Protein AF-0000000066618119 (afdb_homodimer)

Nearest PDB structures (foldseek):
  7mq9-assembly1_SP  TM=4.631E-01  e=1.627E+00  Homo sapiens
  5j3v-assembly2_B  TM=4.289E-01  e=1.627E+00  Homo sapiens
  3w3v-assembly1_A  TM=6.204E-01  e=9.758E+00  Saccharomyces cerevisiae S288C
  8d9w-assembly1_B  TM=3.465E-01  e=7.609E+00  Homo sapiens
  7mq9-assembly1_SP  TM=4.642E-01  e=1.631E+00  Homo sapiens

Organism: Homo sapiens (NCBI:txid9606)

Structure (mmCIF, N/CA/C/O backbone):
data_AF-0000000066618119-model_v1
#
loop_
_entity.id
_entity.type
_entity.pdbx_description
1 polymer 'Hyccin PI4KA lipid kinase complex subunit 1'
#
loop_
_atom_site.group_PDB
_atom_site.id
_atom_site.type_symbol
_atom_site.label_atom_id
_atom_site.label_alt_id
_atom_site.label_comp_id
_atom_site.label_asym_id
_atom_site.label_entity_id
_atom_site.label_seq_id
_atom_site.pdbx_PDB_ins_code
_atom_site.Cartn_x
_atom_site.Cartn_y
_atom_site.Cartn_z
_atom_site.occupancy
_atom_site.B_iso_or_equiv
_atom_site.auth_seq_id
_atom_site.auth_comp_id
_atom_site.auth_asym_id
_atom_site.auth_atom_id
_atom_site.pdbx_PDB_model_num
ATOM 1 N N . MET A 1 1 ? -2.33 -7.77 -24.781 1 77.25 1 MET A N 1
ATOM 2 C CA . MET A 1 1 ? -0.896 -8.016 -24.656 1 77.25 1 MET A CA 1
ATOM 3 C C . MET A 1 1 ? -0.255 -8.195 -26.016 1 77.25 1 MET A C 1
ATOM 5 O O . MET A 1 1 ? -0.842 -8.82 -26.906 1 77.25 1 MET A O 1
ATOM 9 N N . PHE A 1 2 ? 0.931 -7.52 -26.109 1 78.06 2 PHE A N 1
ATOM 10 C CA . PHE A 1 2 ? 1.637 -7.621 -27.391 1 78.06 2 PHE A CA 1
ATOM 11 C C . PHE A 1 2 ? 2.229 -9.016 -27.562 1 78.06 2 PHE A C 1
ATOM 13 O O . PHE A 1 2 ? 2.471 -9.727 -26.578 1 78.06 2 PHE A O 1
ATOM 20 N N . THR A 1 3 ? 2.475 -9.367 -28.75 1 83.38 3 THR A N 1
ATOM 21 C CA . THR A 1 3 ? 3.014 -10.68 -29.094 1 83.38 3 THR A CA 1
ATOM 22 C C . THR A 1 3 ? 4.352 -10.914 -28.391 1 83.38 3 THR A C 1
ATOM 24 O O . THR A 1 3 ? 4.609 -12.008 -27.891 1 83.38 3 THR A O 1
ATOM 27 N N . SER A 1 4 ? 5.18 -9.914 -28.375 1 86.12 4 SER A N 1
ATOM 28 C CA . SER A 1 4 ? 6.48 -10.047 -27.734 1 86.12 4 SER A CA 1
ATOM 29 C C . SER A 1 4 ? 6.34 -10.336 -26.25 1 86.12 4 SER A C 1
ATOM 31 O O . SER A 1 4 ? 7.082 -11.141 -25.688 1 86.12 4 SER A O 1
ATOM 33 N N . GLU A 1 5 ? 5.398 -9.719 -25.688 1 89.56 5 GLU A N 1
ATOM 34 C CA . GLU A 1 5 ? 5.148 -9.938 -24.266 1 89.56 5 GLU A CA 1
ATOM 35 C C . GLU A 1 5 ? 4.645 -11.359 -24 1 89.56 5 GLU A C 1
ATOM 37 O O . GLU A 1 5 ? 5.051 -12 -23.031 1 89.56 5 GLU A O 1
ATOM 42 N N . LYS A 1 6 ? 3.768 -11.766 -24.891 1 93.69 6 LYS A N 1
ATOM 43 C CA . LYS A 1 6 ? 3.273 -13.133 -24.797 1 93.69 6 LYS A CA 1
ATOM 44 C C . LYS A 1 6 ? 4.418 -14.141 -24.891 1 93.69 6 LYS A C 1
ATOM 46 O O . LYS A 1 6 ? 4.461 -15.117 -24.156 1 93.69 6 LYS A O 1
ATOM 51 N N . GLY A 1 7 ? 5.289 -13.852 -25.797 1 95.5 7 GLY A N 1
ATOM 52 C CA . GLY A 1 7 ? 6.434 -14.727 -25.984 1 95.5 7 GLY A CA 1
ATOM 53 C C . GLY A 1 7 ? 7.324 -14.828 -24.766 1 95.5 7 GLY A C 1
ATOM 54 O O . GLY A 1 7 ? 7.801 -15.914 -24.422 1 95.5 7 GLY A O 1
ATOM 55 N N . VAL A 1 8 ? 7.52 -13.734 -24.125 1 95.94 8 VAL A N 1
ATOM 56 C CA . VAL A 1 8 ? 8.359 -13.695 -22.922 1 95.94 8 VAL A CA 1
ATOM 57 C C . VAL A 1 8 ? 7.762 -14.586 -21.844 1 95.94 8 VAL A C 1
ATOM 59 O O . VAL A 1 8 ? 8.477 -15.344 -21.188 1 95.94 8 VAL A O 1
ATOM 62 N N . VAL A 1 9 ? 6.449 -14.531 -21.703 1 97.69 9 VAL A N 1
ATOM 63 C CA . VAL A 1 9 ? 5.762 -15.305 -20.672 1 97.69 9 VAL A CA 1
ATOM 64 C C . VAL A 1 9 ? 5.781 -16.781 -21.047 1 97.69 9 VAL A C 1
ATOM 66 O O . VAL A 1 9 ? 6.043 -17.641 -20.188 1 97.69 9 VAL A O 1
ATOM 69 N N . GLU A 1 10 ? 5.559 -17.094 -22.281 1 97.62 10 GLU A N 1
ATOM 70 C CA . GLU A 1 10 ? 5.578 -18.484 -22.734 1 97.62 10 GLU A CA 1
ATOM 71 C C . GLU A 1 10 ? 6.957 -19.109 -22.547 1 97.62 10 GLU A C 1
ATOM 73 O O . GLU A 1 10 ? 7.066 -20.266 -22.156 1 97.62 10 GLU A O 1
ATOM 78 N N . GLU A 1 11 ? 7.945 -18.359 -22.875 1 96.94 11 GLU A N 1
ATOM 79 C CA . GLU A 1 11 ? 9.305 -18.844 -22.656 1 96.94 11 GLU A CA 1
ATOM 80 C C . GLU A 1 11 ? 9.578 -19.109 -21.188 1 96.94 11 GLU A C 1
ATOM 82 O O . GLU A 1 11 ? 10.195 -20.109 -20.828 1 96.94 11 GLU A O 1
ATOM 87 N N . TRP A 1 12 ? 9.172 -18.188 -20.359 1 97.75 12 TRP A N 1
ATOM 88 C CA . TRP A 1 12 ? 9.328 -18.328 -18.906 1 97.75 12 TRP A CA 1
ATOM 89 C C . TRP A 1 12 ? 8.633 -19.594 -18.406 1 97.75 12 TRP A C 1
ATOM 91 O O . TRP A 1 12 ? 9.203 -20.344 -17.625 1 97.75 12 TRP A O 1
ATOM 101 N N . LEU A 1 13 ? 7.441 -19.859 -18.906 1 97.69 13 LEU A N 1
ATOM 102 C CA . LEU A 1 13 ? 6.676 -21.047 -18.516 1 97.69 13 LEU A CA 1
ATOM 103 C C . LEU A 1 13 ? 7.398 -22.312 -18.938 1 97.69 13 LEU A C 1
ATOM 105 O O . LEU A 1 13 ? 7.48 -23.281 -18.172 1 97.69 13 LEU A O 1
ATOM 109 N N . SER A 1 14 ? 7.977 -22.281 -20.078 1 96.56 14 SER A N 1
ATOM 110 C CA . SER A 1 14 ? 8.664 -23.438 -20.641 1 96.56 14 SER A CA 1
ATOM 111 C C . SER A 1 14 ? 9.992 -23.688 -19.938 1 96.56 14 SER A C 1
ATOM 113 O O . SER A 1 14 ? 10.367 -24.828 -19.672 1 96.56 14 SER A O 1
ATOM 115 N N . GLU A 1 15 ? 10.672 -22.625 -19.656 1 95.62 15 GLU A N 1
ATOM 116 C CA . GLU A 1 15 ? 11.977 -22.703 -19 1 95.62 15 GLU A CA 1
ATOM 117 C C . GLU A 1 15 ? 11.883 -23.422 -17.656 1 95.62 15 GLU A C 1
ATOM 119 O O . GLU A 1 15 ? 12.703 -24.281 -17.344 1 95.62 15 GLU A O 1
ATOM 124 N N . PHE A 1 16 ? 10.953 -23.125 -16.906 1 94.25 16 PHE A N 1
ATOM 125 C CA . PHE A 1 16 ? 10.836 -23.672 -15.555 1 94.25 16 PHE A CA 1
ATOM 126 C C . PHE A 1 16 ? 10.516 -25.156 -15.609 1 94.25 16 PHE A C 1
ATOM 128 O O . PHE A 1 16 ? 10.977 -25.938 -14.766 1 94.25 16 PHE A O 1
ATOM 135 N N . LYS A 1 17 ? 9.727 -25.578 -16.562 1 92.69 17 LYS A N 1
ATOM 136 C CA . LYS A 1 17 ? 9.328 -26.969 -16.688 1 92.69 17 LYS A CA 1
ATOM 137 C C . LYS A 1 17 ? 10.539 -27.875 -16.953 1 92.69 17 LYS A C 1
ATOM 139 O O . LYS A 1 17 ? 10.539 -29.047 -16.594 1 92.69 17 LYS A O 1
ATOM 144 N N . THR A 1 18 ? 11.586 -27.297 -17.484 1 93.5 18 THR A N 1
ATOM 145 C CA . THR A 1 18 ? 12.75 -28.078 -17.875 1 93.5 18 THR A CA 1
ATOM 146 C C . THR A 1 18 ? 13.922 -27.812 -16.922 1 93.5 18 THR A C 1
ATOM 148 O O . THR A 1 18 ? 15.031 -28.297 -17.156 1 93.5 18 THR A O 1
ATOM 151 N N . LEU A 1 19 ? 13.68 -27.078 -15.914 1 93.44 19 LEU A N 1
ATOM 152 C CA . LEU A 1 19 ? 14.742 -26.641 -15.008 1 93.44 19 LEU A CA 1
ATOM 153 C C . LEU A 1 19 ? 15.125 -27.766 -14.047 1 93.44 19 LEU A C 1
ATOM 155 O O . LEU A 1 19 ? 14.281 -28.281 -13.32 1 93.44 19 LEU A O 1
ATOM 159 N N . PRO A 1 20 ? 16.406 -28.125 -14.078 1 92.81 20 PRO A N 1
ATOM 160 C CA . PRO A 1 20 ? 16.844 -29.094 -13.062 1 92.81 20 PRO A CA 1
ATOM 161 C C . PRO A 1 20 ? 16.734 -28.531 -11.648 1 92.81 20 PRO A C 1
ATOM 163 O O . PRO A 1 20 ? 16.984 -27.359 -11.422 1 92.81 20 PRO A O 1
ATOM 166 N N . GLU A 1 21 ? 16.422 -29.359 -10.672 1 89.12 21 GLU A N 1
ATOM 167 C CA . GLU A 1 21 ? 16.234 -28.953 -9.281 1 89.12 21 GLU A CA 1
ATOM 168 C C . GLU A 1 21 ? 17.516 -28.328 -8.711 1 89.12 21 GLU A C 1
ATOM 170 O O . GLU A 1 21 ? 17.438 -27.422 -7.883 1 89.12 21 GLU A O 1
ATOM 175 N N . THR A 1 22 ? 18.609 -28.75 -9.203 1 92.94 22 THR A N 1
ATOM 176 C CA . THR A 1 22 ? 19.891 -28.266 -8.711 1 92.94 22 THR A CA 1
ATOM 177 C C . THR A 1 22 ? 20.141 -26.828 -9.125 1 92.94 22 THR A C 1
ATOM 179 O O . THR A 1 22 ? 20.938 -26.125 -8.508 1 92.94 22 THR A O 1
ATOM 182 N N . SER A 1 23 ? 19.453 -26.406 -10.117 1 93.81 23 SER A N 1
ATOM 183 C CA . SER A 1 23 ? 19.672 -25.078 -10.656 1 93.81 23 SER A CA 1
ATOM 184 C C . SER A 1 23 ? 18.672 -24.078 -10.078 1 93.81 23 SER A C 1
ATOM 186 O O . SER A 1 23 ? 18.75 -22.875 -10.383 1 93.81 23 SER A O 1
ATOM 188 N N . LEU A 1 24 ? 17.844 -24.531 -9.18 1 93.38 24 LEU A N 1
ATOM 189 C CA . LEU A 1 24 ? 16.703 -23.734 -8.719 1 93.38 24 LEU A CA 1
ATOM 190 C C . LEU A 1 24 ? 17.188 -22.484 -7.988 1 93.38 24 LEU A C 1
ATOM 192 O O . LEU A 1 24 ? 16.703 -21.391 -8.25 1 93.38 24 LEU A O 1
ATOM 196 N N . PRO A 1 25 ? 18.203 -22.594 -7.152 1 92.38 25 PRO A N 1
ATOM 197 C CA . PRO A 1 25 ? 18.641 -21.391 -6.453 1 92.38 25 PRO A CA 1
ATOM 198 C C . PRO A 1 25 ? 19.219 -20.344 -7.402 1 92.38 25 PRO A C 1
ATOM 200 O O . PRO A 1 25 ? 18.922 -19.156 -7.254 1 92.38 25 PRO A O 1
ATOM 203 N N . ASN A 1 26 ? 19.969 -20.781 -8.383 1 93.19 26 ASN A N 1
ATOM 204 C CA . ASN A 1 26 ? 20.516 -19.859 -9.375 1 93.19 26 ASN A CA 1
ATOM 205 C C . ASN A 1 26 ? 19.422 -19.25 -10.234 1 93.19 26 ASN A C 1
ATOM 207 O O . ASN A 1 26 ? 19.453 -18.047 -10.531 1 93.19 26 ASN A O 1
ATOM 211 N N . TYR A 1 27 ? 18.531 -20.062 -10.578 1 95.56 27 TYR A N 1
ATOM 212 C CA . TYR A 1 27 ? 17.391 -19.609 -11.344 1 95.56 27 TYR A CA 1
ATOM 213 C C . TYR A 1 27 ? 16.609 -18.547 -10.57 1 95.56 27 TYR A C 1
ATOM 215 O O . TYR A 1 27 ? 16.281 -17.484 -11.117 1 95.56 27 TYR A O 1
ATOM 223 N N . ALA A 1 28 ? 16.391 -18.812 -9.305 1 94.94 28 ALA A N 1
ATOM 224 C CA . ALA A 1 28 ? 15.617 -17.922 -8.445 1 94.94 28 ALA A CA 1
ATOM 225 C C . ALA A 1 28 ? 16.281 -16.562 -8.305 1 94.94 28 ALA A C 1
ATOM 227 O O . ALA A 1 28 ? 15.625 -15.523 -8.383 1 94.94 28 ALA A O 1
ATOM 228 N N . THR A 1 29 ? 17.531 -16.5 -8.211 1 92.81 29 THR A N 1
ATOM 229 C CA . THR A 1 29 ? 18.312 -15.281 -8.031 1 92.81 29 THR A CA 1
ATOM 230 C C . THR A 1 29 ? 18.25 -14.406 -9.281 1 92.81 29 THR A C 1
ATOM 232 O O . THR A 1 29 ? 18.188 -13.18 -9.188 1 92.81 29 THR A O 1
ATOM 235 N N . ASN A 1 30 ? 18.109 -15.008 -10.445 1 92.25 30 ASN A N 1
ATOM 236 C CA . ASN A 1 30 ? 18.125 -14.289 -11.711 1 92.25 30 ASN A CA 1
ATOM 237 C C . ASN A 1 30 ? 16.75 -13.789 -12.109 1 92.25 30 ASN A C 1
ATOM 239 O O . ASN A 1 30 ? 16.609 -12.898 -12.945 1 92.25 30 ASN A O 1
ATOM 243 N N . LEU A 1 31 ? 15.773 -14.336 -11.531 1 93.62 31 LEU A N 1
ATOM 244 C CA . LEU A 1 31 ? 14.398 -14.055 -11.922 1 93.62 31 LEU A CA 1
ATOM 245 C C . LEU A 1 31 ? 14.016 -12.625 -11.547 1 93.62 31 LEU A C 1
ATOM 247 O O . LEU A 1 31 ? 13.305 -11.953 -12.305 1 93.62 31 LEU A O 1
ATOM 251 N N . LYS A 1 32 ? 14.484 -12.125 -10.445 1 82 32 LYS A N 1
ATOM 252 C CA . LYS A 1 32 ? 14.102 -10.828 -9.906 1 82 32 LYS A CA 1
ATOM 253 C C . LYS A 1 32 ? 14.531 -9.695 -10.836 1 82 32 LYS A C 1
ATOM 255 O O . LYS A 1 32 ? 13.938 -8.617 -10.82 1 82 32 LYS A O 1
ATOM 260 N N . ASP A 1 33 ? 15.484 -9.961 -11.703 1 85.88 33 ASP A N 1
ATOM 261 C CA . ASP A 1 33 ? 16.062 -8.922 -12.547 1 85.88 33 ASP A CA 1
ATOM 262 C C . ASP A 1 33 ? 15.406 -8.914 -13.93 1 85.88 33 ASP A C 1
ATOM 264 O O . ASP A 1 33 ? 15.758 -8.086 -14.781 1 85.88 33 ASP A O 1
ATOM 268 N N . LYS A 1 34 ? 14.461 -9.766 -14.078 1 92.81 34 LYS A N 1
ATOM 269 C CA . LYS A 1 34 ? 13.797 -9.836 -15.375 1 92.81 34 LYS A CA 1
ATOM 270 C C . LYS A 1 34 ? 12.602 -8.891 -15.43 1 92.81 34 LYS A C 1
ATOM 272 O O . LYS A 1 34 ? 11.453 -9.336 -15.391 1 92.81 34 LYS A O 1
ATOM 277 N N . SER A 1 35 ? 12.891 -7.688 -15.688 1 90.25 35 SER A N 1
ATOM 278 C CA . SER A 1 35 ? 11.891 -6.633 -15.617 1 90.25 35 SER A CA 1
ATOM 279 C C . SER A 1 35 ? 10.828 -6.812 -16.703 1 90.25 35 SER A C 1
ATOM 281 O O . SER A 1 35 ? 9.641 -6.574 -16.469 1 90.25 35 SER A O 1
ATOM 283 N N . SER A 1 36 ? 11.305 -7.242 -17.875 1 90.38 36 SER A N 1
ATOM 284 C CA . SER A 1 36 ? 10.359 -7.457 -18.969 1 90.38 36 SER A CA 1
ATOM 285 C C . SER A 1 36 ? 9.383 -8.578 -18.641 1 90.38 36 SER A C 1
ATOM 287 O O . SER A 1 36 ? 8.188 -8.484 -18.938 1 90.38 36 SER A O 1
ATOM 289 N N . LEU A 1 37 ? 9.867 -9.57 -18.078 1 95.12 37 LEU A N 1
ATOM 290 C CA . LEU A 1 37 ? 9.008 -10.68 -17.672 1 95.12 37 LEU A CA 1
ATOM 291 C C . LEU A 1 37 ? 7.996 -10.219 -16.625 1 95.12 37 LEU A C 1
ATOM 293 O O . LEU A 1 37 ? 6.801 -10.484 -16.766 1 95.12 37 LEU A O 1
ATOM 297 N N . VAL A 1 38 ? 8.461 -9.523 -15.625 1 94.56 38 VAL A N 1
ATOM 298 C CA . VAL A 1 38 ? 7.602 -9.062 -14.539 1 94.56 38 VAL A CA 1
ATOM 299 C C . VAL A 1 38 ? 6.484 -8.188 -15.102 1 94.56 38 VAL A C 1
ATOM 301 O O . VAL A 1 38 ? 5.309 -8.391 -14.781 1 94.56 38 VAL A O 1
ATOM 304 N N . SER A 1 39 ? 6.879 -7.316 -15.969 1 91.81 39 SER A N 1
ATOM 305 C CA . SER A 1 39 ? 5.887 -6.445 -16.578 1 91.81 39 SER A CA 1
ATOM 306 C C . SER A 1 39 ? 4.863 -7.254 -17.375 1 91.81 39 SER A C 1
ATOM 308 O O . SER A 1 39 ? 3.664 -6.98 -17.312 1 91.81 39 SER A O 1
ATOM 310 N N . SER A 1 40 ? 5.277 -8.203 -18.094 1 93.5 40 SER A N 1
ATOM 311 C CA . SER A 1 40 ? 4.387 -9.031 -18.891 1 93.5 40 SER A CA 1
ATOM 312 C C . SER A 1 40 ? 3.461 -9.859 -18 1 93.5 40 SER A C 1
ATOM 314 O O . SER A 1 40 ? 2.293 -10.062 -18.344 1 93.5 40 SER A O 1
ATOM 316 N N . LEU A 1 41 ? 3.953 -10.281 -16.922 1 96.06 41 LEU A N 1
ATOM 317 C CA . LEU A 1 41 ? 3.135 -11.055 -15.992 1 96.06 41 LEU A CA 1
ATOM 318 C C . LEU A 1 41 ? 2.027 -10.195 -15.391 1 96.06 41 LEU A C 1
ATOM 320 O O . LEU A 1 41 ? 0.897 -10.656 -15.227 1 96.06 41 LEU A O 1
ATOM 324 N N . TYR A 1 42 ? 2.344 -9 -15.023 1 93.81 42 TYR A N 1
ATOM 325 C CA . TYR A 1 42 ? 1.309 -8.094 -14.547 1 93.81 42 TYR A CA 1
ATOM 326 C C . TYR A 1 42 ? 0.208 -7.922 -15.586 1 93.81 42 TYR A C 1
ATOM 328 O O . TYR A 1 42 ? -0.979 -7.922 -15.25 1 93.81 42 TYR A O 1
ATOM 336 N N . LYS A 1 43 ? 0.595 -7.812 -16.828 1 92.19 43 LYS A N 1
ATOM 337 C CA . LYS A 1 43 ? -0.385 -7.656 -17.891 1 92.19 43 LYS A CA 1
ATOM 338 C C . LYS A 1 43 ? -1.277 -8.891 -18.016 1 92.19 43 LYS A C 1
ATOM 340 O O . LYS A 1 43 ? -2.492 -8.766 -18.188 1 92.19 43 LYS A O 1
ATOM 345 N N . VAL A 1 44 ? -0.686 -9.984 -17.922 1 94.19 44 VAL A N 1
ATOM 346 C CA . VAL A 1 44 ? -1.45 -11.227 -17.969 1 94.19 44 VAL A CA 1
ATOM 347 C C . VAL A 1 44 ? -2.465 -11.25 -16.828 1 94.19 44 VAL A C 1
ATOM 349 O O . VAL A 1 44 ? -3.637 -11.57 -17.047 1 94.19 44 VAL A O 1
ATOM 352 N N . ILE A 1 45 ? -2.053 -10.883 -15.633 1 94.62 45 ILE A N 1
ATOM 353 C CA . ILE A 1 45 ? -2.891 -10.93 -14.438 1 94.62 45 ILE A CA 1
ATOM 354 C C . ILE A 1 45 ? -4.035 -9.93 -14.562 1 94.62 45 ILE A C 1
ATOM 356 O O . ILE A 1 45 ? -5.156 -10.203 -14.133 1 94.62 45 ILE A O 1
ATOM 360 N N . GLN A 1 46 ? -3.773 -8.891 -15.211 1 90.94 46 GLN A N 1
ATOM 361 C CA . GLN A 1 46 ? -4.746 -7.812 -15.344 1 90.94 46 GLN A CA 1
ATOM 362 C C . GLN A 1 46 ? -5.789 -8.141 -16.406 1 90.94 46 GLN A C 1
ATOM 364 O O . GLN A 1 46 ? -6.809 -7.457 -16.531 1 90.94 46 GLN A O 1
ATOM 369 N N . GLU A 1 47 ? -5.547 -9.219 -17.141 1 88.88 47 GLU A N 1
ATOM 370 C CA . GLU A 1 47 ? -6.465 -9.633 -18.188 1 88.88 47 GLU A CA 1
ATOM 371 C C . GLU A 1 47 ? -7.129 -10.961 -17.859 1 88.88 47 GLU A C 1
ATOM 373 O O . GLU A 1 47 ? -6.637 -12.023 -18.25 1 88.88 47 GLU A O 1
ATOM 378 N N . PRO A 1 48 ? -8.273 -10.906 -17.328 1 85.12 48 PRO A N 1
ATOM 379 C CA . PRO A 1 48 ? -8.938 -12.125 -16.859 1 85.12 48 PRO A CA 1
ATOM 380 C C . PRO A 1 48 ? -9.195 -13.133 -17.984 1 85.12 48 PRO A C 1
ATOM 382 O O . PRO A 1 48 ? -9.297 -14.336 -17.734 1 85.12 48 PRO A O 1
ATOM 385 N N . GLN A 1 49 ? -9.234 -12.664 -19.156 1 86.69 49 GLN A N 1
ATOM 386 C CA . GLN A 1 49 ? -9.555 -13.547 -20.281 1 86.69 49 GLN A CA 1
ATOM 387 C C . GLN A 1 49 ? -8.281 -14.07 -20.938 1 86.69 49 GLN A C 1
ATOM 389 O O . GLN A 1 49 ? -8.352 -14.828 -21.922 1 86.69 49 GLN A O 1
ATOM 394 N N . SER A 1 50 ? -7.195 -13.727 -20.422 1 90.69 50 SER A N 1
ATOM 395 C CA . SER A 1 50 ? -5.945 -14.18 -21.016 1 90.69 50 SER A CA 1
ATOM 396 C C . SER A 1 50 ? -5.809 -15.695 -20.922 1 90.69 50 SER A C 1
ATOM 398 O O . SER A 1 50 ? -6.02 -16.281 -19.859 1 90.69 50 SER A O 1
ATOM 400 N N . GLU A 1 51 ? -5.371 -16.328 -22.031 1 94.12 51 GLU A N 1
ATOM 401 C CA . GLU A 1 51 ? -5.156 -17.781 -22.062 1 94.12 51 GLU A CA 1
ATOM 402 C C . GLU A 1 51 ? -3.934 -18.172 -21.234 1 94.12 51 GLU A C 1
ATOM 404 O O . GLU A 1 51 ? -3.77 -19.344 -20.875 1 94.12 51 GLU A O 1
ATOM 409 N N . LEU A 1 52 ? -3.129 -17.156 -20.922 1 96.25 52 LEU A N 1
ATOM 410 C CA . LEU A 1 52 ? -1.894 -17.438 -20.188 1 96.25 52 LEU A CA 1
ATOM 411 C C . LEU A 1 52 ? -2.109 -17.328 -18.688 1 96.25 52 LEU A C 1
ATOM 413 O O . LEU A 1 52 ? -1.232 -17.688 -17.906 1 96.25 52 LEU A O 1
ATOM 417 N N . LEU A 1 53 ? -3.236 -16.844 -18.297 1 95.94 53 LEU A N 1
ATOM 418 C CA . LEU A 1 53 ? -3.463 -16.578 -16.875 1 95.94 53 LEU A CA 1
ATOM 419 C C . LEU A 1 53 ? -3.391 -17.875 -16.078 1 95.94 53 LEU A C 1
ATOM 421 O O . LEU A 1 53 ? -2.709 -17.938 -15.047 1 95.94 53 LEU A O 1
ATOM 425 N N . GLU A 1 54 ? -4.023 -18.891 -16.531 1 96.56 54 GLU A N 1
ATOM 426 C CA . GLU A 1 54 ? -4.066 -20.156 -15.797 1 96.56 54 GLU A CA 1
ATOM 427 C C . GLU A 1 54 ? -2.674 -20.75 -15.648 1 96.56 54 GLU A C 1
ATOM 429 O O . GLU A 1 54 ? -2.244 -21.062 -14.531 1 96.56 54 GLU A O 1
ATOM 434 N N . PRO A 1 55 ? -1.899 -20.953 -16.719 1 97.38 55 PRO A N 1
ATOM 435 C CA . PRO A 1 55 ? -0.548 -21.484 -16.531 1 97.38 55 PRO A CA 1
ATOM 436 C C . PRO A 1 55 ? 0.326 -20.578 -15.664 1 97.38 55 PRO A C 1
ATOM 438 O O . PRO A 1 55 ? 1.187 -21.078 -14.93 1 97.38 55 PRO A O 1
ATOM 441 N N . VAL A 1 56 ? 0.148 -19.312 -15.719 1 97.94 56 VAL A N 1
ATOM 442 C CA . VAL A 1 56 ? 0.918 -18.375 -14.898 1 97.94 56 VAL A CA 1
ATOM 443 C C . VAL A 1 56 ? 0.586 -18.594 -13.422 1 97.94 56 VAL A C 1
ATOM 445 O O . VAL A 1 56 ? 1.487 -18.719 -12.594 1 97.94 56 VAL A O 1
ATOM 448 N N . CYS A 1 57 ? -0.688 -18.688 -13.094 1 98 57 CYS A N 1
ATOM 449 C CA . CYS A 1 57 ? -1.094 -18.922 -11.711 1 98 57 CYS A CA 1
ATOM 450 C C . CYS A 1 57 ? -0.541 -20.25 -11.211 1 98 57 CYS A C 1
ATOM 452 O O . CYS A 1 57 ? -0.058 -20.344 -10.078 1 98 57 CYS A O 1
ATOM 454 N N . HIS A 1 58 ? -0.586 -21.156 -12.055 1 97.94 58 HIS A N 1
ATOM 455 C CA . HIS A 1 58 ? -0.064 -22.469 -11.695 1 97.94 58 HIS A CA 1
ATOM 456 C C . HIS A 1 58 ? 1.427 -22.406 -11.383 1 97.94 58 HIS A C 1
ATOM 458 O O . HIS A 1 58 ? 1.878 -22.938 -10.367 1 97.94 58 HIS A O 1
ATOM 464 N N . GLN A 1 59 ? 2.145 -21.828 -12.234 1 98.38 59 GLN A N 1
ATOM 465 C CA . GLN A 1 59 ? 3.588 -21.766 -12.039 1 98.38 59 GLN A CA 1
ATOM 466 C C . GLN A 1 59 ? 3.943 -20.922 -10.828 1 98.38 59 GLN A C 1
ATOM 468 O O . GLN A 1 59 ? 4.875 -21.234 -10.086 1 98.38 59 GLN A O 1
ATOM 473 N N . LEU A 1 60 ? 3.258 -19.812 -10.617 1 98.5 60 LEU A N 1
ATOM 474 C CA . LEU A 1 60 ? 3.488 -19.016 -9.414 1 98.5 60 LEU A CA 1
ATOM 475 C C . LEU A 1 60 ? 3.248 -19.844 -8.164 1 98.5 60 LEU A C 1
ATOM 477 O O . LEU A 1 60 ? 3.988 -19.734 -7.18 1 98.5 60 LEU A O 1
ATOM 481 N N . PHE A 1 61 ? 2.279 -20.719 -8.242 1 98.44 61 PHE A N 1
ATOM 482 C CA . PHE A 1 61 ? 2.033 -21.594 -7.105 1 98.44 61 PHE A CA 1
ATOM 483 C C . PHE A 1 61 ? 3.188 -22.562 -6.914 1 98.44 61 PHE A C 1
ATOM 485 O O . PHE A 1 61 ? 3.605 -22.828 -5.785 1 98.44 61 PHE A O 1
ATOM 492 N N . GLU A 1 62 ? 3.678 -23.109 -7.973 1 97.56 62 GLU A N 1
ATOM 493 C CA . GLU A 1 62 ? 4.832 -23.984 -7.887 1 97.56 62 GLU A CA 1
ATOM 494 C C . GLU A 1 62 ? 6.035 -23.281 -7.281 1 97.56 62 GLU A C 1
ATOM 496 O O . GLU A 1 62 ? 6.785 -23.859 -6.496 1 97.56 62 GLU A O 1
ATOM 501 N N . PHE A 1 63 ? 6.207 -22.047 -7.715 1 97.88 63 PHE A N 1
ATOM 502 C CA . PHE A 1 63 ? 7.266 -21.234 -7.117 1 97.88 63 PHE A CA 1
ATOM 503 C C . PHE A 1 63 ? 7.105 -21.172 -5.602 1 97.88 63 PHE A C 1
ATOM 505 O O . PHE A 1 63 ? 8.055 -21.422 -4.859 1 97.88 63 PHE A O 1
ATOM 512 N N . TYR A 1 64 ? 5.918 -20.859 -5.207 1 97.19 64 TYR A N 1
ATOM 513 C CA . TYR A 1 64 ? 5.676 -20.672 -3.781 1 97.19 64 TYR A CA 1
ATOM 514 C C . TYR A 1 64 ? 5.848 -21.969 -3.014 1 97.19 64 TYR A C 1
ATOM 516 O O . TYR A 1 64 ? 6.383 -21.984 -1.901 1 97.19 64 TYR A O 1
ATOM 524 N N . ARG A 1 65 ? 5.5 -23.062 -3.609 1 95.25 65 ARG A N 1
ATOM 525 C CA . ARG A 1 65 ? 5.562 -24.375 -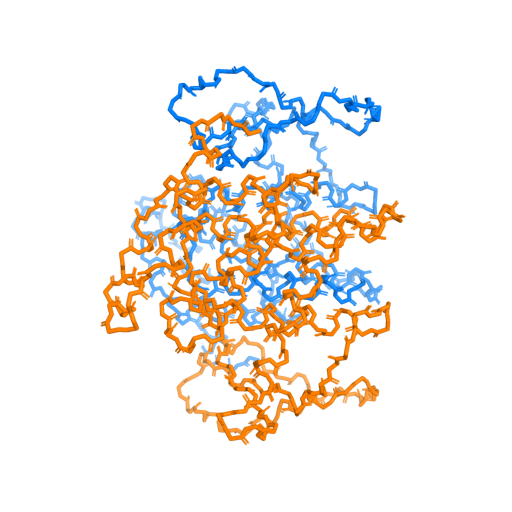2.99 1 95.25 65 ARG A CA 1
ATOM 526 C C . ARG A 1 65 ? 7 -24.859 -2.887 1 95.25 65 ARG A C 1
ATOM 528 O O . ARG A 1 65 ? 7.301 -25.781 -2.109 1 95.25 65 ARG A O 1
ATOM 535 N N . SER A 1 66 ? 7.848 -24.344 -3.684 1 93.81 66 SER A N 1
ATOM 536 C CA . SER A 1 66 ? 9.234 -24.812 -3.742 1 93.81 66 SER A CA 1
ATOM 537 C C . SER A 1 66 ? 9.953 -24.562 -2.42 1 93.81 66 SER A C 1
ATOM 539 O O . SER A 1 66 ? 10.945 -25.234 -2.117 1 93.81 66 SER A O 1
ATOM 541 N N . GLY A 1 67 ? 9.531 -23.484 -1.713 1 92.12 67 GLY A N 1
ATOM 542 C CA . GLY A 1 67 ? 10.18 -23.125 -0.462 1 92.12 67 GLY A CA 1
ATOM 543 C C . GLY A 1 67 ? 11.414 -22.266 -0.652 1 92.12 67 GLY A C 1
ATOM 544 O O . GLY A 1 67 ? 12.023 -21.812 0.323 1 92.12 67 GLY A O 1
ATOM 545 N N . GLU A 1 68 ? 11.805 -22.062 -1.908 1 93.69 68 GLU A N 1
ATOM 546 C CA . GLU A 1 68 ? 12.922 -21.172 -2.188 1 93.69 68 GLU A CA 1
ATOM 547 C C . GLU A 1 68 ? 12.539 -19.719 -1.931 1 93.69 68 GLU A C 1
ATOM 549 O O . GLU A 1 68 ? 11.609 -19.188 -2.559 1 93.69 68 GLU A O 1
ATOM 554 N N . GLU A 1 69 ? 13.281 -19.047 -1.103 1 94.06 69 GLU A N 1
ATOM 555 C CA . GLU A 1 69 ? 12.914 -17.719 -0.613 1 94.06 69 GLU A CA 1
ATOM 556 C C . GLU A 1 69 ? 12.734 -16.734 -1.767 1 94.06 69 GLU A C 1
ATOM 558 O O . GLU A 1 69 ? 11.766 -15.977 -1.795 1 94.06 69 GLU A O 1
ATOM 563 N N . GLN A 1 70 ? 13.617 -16.812 -2.691 1 95.94 70 GLN A N 1
ATOM 564 C CA . GLN A 1 70 ? 13.555 -15.859 -3.797 1 95.94 70 GLN A CA 1
ATOM 565 C C . GLN A 1 70 ? 12.344 -16.125 -4.684 1 95.94 70 GLN A C 1
ATOM 567 O O . GLN A 1 70 ? 11.773 -15.195 -5.262 1 95.94 70 GLN A O 1
ATOM 572 N N . LEU A 1 71 ? 11.93 -17.328 -4.801 1 97.31 71 LEU A N 1
ATOM 573 C CA . LEU A 1 71 ? 10.758 -17.672 -5.598 1 97.31 71 LEU A CA 1
ATOM 574 C C . LEU A 1 71 ? 9.477 -17.312 -4.859 1 97.31 71 LEU A C 1
ATOM 576 O O . LEU A 1 71 ? 8.492 -16.891 -5.48 1 97.31 71 LEU A O 1
ATOM 580 N N . LEU A 1 72 ? 9.523 -17.453 -3.521 1 97.06 72 LEU A N 1
ATOM 581 C CA . LEU A 1 72 ? 8.406 -17 -2.705 1 97.06 72 LEU A CA 1
ATOM 582 C C . LEU A 1 72 ? 8.195 -15.492 -2.871 1 97.06 72 LEU A C 1
ATOM 584 O O . LEU A 1 72 ? 7.074 -15.047 -3.131 1 97.06 72 LEU A O 1
ATOM 588 N N . GLN A 1 73 ? 9.281 -14.781 -2.801 1 97.06 73 GLN A N 1
ATOM 589 C CA . GLN A 1 73 ? 9.219 -13.328 -2.932 1 97.06 73 GLN A CA 1
ATOM 590 C C . GLN A 1 73 ? 8.766 -12.922 -4.332 1 97.06 73 GLN A C 1
ATOM 592 O O . GLN A 1 73 ? 8 -11.977 -4.492 1 97.06 73 GLN A O 1
ATOM 597 N N . PHE A 1 74 ? 9.227 -13.664 -5.344 1 97.62 74 PHE A N 1
ATOM 598 C CA . PHE A 1 74 ? 8.805 -13.406 -6.715 1 97.62 74 PHE A CA 1
ATOM 599 C C . PHE A 1 74 ? 7.293 -13.555 -6.852 1 97.62 74 PHE A C 1
ATOM 601 O O . PHE A 1 74 ? 6.645 -12.734 -7.508 1 97.62 74 PHE A O 1
ATOM 608 N N . THR A 1 75 ? 6.758 -14.523 -6.223 1 98.38 75 THR A N 1
ATOM 609 C CA . THR A 1 75 ? 5.32 -14.758 -6.281 1 98.38 75 THR A CA 1
ATOM 610 C C . THR A 1 75 ? 4.562 -13.672 -5.527 1 98.38 75 THR A C 1
ATOM 612 O O . THR A 1 75 ? 3.572 -13.133 -6.031 1 98.38 75 THR A O 1
ATOM 615 N N . LEU A 1 76 ? 5.082 -13.242 -4.371 1 98.12 76 LEU A N 1
ATOM 616 C CA . LEU A 1 76 ? 4.418 -12.281 -3.498 1 98.12 76 LEU A CA 1
ATOM 617 C C . LEU A 1 76 ? 4.309 -10.922 -4.176 1 98.12 76 LEU A C 1
ATOM 619 O O . LEU A 1 76 ? 3.365 -10.172 -3.918 1 98.12 76 LEU A O 1
ATOM 623 N N . GLN A 1 77 ? 5.242 -10.617 -5.082 1 97.69 77 GLN A N 1
ATOM 624 C CA . GLN A 1 77 ? 5.23 -9.281 -5.664 1 97.69 77 GLN A CA 1
ATOM 625 C C . GLN A 1 77 ? 3.955 -9.039 -6.469 1 97.69 77 GLN A C 1
ATOM 627 O O . GLN A 1 77 ? 3.592 -7.891 -6.738 1 97.69 77 GLN A O 1
ATOM 632 N N . PHE A 1 78 ? 3.209 -10.109 -6.82 1 97.69 78 PHE A N 1
ATOM 633 C CA . PHE A 1 78 ? 2.008 -9.977 -7.637 1 97.69 78 PHE A CA 1
ATOM 634 C C . PHE A 1 78 ? 0.756 -10.023 -6.77 1 97.69 78 PHE A C 1
ATOM 636 O O . PHE A 1 78 ? -0.359 -9.867 -7.273 1 97.69 78 PHE A O 1
ATOM 643 N N . LEU A 1 79 ? 0.923 -10.234 -5.496 1 98.56 79 LEU A N 1
ATOM 644 C CA . LEU A 1 79 ? -0.195 -10.5 -4.598 1 98.56 79 LEU A CA 1
ATOM 645 C C . LEU A 1 79 ? -1.195 -9.352 -4.617 1 98.56 79 LEU A C 1
ATOM 647 O O . LEU A 1 79 ? -2.402 -9.57 -4.73 1 98.56 79 LEU A O 1
ATOM 651 N N . PRO A 1 80 ? -0.769 -8.086 -4.496 1 97.62 80 PRO A N 1
ATOM 652 C CA . PRO A 1 80 ? -1.763 -7.008 -4.516 1 97.62 80 PRO A CA 1
ATOM 653 C C . PRO A 1 80 ? -2.641 -7.039 -5.766 1 97.62 80 PRO A C 1
ATOM 655 O O . PRO A 1 80 ? -3.865 -6.934 -5.668 1 97.62 80 PRO A O 1
ATOM 658 N N . GLU A 1 81 ? -2.021 -7.266 -6.883 1 96.31 81 GLU A N 1
ATOM 659 C CA . GLU A 1 81 ? -2.781 -7.293 -8.133 1 96.31 81 GLU A CA 1
ATOM 660 C C . GLU A 1 81 ? -3.695 -8.516 -8.188 1 96.31 81 GLU A C 1
ATOM 662 O O . GLU A 1 81 ? -4.836 -8.422 -8.648 1 96.31 81 GLU A O 1
ATOM 667 N N . LEU A 1 82 ? -3.201 -9.602 -7.762 1 97.12 82 LEU A N 1
ATOM 668 C CA . LEU A 1 82 ? -4 -10.82 -7.738 1 97.12 82 LEU A CA 1
ATOM 669 C C . LEU A 1 82 ? -5.23 -10.648 -6.859 1 97.12 82 LEU A C 1
ATOM 671 O O . LEU A 1 82 ? -6.332 -11.062 -7.234 1 97.12 82 LEU A O 1
ATOM 675 N N . ILE A 1 83 ? -5.066 -10.055 -5.723 1 96.81 83 ILE A N 1
ATOM 676 C CA . ILE A 1 83 ? -6.16 -9.82 -4.789 1 96.81 83 ILE A CA 1
ATOM 677 C C . ILE A 1 83 ? -7.203 -8.906 -5.438 1 96.81 83 ILE A C 1
ATOM 679 O O . ILE A 1 83 ? -8.406 -9.18 -5.379 1 96.81 83 ILE A O 1
ATOM 683 N N . TRP A 1 84 ? -6.758 -7.887 -6.082 1 94.25 84 TRP A N 1
ATOM 684 C CA . TRP A 1 84 ? -7.691 -6.965 -6.723 1 94.25 84 TRP A CA 1
ATOM 685 C C . TRP A 1 84 ? -8.477 -7.668 -7.828 1 94.25 84 TRP A C 1
ATOM 687 O O . TRP A 1 84 ? -9.703 -7.531 -7.91 1 94.25 84 TRP A O 1
ATOM 697 N N . CYS A 1 85 ? -7.781 -8.383 -8.656 1 92.5 85 CYS A N 1
ATOM 698 C CA . CYS A 1 85 ? -8.438 -9.07 -9.766 1 92.5 85 CYS A CA 1
ATOM 699 C C . CYS A 1 85 ? -9.477 -10.055 -9.25 1 92.5 85 CYS A C 1
ATOM 701 O O . CYS A 1 85 ? -10.578 -10.148 -9.805 1 92.5 85 CYS A O 1
ATOM 703 N N . TYR A 1 86 ? -9.125 -10.75 -8.258 1 93.31 86 TYR A N 1
ATOM 704 C CA . TYR A 1 86 ? -10.07 -11.672 -7.641 1 93.31 86 TYR A CA 1
ATOM 705 C C . TYR A 1 86 ? -11.312 -10.93 -7.16 1 93.31 86 TYR A C 1
ATOM 707 O O . TYR A 1 86 ? -12.445 -11.344 -7.449 1 93.31 86 TYR A O 1
ATOM 715 N N . LEU A 1 87 ? -11.148 -9.828 -6.445 1 91.44 87 LEU A N 1
ATOM 716 C CA . LEU A 1 87 ? -12.258 -9.062 -5.891 1 91.44 87 LEU A CA 1
ATOM 717 C C . LEU A 1 87 ? -13.094 -8.438 -7.004 1 91.44 87 LEU A C 1
ATOM 719 O O . LEU A 1 87 ? -14.32 -8.398 -6.914 1 91.44 87 LEU A O 1
ATOM 723 N N . ALA A 1 88 ? -12.43 -7.945 -8.023 1 89.25 88 ALA A N 1
ATOM 724 C CA . ALA A 1 88 ? -13.117 -7.305 -9.141 1 89.25 88 ALA A CA 1
ATOM 725 C C . ALA A 1 88 ? -14.008 -8.305 -9.883 1 89.25 88 ALA A C 1
ATOM 727 O O . ALA A 1 88 ? -15.148 -7.988 -10.219 1 89.25 88 ALA A O 1
ATOM 728 N N . VAL A 1 89 ? -13.523 -9.43 -10.109 1 87.31 89 VAL A N 1
ATOM 729 C CA . VAL A 1 89 ? -14.258 -10.469 -10.82 1 87.31 89 VAL A CA 1
ATOM 730 C C . VAL A 1 89 ? -15.414 -10.969 -9.953 1 87.31 89 VAL A C 1
ATOM 732 O O . VAL A 1 89 ? -16.516 -11.203 -10.453 1 87.31 89 VAL A O 1
ATOM 735 N N . SER A 1 90 ? -15.164 -11.141 -8.672 1 84.38 90 SER A N 1
ATOM 736 C CA . SER A 1 90 ? -16.203 -11.594 -7.746 1 84.38 90 SER A CA 1
ATOM 737 C C . SER A 1 90 ? -17.344 -10.594 -7.668 1 84.38 90 SER A C 1
ATOM 739 O O . SER A 1 90 ? -18.5 -10.977 -7.527 1 84.38 90 SER A O 1
ATOM 741 N N . ALA A 1 91 ? -17.078 -9.383 -7.75 1 83.56 91 ALA A N 1
ATOM 742 C CA . ALA A 1 91 ? -18.094 -8.336 -7.688 1 83.56 91 ALA A CA 1
ATOM 743 C C . ALA A 1 91 ? -18.922 -8.289 -8.977 1 83.56 91 ALA A C 1
ATOM 745 O O . ALA A 1 91 ? -20.078 -7.891 -8.961 1 83.56 91 ALA A O 1
ATOM 746 N N . SER A 1 92 ? -18.266 -8.594 -10.078 1 79.5 92 SER A N 1
ATOM 747 C CA . SER A 1 92 ? -18.938 -8.555 -11.375 1 79.5 92 SER A CA 1
ATOM 748 C C . SER A 1 92 ? -19.781 -9.805 -11.602 1 79.5 92 SER A C 1
ATOM 750 O O . SER A 1 92 ? -20.531 -9.883 -12.578 1 79.5 92 SER A O 1
ATOM 752 N N . ARG A 1 93 ? -19.875 -10.703 -10.695 1 69.62 93 ARG A N 1
ATOM 753 C CA . ARG A 1 93 ? -20.609 -11.953 -10.789 1 69.62 93 ARG A CA 1
ATOM 754 C C . ARG A 1 93 ? -20.141 -12.781 -11.977 1 69.62 93 ARG A C 1
ATOM 756 O O . ARG A 1 93 ? -20.891 -13.633 -12.477 1 69.62 93 ARG A O 1
ATOM 763 N N . ASN A 1 94 ? -19.094 -12.414 -12.633 1 65.56 94 ASN A N 1
ATOM 764 C CA . ASN A 1 94 ? -18.453 -13.234 -13.648 1 65.56 94 ASN A CA 1
ATOM 765 C C . ASN A 1 94 ? -17.438 -14.188 -13.039 1 65.56 94 ASN A C 1
ATOM 767 O O . ASN A 1 94 ? -16.234 -14.039 -13.258 1 65.56 94 ASN A O 1
ATOM 771 N N . VAL A 1 95 ? -17.844 -15.188 -12.281 1 60.09 95 VAL A N 1
ATOM 772 C CA . VAL A 1 95 ? -17.047 -16.031 -11.383 1 60.09 95 VAL A CA 1
ATOM 773 C C . VAL A 1 95 ? -16.125 -16.922 -12.203 1 60.09 95 VAL A C 1
ATOM 775 O O . VAL A 1 95 ? -15.008 -17.234 -11.773 1 60.09 95 VAL A O 1
ATOM 778 N N . HIS A 1 96 ? -16.438 -17.219 -13.422 1 57.72 96 HIS A N 1
ATOM 779 C CA . HIS A 1 96 ? -15.695 -18.266 -14.133 1 57.72 96 HIS A CA 1
ATOM 780 C C . HIS A 1 96 ? -14.242 -17.844 -14.367 1 57.72 96 HIS A C 1
ATOM 782 O O . HIS A 1 96 ? -13.352 -18.688 -14.43 1 57.72 96 HIS A O 1
ATOM 788 N N . SER A 1 97 ? -13.992 -16.5 -14.312 1 58.28 97 SER A N 1
ATOM 789 C CA . SER A 1 97 ? -12.688 -16.047 -14.766 1 58.28 97 SER A CA 1
ATOM 790 C C . SER A 1 97 ? -11.711 -15.914 -13.602 1 58.28 97 SER A C 1
ATOM 792 O O . SER A 1 97 ? -10.516 -15.688 -13.812 1 58.28 97 SER A O 1
ATOM 794 N N . SER A 1 98 ? -12.195 -16.297 -12.344 1 71.88 98 SER A N 1
ATOM 795 C CA . SER A 1 98 ? -11.305 -16.016 -11.227 1 71.88 98 SER A CA 1
ATOM 796 C C . SER A 1 98 ? -10.859 -17.297 -10.539 1 71.88 98 SER A C 1
ATOM 798 O O . SER A 1 98 ? -10.195 -17.266 -9.5 1 71.88 98 SER A O 1
ATOM 800 N N . GLY A 1 99 ? -11.086 -18.453 -11.32 1 90.44 99 GLY A N 1
ATOM 801 C CA . GLY A 1 99 ? -10.844 -19.703 -10.617 1 90.44 99 GLY A CA 1
ATOM 802 C C . GLY A 1 99 ? -9.367 -19.938 -10.336 1 90.44 99 GLY A C 1
ATOM 803 O O . GLY A 1 99 ? -9.008 -20.375 -9.242 1 90.44 99 GLY A O 1
ATOM 804 N N . CYS A 1 100 ? -8.57 -19.672 -11.258 1 93.75 100 CYS A N 1
ATOM 805 C CA . CYS A 1 100 ? -7.148 -19.938 -11.07 1 93.75 100 CYS A CA 1
ATOM 806 C C . CYS A 1 100 ? -6.547 -18.984 -10.047 1 93.75 100 CYS A C 1
ATOM 808 O O . CYS A 1 100 ? -5.688 -19.375 -9.258 1 93.75 100 CYS A O 1
ATOM 810 N N . ILE A 1 101 ? -6.957 -17.75 -10.023 1 96.44 101 ILE A N 1
ATOM 811 C CA . ILE A 1 101 ? -6.461 -16.781 -9.055 1 96.44 101 ILE A CA 1
ATOM 812 C C . ILE A 1 101 ? -6.887 -17.188 -7.648 1 96.44 101 ILE A C 1
ATOM 814 O O . ILE A 1 101 ? -6.078 -17.188 -6.719 1 96.44 101 ILE A O 1
ATOM 818 N N . GLU A 1 102 ? -8.109 -17.594 -7.594 1 95.56 102 GLU A N 1
ATOM 819 C CA . GLU A 1 102 ? -8.617 -18.062 -6.309 1 95.56 102 GLU A CA 1
ATOM 820 C C . GLU A 1 102 ? -7.812 -19.25 -5.793 1 95.56 102 GLU A C 1
ATOM 822 O O . GLU A 1 102 ? -7.445 -19.312 -4.617 1 95.56 102 GLU A O 1
ATOM 827 N N . ALA A 1 103 ? -7.617 -20.156 -6.672 1 96.94 103 ALA A N 1
ATOM 828 C CA . ALA A 1 103 ? -6.855 -21.344 -6.305 1 96.94 103 ALA A CA 1
ATOM 829 C C . ALA A 1 103 ? -5.449 -20.969 -5.84 1 96.94 103 ALA A C 1
ATOM 831 O O . ALA A 1 103 ? -4.949 -21.531 -4.855 1 96.94 103 ALA A O 1
ATOM 832 N N . LEU A 1 104 ? -4.82 -20.078 -6.523 1 98.31 104 LEU A N 1
ATOM 833 C CA . LEU A 1 104 ? -3.486 -19.625 -6.152 1 98.31 104 LEU A CA 1
ATOM 834 C C . LEU A 1 104 ? -3.502 -18.969 -4.777 1 98.31 104 LEU A C 1
ATOM 836 O O . LEU A 1 104 ? -2.707 -19.312 -3.904 1 98.31 104 LEU A O 1
ATOM 840 N N . LEU A 1 105 ? -4.402 -18.016 -4.547 1 98.25 105 LEU A N 1
ATOM 841 C CA . LEU A 1 105 ? -4.504 -17.297 -3.277 1 98.25 105 LEU A CA 1
ATOM 842 C C . LEU A 1 105 ? -4.766 -18.281 -2.131 1 98.25 105 LEU A C 1
ATOM 844 O O . LEU A 1 105 ? -4.113 -18.203 -1.089 1 98.25 105 LEU A O 1
ATOM 848 N N . LEU A 1 106 ? -5.664 -19.188 -2.389 1 98.19 106 LEU A N 1
ATOM 849 C CA . LEU A 1 106 ? -5.996 -20.188 -1.386 1 98.19 106 LEU A CA 1
ATOM 850 C C . LEU A 1 106 ? -4.801 -21.094 -1.104 1 98.19 106 LEU A C 1
ATOM 852 O O . LEU A 1 106 ? -4.523 -21.422 0.051 1 98.19 106 LEU A O 1
ATOM 856 N N . GLY A 1 107 ? -4.211 -21.547 -2.119 1 98.25 107 GLY A N 1
ATOM 857 C CA . GLY A 1 107 ? -3.027 -22.375 -1.963 1 98.25 107 GLY A CA 1
ATOM 858 C C . GLY A 1 107 ? -1.935 -21.703 -1.146 1 98.25 107 GLY A C 1
ATOM 859 O O . GLY A 1 107 ? -1.368 -22.328 -0.241 1 98.25 107 GLY A O 1
ATOM 860 N N . VAL A 1 108 ? -1.593 -20.469 -1.474 1 98.31 108 VAL A N 1
ATOM 861 C CA . VAL A 1 108 ? -0.577 -19.719 -0.745 1 98.31 108 VAL A CA 1
ATOM 862 C C . VAL A 1 108 ? -0.995 -19.578 0.715 1 98.31 108 VAL A C 1
ATOM 864 O O . VAL A 1 108 ? -0.18 -19.75 1.623 1 98.31 108 VAL A O 1
ATOM 867 N N . TYR A 1 109 ? -2.186 -19.234 0.948 1 97.56 109 TYR A N 1
ATOM 868 C CA . TYR A 1 109 ? -2.721 -19.125 2.301 1 97.56 109 TYR A CA 1
ATOM 869 C C . TYR A 1 109 ? -2.492 -20.406 3.082 1 97.56 109 TYR A C 1
ATOM 871 O O . TYR A 1 109 ? -1.936 -20.391 4.184 1 97.56 109 TYR A O 1
ATOM 879 N N . ASN A 1 110 ? -2.922 -21.469 2.518 1 97.06 110 ASN A N 1
ATOM 880 C CA . ASN A 1 110 ? -2.84 -22.75 3.203 1 97.06 110 ASN A CA 1
ATOM 881 C C . ASN A 1 110 ? -1.393 -23.172 3.434 1 97.06 110 ASN A C 1
ATOM 883 O O . ASN A 1 110 ? -1.097 -23.906 4.383 1 97.06 110 ASN A O 1
ATOM 887 N N . LEU A 1 111 ? -0.547 -22.766 2.615 1 96.81 111 LEU A N 1
ATOM 888 C CA . LEU A 1 111 ? 0.868 -23.062 2.816 1 96.81 111 LEU A CA 1
ATOM 889 C C . LEU A 1 111 ? 1.439 -22.219 3.955 1 96.81 111 LEU A C 1
ATOM 891 O O . LEU A 1 111 ? 2.295 -22.688 4.707 1 96.81 111 LEU A O 1
ATOM 895 N N . GLU A 1 112 ? 0.981 -21 4.09 1 95.38 112 GLU A N 1
ATOM 896 C CA . GLU A 1 112 ? 1.56 -20.047 5.023 1 95.38 112 GLU A CA 1
ATOM 897 C C . GLU A 1 112 ? 1.094 -20.312 6.453 1 95.38 112 GLU A C 1
ATOM 899 O O . GLU A 1 112 ? 1.763 -19.922 7.414 1 95.38 112 GLU A O 1
ATOM 904 N N . ILE A 1 113 ? 0.041 -21.016 6.629 1 95.56 113 ILE A N 1
ATOM 905 C CA . ILE A 1 113 ? -0.536 -21.125 7.961 1 95.56 113 ILE A CA 1
ATOM 906 C C . ILE A 1 113 ? 0.006 -22.375 8.648 1 95.56 113 ILE A C 1
ATOM 908 O O . ILE A 1 113 ? -0.338 -22.656 9.805 1 95.56 113 ILE A O 1
ATOM 912 N N . VAL A 1 114 ? 0.831 -23.141 7.973 1 93.56 114 VAL A N 1
ATOM 913 C CA . VAL A 1 114 ? 1.4 -24.344 8.562 1 93.56 114 VAL A CA 1
ATOM 914 C C . VAL A 1 114 ? 2.922 -24.312 8.438 1 93.56 114 VAL A C 1
ATOM 916 O O . VAL A 1 114 ? 3.467 -23.609 7.586 1 93.56 114 VAL A O 1
ATOM 919 N N . ASP A 1 115 ? 3.59 -25.016 9.297 1 89.44 115 ASP A N 1
ATOM 920 C CA . ASP A 1 115 ? 5.043 -25.141 9.203 1 89.44 115 ASP A CA 1
ATOM 921 C C . ASP A 1 115 ? 5.438 -26.312 8.312 1 89.44 115 ASP A C 1
ATOM 923 O O . ASP A 1 115 ? 4.586 -26.906 7.648 1 89.44 115 ASP A O 1
ATOM 927 N N . LYS A 1 116 ? 6.746 -26.594 8.258 1 86.81 116 LYS A N 1
ATOM 928 C CA . LYS A 1 116 ? 7.281 -27.625 7.367 1 86.81 116 LYS A CA 1
ATOM 929 C C . LYS A 1 116 ? 6.777 -29 7.758 1 86.81 116 LYS A C 1
ATOM 931 O O . LYS A 1 116 ? 6.742 -29.922 6.93 1 86.81 116 LYS A O 1
ATOM 936 N N . GLN A 1 117 ? 6.363 -29.094 9.023 1 89.88 117 GLN A N 1
ATOM 937 C CA . GLN A 1 117 ? 5.855 -30.375 9.508 1 89.88 117 GLN A CA 1
ATOM 938 C C . GLN A 1 117 ? 4.344 -30.469 9.344 1 89.88 117 GLN A C 1
ATOM 940 O O . GLN A 1 117 ? 3.738 -31.484 9.68 1 89.88 117 GLN A O 1
ATOM 945 N N . GLY A 1 118 ? 3.754 -29.422 8.906 1 88.19 118 GLY A N 1
ATOM 946 C CA . GLY A 1 118 ? 2.322 -29.406 8.648 1 88.19 118 GLY A CA 1
ATOM 947 C C . GLY A 1 118 ? 1.506 -28.938 9.836 1 88.19 118 GLY A C 1
ATOM 948 O O . GLY A 1 118 ? 0.275 -29.016 9.82 1 88.19 118 GLY A O 1
ATOM 949 N N . HIS A 1 119 ? 2.172 -28.531 10.898 1 90.38 119 HIS A N 1
ATOM 950 C CA . HIS A 1 119 ? 1.469 -28.016 12.07 1 90.38 119 HIS A CA 1
ATOM 951 C C . HIS A 1 119 ? 1.109 -26.547 11.898 1 90.38 119 HIS A C 1
ATOM 953 O O . HIS A 1 119 ? 1.865 -25.781 11.289 1 90.38 119 HIS A O 1
ATOM 959 N N . THR A 1 120 ? -0.053 -26.266 12.445 1 89 120 THR A N 1
ATOM 960 C CA . THR A 1 120 ? -0.483 -24.875 12.383 1 89 120 THR A CA 1
ATOM 961 C C . THR A 1 120 ? 0.536 -23.969 13.062 1 89 120 THR A C 1
ATOM 963 O O . THR A 1 120 ? 1.065 -24.297 14.125 1 89 120 THR A O 1
ATOM 966 N N . LYS A 1 121 ? 0.838 -22.906 12.344 1 87 121 LYS A N 1
ATOM 967 C CA . LYS A 1 121 ? 1.83 -22 12.922 1 87 121 LYS A CA 1
ATOM 968 C C . LYS A 1 121 ? 1.212 -20.641 13.258 1 87 121 LYS A C 1
ATOM 970 O O . LYS A 1 121 ? 0.176 -20.281 12.703 1 87 121 LYS A O 1
ATOM 975 N N . VAL A 1 122 ? 1.722 -20.047 14.336 1 83 122 VAL A N 1
ATOM 976 C CA . VAL A 1 122 ? 1.411 -18.672 14.688 1 83 122 VAL A CA 1
ATOM 977 C C . VAL A 1 122 ? 2.467 -17.734 14.094 1 83 122 VAL A C 1
ATOM 979 O O . VAL A 1 122 ? 3.664 -17.922 14.32 1 83 122 VAL A O 1
ATOM 982 N N . LEU A 1 123 ? 1.921 -16.859 13.227 1 78.06 123 LEU A N 1
ATOM 983 C CA . LEU A 1 123 ? 2.844 -15.93 12.586 1 78.06 123 LEU A CA 1
ATOM 984 C C . LEU A 1 123 ? 3.121 -14.734 13.492 1 78.06 123 LEU A C 1
ATOM 986 O O . LEU A 1 123 ? 2.225 -14.258 14.195 1 78.06 123 LEU A O 1
ATOM 990 N N . SER A 1 124 ? 4.41 -14.367 13.578 1 74 124 SER A N 1
ATOM 991 C CA . SER A 1 124 ? 4.816 -13.18 14.32 1 74 124 SER A CA 1
ATOM 992 C C . SER A 1 124 ? 5.41 -12.125 13.391 1 74 124 SER A C 1
ATOM 994 O O . SER A 1 124 ? 6.148 -12.453 12.461 1 74 124 SER A O 1
ATOM 996 N N . PHE A 1 125 ? 4.785 -11.039 13.453 1 67.56 125 PHE A N 1
ATOM 997 C CA . PHE A 1 125 ? 5.266 -9.945 12.617 1 67.56 125 PHE A CA 1
ATOM 998 C C . PHE A 1 125 ? 5.672 -8.75 13.469 1 67.56 125 PHE A C 1
ATOM 1000 O O . PHE A 1 125 ? 5.074 -8.492 14.516 1 67.56 125 PHE A O 1
ATOM 1007 N N . THR A 1 126 ? 6.859 -8.297 13.141 1 61.09 126 THR A N 1
ATOM 1008 C CA . THR A 1 126 ? 7.262 -7.051 13.781 1 61.09 126 THR A CA 1
ATOM 1009 C C . THR A 1 126 ? 6.695 -5.848 13.031 1 61.09 126 THR A C 1
ATOM 1011 O O . THR A 1 126 ? 6.891 -5.719 11.82 1 61.09 126 THR A O 1
ATOM 1014 N N . ILE A 1 127 ? 5.695 -5.285 13.633 1 57.03 127 ILE A N 1
ATOM 1015 C CA . ILE A 1 127 ? 5.18 -4.07 13.016 1 57.03 127 ILE A CA 1
ATOM 1016 C C . ILE A 1 127 ? 5.758 -2.846 13.727 1 57.03 127 ILE A C 1
ATOM 1018 O O . ILE A 1 127 ? 6.059 -2.895 14.922 1 57.03 127 ILE A O 1
ATOM 1022 N N . PRO A 1 128 ? 6.168 -2.004 13.062 1 50.41 128 PRO A N 1
ATOM 1023 C CA . PRO A 1 128 ? 6.59 -0.81 13.797 1 50.41 128 PRO A CA 1
ATOM 1024 C C . PRO A 1 128 ? 5.555 -0.343 14.812 1 50.41 128 PRO A C 1
ATOM 1026 O O . PRO A 1 128 ? 4.352 -0.458 14.57 1 50.41 128 PRO A O 1
ATOM 1029 N N . SER A 1 129 ? 5.805 -0.506 16.156 1 46.88 129 SER A N 1
ATOM 1030 C CA . SER A 1 129 ? 4.922 -0.175 17.266 1 46.88 129 SER A CA 1
ATOM 1031 C C . SER A 1 129 ? 4.336 1.225 17.109 1 46.88 129 SER A C 1
ATOM 1033 O O . SER A 1 129 ? 5.07 2.215 17.141 1 46.88 129 SER A O 1
ATOM 1035 N N . LEU A 1 130 ? 3.32 1.3 16.375 1 39.72 130 LEU A N 1
ATOM 1036 C CA . LEU A 1 130 ? 2.84 2.674 16.484 1 39.72 130 LEU A CA 1
ATOM 1037 C C . LEU A 1 130 ? 2.215 2.93 17.844 1 39.72 130 LEU A C 1
ATOM 1039 O O . LEU A 1 130 ? 2.418 3.992 18.438 1 39.72 130 LEU A O 1
ATOM 1043 N N . SER A 1 131 ? 0.782 2.748 18.047 1 35.47 131 SER A N 1
ATOM 1044 C CA . SER A 1 131 ? 0.069 3.152 19.266 1 35.47 131 SER A CA 1
ATOM 1045 C C . SER A 1 131 ? 0.025 2.021 20.281 1 35.47 131 SER A C 1
ATOM 1047 O O . SER A 1 131 ? 0.135 0.848 19.922 1 35.47 131 SER A O 1
ATOM 1049 N N . LYS A 1 132 ? 0.3 2.404 21.516 1 36.88 132 LYS A N 1
ATOM 1050 C CA . LYS A 1 132 ? -0.032 1.512 22.625 1 36.88 132 LYS A CA 1
ATOM 1051 C C . LYS A 1 132 ? -1.478 1.033 22.531 1 36.88 132 LYS A C 1
ATOM 1053 O O . LYS A 1 132 ? -2.383 1.826 22.25 1 36.88 132 LYS A O 1
ATOM 1058 N N . PRO A 1 133 ? -1.873 -0.28 22.531 1 34.69 133 PRO A N 1
ATOM 1059 C CA . PRO A 1 133 ? -3.234 -0.821 22.531 1 34.69 133 PRO A CA 1
ATOM 1060 C C . PRO A 1 133 ? -4.137 -0.128 23.562 1 34.69 133 PRO A C 1
ATOM 1062 O O . PRO A 1 133 ? -3.678 0.251 24.641 1 34.69 133 PRO A O 1
ATOM 1065 N N . SER A 1 134 ? -5.223 0.671 23.109 1 30.77 134 SER A N 1
ATOM 1066 C CA . SER A 1 134 ? -6.262 1.108 24.031 1 30.77 134 SER A CA 1
ATOM 1067 C C . SER A 1 134 ? -6.73 -0.041 24.922 1 30.77 134 SER A C 1
ATOM 1069 O O . SER A 1 134 ? -6.746 -1.196 24.5 1 30.77 134 SER A O 1
ATOM 1071 N N . VAL A 1 135 ? -6.824 0.096 26.312 1 31.34 135 VAL A N 1
ATOM 1072 C CA . VAL A 1 135 ? -7.234 -0.77 27.406 1 31.34 135 VAL A CA 1
ATOM 1073 C C . VAL A 1 135 ? -8.609 -1.36 27.109 1 31.34 135 VAL A C 1
ATOM 1075 O O . VAL A 1 135 ? -8.977 -2.408 27.656 1 31.34 135 VAL A O 1
ATOM 1078 N N . TYR A 1 136 ? -9.648 -0.581 26.594 1 26.94 136 TYR A N 1
ATOM 1079 C CA . TYR A 1 136 ? -11.023 -1.012 26.828 1 26.94 136 TYR A CA 1
ATOM 1080 C C . TYR A 1 136 ? -11.453 -2.037 25.797 1 26.94 136 TYR A C 1
ATOM 1082 O O . TYR A 1 136 ? -12.289 -1.744 24.938 1 26.94 136 TYR A O 1
ATOM 1090 N N . HIS A 1 137 ? -10.703 -2.668 25.078 1 31.27 137 HIS A N 1
ATOM 1091 C CA . HIS A 1 137 ? -11.273 -3.436 23.984 1 31.27 137 HIS A CA 1
ATOM 1092 C C . HIS A 1 137 ? -12.234 -4.5 24.5 1 31.27 137 HIS A C 1
ATOM 1094 O O . HIS A 1 137 ? -11.883 -5.289 25.375 1 31.27 137 HIS A O 1
ATOM 1100 N N . GLU A 1 138 ? -13.547 -4.188 24.453 1 29.2 138 GLU A N 1
ATOM 1101 C CA . GLU A 1 138 ? -14.539 -5.262 24.516 1 29.2 138 GLU A CA 1
ATOM 1102 C C . GLU A 1 138 ? -14.203 -6.383 23.531 1 29.2 138 GLU A C 1
ATOM 1104 O O . GLU A 1 138 ? -13.781 -6.121 22.406 1 29.2 138 GLU A O 1
ATOM 1109 N N . PRO A 1 139 ? -14.195 -7.762 23.906 1 30.72 139 PRO A N 1
ATOM 1110 C CA . PRO A 1 139 ? -13.891 -9.023 23.219 1 30.72 139 PRO A CA 1
ATOM 1111 C C . PRO A 1 139 ? -14.711 -9.227 21.953 1 30.72 139 PRO A C 1
ATOM 1113 O O . PRO A 1 139 ? -15.93 -9.414 22.016 1 30.72 139 PRO A O 1
ATOM 1116 N N . SER A 1 140 ? -15.07 -8.312 21.156 1 30.16 140 SER A N 1
ATOM 1117 C CA . SER A 1 140 ? -15.977 -8.922 20.188 1 30.16 140 SER A CA 1
ATOM 1118 C C . SER A 1 140 ? -15.336 -10.148 19.547 1 30.16 140 SER A C 1
ATOM 1120 O O . SER A 1 140 ? -14.109 -10.25 19.469 1 30.16 140 SER A O 1
ATOM 1122 N N . SER A 1 141 ? -16.062 -11.32 19.219 1 27.98 141 SER A N 1
ATOM 1123 C CA . SER A 1 141 ? -15.773 -12.688 18.812 1 27.98 141 SER A CA 1
ATOM 1124 C C . SER A 1 141 ? -14.773 -12.734 17.672 1 27.98 141 SER A C 1
ATOM 1126 O O . SER A 1 141 ? -14.555 -13.781 17.062 1 27.98 141 SER A O 1
ATOM 1128 N N . ILE A 1 142 ? -14.508 -11.781 16.969 1 29.39 142 ILE A N 1
ATOM 1129 C CA . ILE A 1 142 ? -13.758 -12.25 15.812 1 29.39 142 ILE A CA 1
ATOM 1130 C C . ILE A 1 142 ? -12.43 -12.859 16.266 1 29.39 142 ILE A C 1
ATOM 1132 O O . ILE A 1 142 ? -11.828 -12.391 17.234 1 29.39 142 ILE A O 1
ATOM 1136 N N . GLY A 1 143 ? -11.844 -14.102 15.797 1 28.28 143 GLY A N 1
ATOM 1137 C CA . GLY A 1 143 ? -10.758 -14.961 16.234 1 28.28 143 GLY A CA 1
ATOM 1138 C C . GLY A 1 143 ? -9.57 -14.188 16.781 1 28.28 143 GLY A C 1
ATOM 1139 O O . GLY A 1 143 ? -9.516 -12.961 16.672 1 28.28 143 GLY A O 1
ATOM 1140 N N . SER A 1 144 ? -8.477 -15.078 17.422 1 29.45 144 SER A N 1
ATOM 1141 C CA . SER A 1 144 ? -7.312 -15 18.297 1 29.45 144 SER A CA 1
ATOM 1142 C C . SER A 1 144 ? -6.27 -14.039 17.75 1 29.45 144 SER A C 1
ATOM 1144 O O . SER A 1 144 ? -5.371 -14.453 17 1 29.45 144 SER A O 1
ATOM 1146 N N . MET A 1 145 ? -6.492 -13.297 16.891 1 29.53 145 MET A N 1
ATOM 1147 C CA . MET A 1 145 ? -5.23 -12.562 16.859 1 29.53 145 MET A CA 1
ATOM 1148 C C . MET A 1 145 ? -4.887 -12.023 18.25 1 29.53 145 MET A C 1
ATOM 1150 O O . MET A 1 145 ? -5.504 -11.07 18.719 1 29.53 145 MET A O 1
ATOM 1154 N N . ALA A 1 146 ? -4.891 -12.938 19.219 1 30.16 146 ALA A N 1
ATOM 1155 C CA . ALA A 1 146 ? -4.285 -12.586 20.5 1 30.16 146 ALA A CA 1
ATOM 1156 C C . ALA A 1 146 ? -2.973 -11.836 20.297 1 30.16 146 ALA A C 1
ATOM 1158 O O . ALA A 1 146 ? -1.981 -12.414 19.859 1 30.16 146 ALA A O 1
ATOM 1159 N N . LEU A 1 147 ? -3.029 -10.68 19.875 1 32.53 147 LEU A N 1
ATOM 1160 C CA . LEU A 1 147 ? -1.817 -9.891 20.031 1 32.53 147 LEU A CA 1
ATOM 1161 C C . LEU A 1 147 ? -1.226 -10.086 21.422 1 32.53 147 LEU A C 1
ATOM 1163 O O . LEU A 1 147 ? -1.869 -9.766 22.438 1 32.53 147 LEU A O 1
ATOM 1167 N N . THR A 1 148 ? -0.87 -11.398 21.766 1 29.61 148 THR A N 1
ATOM 1168 C CA . THR A 1 148 ? -0.133 -11.469 23.016 1 29.61 148 THR A CA 1
ATOM 1169 C C . THR A 1 148 ? 0.876 -10.328 23.125 1 29.61 148 THR A C 1
ATOM 1171 O O . THR A 1 148 ? 1.636 -10.086 22.188 1 29.61 148 THR A O 1
ATOM 1174 N N . GLU A 1 149 ? 0.604 -9.391 23.906 1 32.03 149 GLU A N 1
ATOM 1175 C CA . GLU A 1 149 ? 1.359 -8.219 24.328 1 32.03 149 GLU A CA 1
ATOM 1176 C C . GLU A 1 149 ? 2.75 -8.609 24.828 1 32.03 149 GLU A C 1
ATOM 1178 O O . GLU A 1 149 ? 3.418 -7.82 25.5 1 32.03 149 GLU A O 1
ATOM 1183 N N . SER A 1 150 ? 3.271 -9.922 24.781 1 28.7 150 SER A N 1
ATOM 1184 C CA . SER A 1 150 ? 4.441 -10.133 25.625 1 28.7 150 SER A CA 1
ATOM 1185 C C . SER A 1 150 ? 5.48 -9.039 25.422 1 28.7 150 SER A C 1
ATOM 1187 O O . SER A 1 150 ? 5.836 -8.328 26.359 1 28.7 150 SER A O 1
ATOM 1189 N N . ALA A 1 151 ? 6.793 -9.719 25 1 29.08 151 ALA A N 1
ATOM 1190 C CA . ALA A 1 151 ? 8.125 -9.148 25.188 1 29.08 151 ALA A CA 1
ATOM 1191 C C . ALA A 1 151 ? 8.242 -7.781 24.516 1 29.08 151 ALA A C 1
ATOM 1193 O O . ALA A 1 151 ? 8.141 -7.676 23.297 1 29.08 151 ALA A O 1
ATOM 1194 N N . LEU A 1 152 ? 7.668 -6.73 25.047 1 31.81 152 LEU A N 1
ATOM 1195 C CA . LEU A 1 152 ? 8.047 -5.328 24.922 1 31.81 152 LEU A CA 1
ATOM 1196 C C . LEU A 1 152 ? 9.547 -5.188 24.688 1 31.81 152 LEU A C 1
ATOM 1198 O O . LEU A 1 152 ? 10.352 -5.586 25.531 1 31.81 152 LEU A O 1
ATOM 1202 N N . SER A 1 153 ? 10.102 -5.934 23.75 1 33.19 153 SER A N 1
ATOM 1203 C CA . SER A 1 153 ? 11.508 -5.527 23.766 1 33.19 153 SER A CA 1
ATOM 1204 C C . SER A 1 153 ? 11.648 -4.039 24.062 1 33.19 153 SER A C 1
ATOM 1206 O O . SER A 1 153 ? 10.742 -3.256 23.766 1 33.19 153 SER A O 1
ATOM 1208 N N . GLN A 1 154 ? 12.469 -3.77 25 1 33.12 154 GLN A N 1
ATOM 1209 C CA . GLN A 1 154 ? 12.836 -2.469 25.547 1 33.12 154 GLN A CA 1
ATOM 1210 C C . GLN A 1 154 ? 12.766 -1.383 24.484 1 33.12 154 GLN A C 1
ATOM 1212 O O . GLN A 1 154 ? 12.492 -0.219 24.797 1 33.12 154 GLN A O 1
ATOM 1217 N N . HIS A 1 155 ? 13.711 -1.412 23.469 1 33.34 155 HIS A N 1
ATOM 1218 C CA . HIS A 1 155 ? 13.961 -0.219 22.672 1 33.34 155 HIS A CA 1
ATOM 1219 C C . HIS A 1 155 ? 12.867 -0.024 21.625 1 33.34 155 HIS A C 1
ATOM 1221 O O . HIS A 1 155 ? 12.68 -0.873 20.75 1 33.34 155 HIS A O 1
ATOM 1227 N N . GLY A 1 156 ? 11.633 0.824 21.859 1 40.84 156 GLY A N 1
ATOM 1228 C CA . GLY A 1 156 ? 10.375 1.532 21.688 1 40.84 156 GLY A CA 1
ATOM 1229 C C . GLY A 1 156 ? 9.734 1.283 20.328 1 40.84 156 GLY A C 1
ATOM 1230 O O . GLY A 1 156 ? 8.594 1.684 20.094 1 40.84 156 GLY A O 1
ATOM 1231 N N . LEU A 1 157 ? 10.43 0.905 19.203 1 47.34 157 LEU A N 1
ATOM 1232 C CA . LEU A 1 157 ? 9.922 1.249 17.891 1 47.34 157 LEU A CA 1
ATOM 1233 C C . LEU A 1 157 ? 9.148 0.081 17.281 1 47.34 157 LEU A C 1
ATOM 1235 O O . LEU A 1 157 ? 8.344 0.271 16.359 1 47.34 157 LEU A O 1
ATOM 1239 N N . SER A 1 158 ? 9.383 -1.152 17.641 1 55.41 158 SER A N 1
ATOM 1240 C CA . SER A 1 158 ? 8.742 -2.217 16.875 1 55.41 158 SER A CA 1
ATOM 1241 C C . SER A 1 158 ? 7.848 -3.072 17.766 1 55.41 158 SER A C 1
ATOM 1243 O O . SER A 1 158 ? 8.133 -3.244 18.953 1 55.41 158 SER A O 1
ATOM 1245 N N . LYS A 1 159 ? 6.555 -3.203 17.547 1 63.47 159 LYS A N 1
ATOM 1246 C CA . LYS A 1 159 ? 5.609 -4.121 18.172 1 63.47 159 LYS A CA 1
ATOM 1247 C C . LYS A 1 159 ? 5.516 -5.43 17.391 1 63.47 159 LYS A C 1
ATOM 1249 O O . LYS A 1 159 ? 5.516 -5.43 16.172 1 63.47 159 LYS A O 1
ATOM 1254 N N . VAL A 1 160 ? 5.676 -6.551 18.203 1 65.31 160 VAL A N 1
ATOM 1255 C CA . VAL A 1 160 ? 5.48 -7.848 17.562 1 65.31 160 VAL A CA 1
ATOM 1256 C C . VAL A 1 160 ? 4.004 -8.242 17.641 1 65.31 160 VAL A C 1
ATOM 1258 O O . VAL A 1 160 ? 3.398 -8.203 18.719 1 65.31 160 VAL A O 1
ATOM 1261 N N . VAL A 1 161 ? 3.4 -8.414 16.531 1 68.81 161 VAL A N 1
ATOM 1262 C CA . VAL A 1 161 ? 2.008 -8.836 16.453 1 68.81 161 VAL A CA 1
ATOM 1263 C C . VAL A 1 161 ? 1.937 -10.297 16.016 1 68.81 161 VAL A C 1
ATOM 1265 O O . VAL A 1 161 ? 2.738 -10.742 15.188 1 68.81 161 VAL A O 1
ATOM 1268 N N . TYR A 1 162 ? 1.09 -11.07 16.766 1 72.81 162 TYR A N 1
ATOM 1269 C CA . TYR A 1 162 ? 0.91 -12.484 16.453 1 72.81 162 TYR A CA 1
ATOM 1270 C C . TYR A 1 162 ? -0.385 -12.719 15.68 1 72.81 162 TYR A C 1
ATOM 1272 O O . TYR A 1 162 ? -1.399 -12.07 15.953 1 72.81 162 TYR A O 1
ATOM 1280 N N . SER A 1 163 ? -0.235 -13.484 14.695 1 79.44 163 SER A N 1
ATOM 1281 C CA . SER A 1 163 ? -1.401 -13.844 13.898 1 79.44 163 SER A CA 1
ATOM 1282 C C . SER A 1 163 ? -1.573 -15.359 13.836 1 79.44 163 SER A C 1
ATOM 1284 O O . SER A 1 163 ? -0.674 -16.078 13.383 1 79.44 163 SER A O 1
ATOM 1286 N N . GLY A 1 164 ? -2.877 -15.812 14.266 1 81.81 164 GLY A N 1
ATOM 1287 C CA . GLY A 1 164 ? -3.154 -17.234 14.18 1 81.81 164 GLY A CA 1
ATOM 1288 C C . GLY A 1 164 ? -3.568 -17.844 15.508 1 81.81 164 GLY A C 1
ATOM 1289 O O . GLY A 1 164 ? -3.738 -17.141 16.5 1 81.81 164 GLY A O 1
ATOM 1290 N N . PRO A 1 165 ? -3.678 -19.203 15.523 1 88.88 165 PRO A N 1
ATOM 1291 C CA . PRO A 1 165 ? -3.664 -20.062 14.344 1 88.88 165 PRO A CA 1
ATOM 1292 C C . PRO A 1 165 ? -4.82 -19.766 13.391 1 88.88 165 PRO A C 1
ATOM 1294 O O . PRO A 1 165 ? -5.867 -19.281 13.812 1 88.88 165 PRO A O 1
ATOM 1297 N N . HIS A 1 166 ? -4.578 -19.922 12.172 1 93.19 166 HIS A N 1
ATOM 1298 C CA . HIS A 1 166 ? -5.582 -19.781 11.125 1 93.19 166 HIS A CA 1
ATOM 1299 C C . HIS A 1 166 ? -6.023 -21.141 10.586 1 93.19 166 HIS A C 1
ATOM 1301 O O . HIS A 1 166 ? -5.199 -22.047 10.43 1 93.19 166 HIS A O 1
ATOM 1307 N N . PRO A 1 167 ? -7.297 -21.297 10.391 1 93.94 167 PRO A N 1
ATOM 1308 C CA . PRO A 1 167 ? -7.781 -22.578 9.859 1 93.94 167 PRO A CA 1
ATOM 1309 C C . PRO A 1 167 ? -7.508 -22.75 8.367 1 93.94 167 PRO A C 1
ATOM 1311 O O . PRO A 1 167 ? -7.543 -21.766 7.621 1 93.94 167 PRO A O 1
ATOM 1314 N N . GLN A 1 168 ? -7.246 -24 8.047 1 95.38 168 GLN A N 1
ATOM 1315 C CA . GLN A 1 168 ? -7.168 -24.312 6.621 1 95.38 168 GLN A CA 1
ATOM 1316 C C . GLN A 1 168 ? -8.523 -24.125 5.945 1 95.38 168 GLN A C 1
ATOM 1318 O O . GLN A 1 168 ? -9.562 -24.359 6.559 1 95.38 168 GLN A O 1
ATOM 1323 N N . ARG A 1 169 ? -8.484 -23.641 4.738 1 96.44 169 ARG A N 1
ATOM 1324 C CA . ARG A 1 169 ? -9.703 -23.438 3.961 1 96.44 169 ARG A CA 1
ATOM 1325 C C . ARG A 1 169 ? -9.648 -24.203 2.646 1 96.44 169 ARG A C 1
ATOM 1327 O O . ARG A 1 169 ? -8.594 -24.297 2.016 1 96.44 169 ARG A O 1
ATOM 1334 N N . GLU A 1 170 ? -10.766 -24.703 2.221 1 96.19 170 GLU A N 1
ATOM 1335 C CA . GLU A 1 170 ? -10.836 -25.484 0.985 1 96.19 170 GLU A CA 1
ATOM 1336 C C . GLU A 1 170 ? -11.273 -24.609 -0.187 1 96.19 170 GLU A C 1
ATOM 1338 O O . GLU A 1 170 ? -10.969 -24.906 -1.342 1 96.19 170 GLU A O 1
ATOM 1343 N N . MET A 1 171 ? -12.008 -23.609 0.167 1 95.19 171 MET A N 1
ATOM 1344 C CA . MET A 1 171 ? -12.531 -22.688 -0.837 1 95.19 171 MET A CA 1
ATOM 1345 C C . MET A 1 171 ? -12.68 -21.281 -0.259 1 95.19 171 MET A C 1
ATOM 1347 O O . MET A 1 171 ? -12.812 -21.125 0.955 1 95.19 171 MET A O 1
ATOM 1351 N N . LEU A 1 172 ? -12.641 -20.344 -1.131 1 94 172 LEU A N 1
ATOM 1352 C CA . LEU A 1 172 ? -12.945 -18.984 -0.722 1 94 172 LEU A CA 1
ATOM 1353 C C . LEU A 1 172 ? -14.445 -18.703 -0.844 1 94 172 LEU A C 1
ATOM 1355 O O . LEU A 1 172 ? -15.047 -18.969 -1.886 1 94 172 LEU A O 1
ATOM 1359 N N . THR A 1 173 ? -15.016 -18.328 0.219 1 92.94 173 THR A N 1
ATOM 1360 C CA . THR A 1 173 ? -16.438 -17.969 0.256 1 92.94 173 THR A CA 1
ATOM 1361 C C . THR A 1 173 ? -16.609 -16.531 0.718 1 92.94 173 THR A C 1
ATOM 1363 O O . THR A 1 173 ? -15.648 -15.891 1.168 1 92.94 173 THR A O 1
ATOM 1366 N N . ALA A 1 174 ? -17.828 -16.047 0.56 1 89.31 174 ALA A N 1
ATOM 1367 C CA . ALA A 1 174 ? -18.141 -14.688 1.02 1 89.31 174 ALA A CA 1
ATOM 1368 C C . ALA A 1 174 ? -17.859 -14.539 2.514 1 89.31 174 ALA A C 1
ATOM 1370 O O . ALA A 1 174 ? -17.516 -13.453 2.984 1 89.31 174 ALA A O 1
ATOM 1371 N N . GLN A 1 175 ? -17.859 -15.625 3.27 1 92.38 175 GLN A N 1
ATOM 1372 C CA . GLN A 1 175 ? -17.75 -15.594 4.723 1 92.38 175 GLN A CA 1
ATOM 1373 C C . GLN A 1 175 ? -16.281 -15.578 5.164 1 92.38 175 GLN A C 1
ATOM 1375 O O . GLN A 1 175 ? -15.953 -15.062 6.23 1 92.38 175 GLN A O 1
ATOM 1380 N N . ASN A 1 176 ? -15.391 -16.109 4.262 1 94.56 176 ASN A N 1
ATOM 1381 C CA . ASN A 1 176 ? -14.039 -16.281 4.77 1 94.56 176 ASN A CA 1
ATOM 1382 C C . ASN A 1 176 ? -13.016 -15.555 3.9 1 94.56 176 ASN A C 1
ATOM 1384 O O . ASN A 1 176 ? -11.859 -15.383 4.301 1 94.56 176 ASN A O 1
ATOM 1388 N N . ARG A 1 177 ? -13.391 -15.133 2.736 1 95 177 ARG A N 1
ATOM 1389 C CA . ARG A 1 177 ? -12.445 -14.617 1.755 1 95 177 ARG A CA 1
ATOM 1390 C C . ARG A 1 177 ? -11.68 -13.422 2.311 1 95 177 ARG A C 1
ATOM 1392 O O . ARG A 1 177 ? -10.477 -13.289 2.094 1 95 177 ARG A O 1
ATOM 1399 N N . PHE A 1 178 ? -12.297 -12.57 3.086 1 93.31 178 PHE A N 1
ATOM 1400 C CA . PHE A 1 178 ? -11.625 -11.367 3.559 1 93.31 178 PHE A CA 1
ATOM 1401 C C . PHE A 1 178 ? -10.602 -11.695 4.637 1 93.31 178 PHE A C 1
ATOM 1403 O O . PHE A 1 178 ? -9.555 -11.055 4.727 1 93.31 178 PHE A O 1
ATOM 1410 N N . GLU A 1 179 ? -10.922 -12.672 5.445 1 93 179 GLU A N 1
ATOM 1411 C CA . GLU A 1 179 ? -9.938 -13.133 6.422 1 93 179 GLU A CA 1
ATOM 1412 C C . GLU A 1 179 ? -8.695 -13.695 5.73 1 93 179 GLU A C 1
ATOM 1414 O O . GLU A 1 179 ? -7.566 -13.391 6.125 1 93 179 GLU A O 1
ATOM 1419 N N . VAL A 1 180 ? -8.914 -14.43 4.746 1 96 180 VAL A N 1
ATOM 1420 C CA . VAL A 1 180 ? -7.816 -15.047 4 1 96 180 VAL A CA 1
ATOM 1421 C C . VAL A 1 180 ? -6.992 -13.969 3.303 1 96 180 VAL A C 1
ATOM 1423 O O . VAL A 1 180 ? -5.766 -13.953 3.41 1 96 180 VAL A O 1
ATOM 1426 N N . LEU A 1 181 ? -7.676 -13.07 2.635 1 97.06 181 LEU A N 1
ATOM 1427 C CA . LEU A 1 181 ? -6.988 -12.023 1.889 1 97.06 181 LEU A CA 1
ATOM 1428 C C . LEU A 1 181 ? -6.219 -11.102 2.83 1 97.06 181 LEU A C 1
ATOM 1430 O O . LEU A 1 181 ? -5.109 -10.672 2.516 1 97.06 181 LEU A O 1
ATOM 1434 N N . THR A 1 182 ? -6.762 -10.789 3.971 1 94.5 182 THR A N 1
ATOM 1435 C CA . THR A 1 182 ? -6.082 -9.977 4.973 1 94.5 182 THR A CA 1
ATOM 1436 C C . THR A 1 182 ? -4.809 -10.664 5.453 1 94.5 182 THR A C 1
ATOM 1438 O O . THR A 1 182 ? -3.764 -10.016 5.59 1 94.5 182 THR A O 1
ATOM 1441 N N . PHE A 1 183 ? -4.914 -11.906 5.68 1 93.44 183 PHE A N 1
ATOM 1442 C CA . PHE A 1 183 ? -3.74 -12.656 6.105 1 93.44 183 PHE A CA 1
ATOM 1443 C C . PHE A 1 183 ? -2.658 -12.625 5.031 1 93.44 183 PHE A C 1
ATOM 1445 O O . PHE A 1 183 ? -1.475 -12.477 5.34 1 93.44 183 PHE A O 1
ATOM 1452 N N . LEU A 1 184 ? -3.072 -12.812 3.84 1 96.88 184 LEU A N 1
ATOM 1453 C CA . LEU A 1 184 ? -2.107 -12.789 2.746 1 96.88 184 LEU A CA 1
ATOM 1454 C C . LEU A 1 184 ? -1.41 -11.43 2.672 1 96.88 184 LEU A C 1
ATOM 1456 O O . LEU A 1 184 ? -0.208 -11.359 2.406 1 96.88 184 LEU A O 1
ATOM 1460 N N . LEU A 1 185 ? -2.146 -10.359 2.914 1 95.5 185 LEU A N 1
ATOM 1461 C CA . LEU A 1 185 ? -1.54 -9.031 2.928 1 95.5 185 LEU A CA 1
ATOM 1462 C C . LEU A 1 185 ? -0.584 -8.891 4.109 1 95.5 185 LEU A C 1
ATOM 1464 O O . LEU A 1 185 ? 0.41 -8.164 4.02 1 95.5 185 LEU A O 1
ATOM 1468 N N . LEU A 1 186 ? -0.886 -9.547 5.184 1 92.38 186 LEU A N 1
ATOM 1469 C CA . LEU A 1 186 ? 0.057 -9.578 6.297 1 92.38 186 LEU A CA 1
ATOM 1470 C C . LEU A 1 186 ? 1.37 -10.234 5.883 1 92.38 186 LEU A C 1
ATOM 1472 O O . LEU A 1 186 ? 2.449 -9.742 6.215 1 92.38 186 LEU A O 1
ATOM 1476 N N . CYS A 1 187 ? 1.255 -11.336 5.176 1 92.81 187 CYS A N 1
ATOM 1477 C CA . CYS A 1 187 ? 2.447 -12.008 4.668 1 92.81 187 CYS A CA 1
ATOM 1478 C C . CYS A 1 187 ? 3.221 -11.094 3.721 1 92.81 187 CYS A C 1
ATOM 1480 O O . CYS A 1 187 ? 4.445 -11 3.807 1 92.81 187 CYS A O 1
ATOM 1482 N N . TYR A 1 188 ? 2.529 -10.445 2.846 1 95.94 188 TYR A N 1
ATOM 1483 C CA . TYR A 1 188 ? 3.139 -9.484 1.935 1 95.94 188 TYR A CA 1
ATOM 1484 C C . TYR A 1 188 ? 3.861 -8.383 2.705 1 95.94 188 TYR A C 1
ATOM 1486 O O . TYR A 1 188 ? 4.996 -8.023 2.373 1 95.94 188 TYR A O 1
ATOM 1494 N N . ASN A 1 189 ? 3.199 -7.879 3.729 1 93.81 189 ASN A N 1
ATOM 1495 C CA . ASN A 1 189 ? 3.758 -6.805 4.539 1 93.81 189 ASN A CA 1
ATOM 1496 C C . ASN A 1 189 ? 5.062 -7.227 5.211 1 93.81 189 ASN A C 1
ATOM 1498 O O . ASN A 1 189 ? 5.992 -6.426 5.332 1 93.81 189 ASN A O 1
ATOM 1502 N N . ALA A 1 190 ? 5.113 -8.438 5.582 1 90.69 190 ALA A N 1
ATOM 1503 C CA . ALA A 1 190 ? 6.316 -8.969 6.219 1 90.69 190 ALA A CA 1
ATOM 1504 C C . ALA A 1 190 ? 7.488 -8.992 5.242 1 90.69 190 ALA A C 1
ATOM 1506 O O . ALA A 1 190 ? 8.648 -8.938 5.656 1 90.69 190 ALA A O 1
ATOM 1507 N N . ALA A 1 191 ? 7.211 -9.055 3.957 1 93.19 191 ALA A N 1
ATOM 1508 C CA . ALA A 1 191 ? 8.258 -9.148 2.941 1 93.19 191 ALA A CA 1
ATOM 1509 C C . ALA A 1 191 ? 8.375 -7.84 2.162 1 93.19 191 ALA A C 1
ATOM 1511 O O . ALA A 1 191 ? 9 -7.801 1.096 1 93.19 191 ALA A O 1
ATOM 1512 N N . LEU A 1 192 ? 7.844 -6.793 2.676 1 94.56 192 LEU A N 1
ATOM 1513 C CA . LEU A 1 192 ? 7.641 -5.547 1.939 1 94.56 192 LEU A CA 1
ATOM 1514 C C . LEU A 1 192 ? 8.977 -4.949 1.507 1 94.56 192 LEU A C 1
ATOM 1516 O O . LEU A 1 192 ? 9.078 -4.379 0.418 1 94.56 192 LEU A O 1
ATOM 1520 N N . THR A 1 193 ? 10.008 -5.094 2.305 1 92.69 193 THR A N 1
ATOM 1521 C CA . THR A 1 193 ? 11.297 -4.477 2.033 1 92.69 193 THR A CA 1
ATOM 1522 C C . THR A 1 193 ? 11.984 -5.16 0.854 1 92.69 193 THR A C 1
ATOM 1524 O O . THR A 1 193 ? 12.938 -4.625 0.287 1 92.69 193 THR A O 1
ATOM 1527 N N . TYR A 1 194 ? 11.492 -6.355 0.47 1 93.88 194 TYR A N 1
ATOM 1528 C CA . TYR A 1 194 ? 12.07 -7.094 -0.648 1 93.88 194 TYR A CA 1
ATOM 1529 C C . TYR A 1 194 ? 11.242 -6.902 -1.913 1 93.88 194 TYR A C 1
ATOM 1531 O O . TYR A 1 194 ? 11.602 -7.402 -2.98 1 93.88 194 TYR A O 1
ATOM 1539 N N . MET A 1 195 ? 10.141 -6.199 -1.796 1 96 195 MET A N 1
ATOM 1540 C CA . MET A 1 195 ? 9.258 -6.008 -2.939 1 96 195 MET A CA 1
ATOM 1541 C C . MET A 1 195 ? 9.789 -4.914 -3.861 1 96 195 MET A C 1
ATOM 1543 O O . MET A 1 195 ? 10.266 -3.877 -3.391 1 96 195 MET A O 1
ATOM 1547 N N . PRO A 1 196 ? 9.781 -5.172 -5.16 1 94 196 PRO A N 1
ATOM 1548 C CA . PRO A 1 196 ? 10.188 -4.117 -6.09 1 94 196 PRO A CA 1
ATOM 1549 C C . PRO A 1 196 ? 9.203 -2.949 -6.125 1 94 196 PRO A C 1
ATOM 1551 O O . PRO A 1 196 ? 8.062 -3.09 -5.68 1 94 196 PRO A O 1
ATOM 1554 N N . SER A 1 197 ? 9.617 -1.844 -6.66 1 92.56 197 SER A N 1
ATOM 1555 C CA . SER A 1 197 ? 8.82 -0.624 -6.684 1 92.56 197 SER A CA 1
ATOM 1556 C C . SER A 1 197 ? 7.492 -0.849 -7.398 1 92.56 197 SER A C 1
ATOM 1558 O O . SER A 1 197 ? 6.457 -0.329 -6.977 1 92.56 197 SER A O 1
ATOM 1560 N N . VAL A 1 198 ? 7.508 -1.627 -8.406 1 92 198 VAL A N 1
ATOM 1561 C CA . VAL A 1 198 ? 6.297 -1.856 -9.195 1 92 198 VAL A CA 1
ATOM 1562 C C . VAL A 1 198 ? 5.25 -2.564 -8.336 1 92 198 VAL A C 1
ATOM 1564 O O . VAL A 1 198 ? 4.055 -2.297 -8.461 1 92 198 VAL A O 1
ATOM 1567 N N . SER A 1 199 ? 5.68 -3.438 -7.504 1 95.69 199 SER A N 1
ATOM 1568 C CA . SER A 1 199 ? 4.762 -4.141 -6.617 1 95.69 199 SER A CA 1
ATOM 1569 C C . SER A 1 199 ? 4.164 -3.199 -5.578 1 95.69 199 SER A C 1
ATOM 1571 O O . SER A 1 199 ? 2.963 -3.252 -5.305 1 95.69 199 SER A O 1
ATOM 1573 N N . LEU A 1 200 ? 4.992 -2.352 -5.047 1 96.5 200 LEU A N 1
ATOM 1574 C CA . LEU A 1 200 ? 4.535 -1.375 -4.062 1 96.5 200 LEU A CA 1
ATOM 1575 C C . LEU A 1 200 ? 3.574 -0.375 -4.699 1 96.5 200 LEU A C 1
ATOM 1577 O O . LEU A 1 200 ? 2.584 0.021 -4.078 1 96.5 200 LEU A O 1
ATOM 1581 N N . GLN A 1 201 ? 3.885 0.001 -5.887 1 93.88 201 GLN A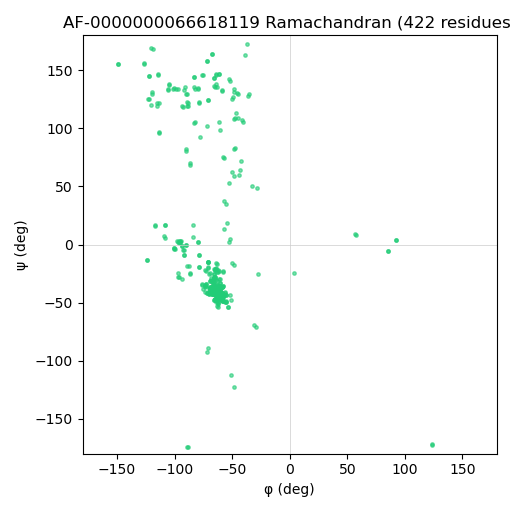 N 1
ATOM 1582 C CA . GLN A 1 201 ? 2.979 0.877 -6.625 1 93.88 201 GLN A CA 1
ATOM 1583 C C . GLN A 1 201 ? 1.63 0.203 -6.855 1 93.88 201 GLN A C 1
ATOM 1585 O O . GLN A 1 201 ? 0.582 0.841 -6.734 1 93.88 201 GLN A O 1
ATOM 1590 N N . SER A 1 202 ? 1.652 -1.064 -7.195 1 94.19 202 SER A N 1
ATOM 1591 C CA . SER A 1 202 ? 0.424 -1.836 -7.352 1 94.19 202 SER A CA 1
ATOM 1592 C C . SER A 1 202 ? -0.375 -1.87 -6.051 1 94.19 202 SER A C 1
ATOM 1594 O O . SER A 1 202 ? -1.595 -1.69 -6.062 1 94.19 202 SER A O 1
ATOM 1596 N N . LEU A 1 203 ? 0.343 -2.072 -4.98 1 97.19 203 LEU A N 1
ATOM 1597 C CA . LEU A 1 203 ? -0.31 -2.062 -3.674 1 97.19 203 LEU A CA 1
ATOM 1598 C C . LEU A 1 203 ? -1.021 -0.736 -3.432 1 97.19 203 LEU A C 1
ATOM 1600 O O . LEU A 1 203 ? -2.182 -0.717 -3.014 1 97.19 203 LEU A O 1
ATOM 1604 N N . CYS A 1 204 ? -0.308 0.322 -3.686 1 95.62 204 CYS A N 1
ATOM 1605 C CA . CYS A 1 204 ? -0.887 1.646 -3.484 1 95.62 204 CYS A CA 1
ATOM 1606 C C . CYS A 1 204 ? -2.094 1.855 -4.391 1 95.62 204 CYS A C 1
ATOM 1608 O O . CYS A 1 204 ? -3.109 2.408 -3.963 1 95.62 204 CYS A O 1
ATOM 1610 N N . GLN A 1 205 ? -2.01 1.438 -5.605 1 93.19 205 GLN A N 1
ATOM 1611 C CA . GLN A 1 205 ? -3.117 1.548 -6.547 1 93.19 205 GLN A CA 1
ATOM 1612 C C . GLN A 1 205 ? -4.332 0.764 -6.062 1 93.19 205 GLN A C 1
ATOM 1614 O O . GLN A 1 205 ? -5.461 1.256 -6.133 1 93.19 205 GLN A O 1
ATOM 1619 N N . ILE A 1 206 ? -4.129 -0.377 -5.613 1 94.12 206 ILE A N 1
ATOM 1620 C CA . ILE A 1 206 ? -5.223 -1.22 -5.145 1 94.12 206 ILE A CA 1
ATOM 1621 C C . ILE A 1 206 ? -5.867 -0.591 -3.912 1 94.12 206 ILE A C 1
ATOM 1623 O O . ILE A 1 206 ? -7.094 -0.594 -3.773 1 94.12 206 ILE A O 1
ATOM 1627 N N . CYS A 1 207 ? -5.016 -0.063 -3.049 1 95.06 207 CYS A N 1
ATOM 1628 C CA . CYS A 1 207 ? -5.547 0.641 -1.886 1 95.06 207 CYS A CA 1
ATOM 1629 C C . CYS A 1 207 ? -6.465 1.779 -2.311 1 95.06 207 CYS A C 1
ATOM 1631 O O . CYS A 1 207 ? -7.547 1.951 -1.748 1 95.06 207 CYS A O 1
ATOM 1633 N N . SER A 1 208 ? -6.035 2.504 -3.307 1 92.56 208 SER A N 1
ATOM 1634 C CA . SER A 1 208 ? -6.848 3.598 -3.834 1 92.56 208 SER A CA 1
ATOM 1635 C C . SER A 1 208 ? -8.172 3.084 -4.391 1 92.56 208 SER A C 1
ATOM 1637 O O . SER A 1 208 ? -9.219 3.689 -4.164 1 92.56 208 SER A O 1
ATOM 1639 N N . ARG A 1 209 ? -8.125 1.95 -5.047 1 89.12 209 ARG A N 1
ATOM 1640 C CA . ARG A 1 209 ? -9.328 1.358 -5.633 1 89.12 209 ARG A CA 1
ATOM 1641 C C . ARG A 1 209 ? -10.273 0.858 -4.547 1 89.12 209 ARG A C 1
ATOM 1643 O O . ARG A 1 209 ? -11.492 0.978 -4.676 1 89.12 209 ARG A O 1
ATOM 1650 N N . LEU A 1 210 ? -9.742 0.321 -3.533 1 91.69 210 LEU A N 1
ATOM 1651 C CA . LEU A 1 210 ? -10.547 -0.189 -2.426 1 91.69 210 LEU A CA 1
ATOM 1652 C C . LEU A 1 210 ? -11.266 0.948 -1.706 1 91.69 210 LEU A C 1
ATOM 1654 O O . LEU A 1 210 ? -12.352 0.753 -1.161 1 91.69 210 LEU A O 1
ATOM 1658 N N . LEU A 1 211 ? -10.672 2.154 -1.722 1 90.06 211 LEU A N 1
ATOM 1659 C CA . LEU A 1 211 ? -11.281 3.334 -1.118 1 90.06 211 LEU A CA 1
ATOM 1660 C C . LEU A 1 211 ? -12.555 3.727 -1.86 1 90.06 211 LEU A C 1
ATOM 1662 O O . LEU A 1 211 ? -13.484 4.277 -1.263 1 90.06 211 LEU A O 1
ATOM 1666 N N . MET A 1 212 ? -12.57 3.408 -3.146 1 82.25 212 MET A N 1
ATOM 1667 C CA . MET A 1 212 ? -13.672 3.842 -3.994 1 82.25 212 MET A CA 1
ATOM 1668 C C . MET A 1 212 ? -14.789 2.801 -4.008 1 82.25 212 MET A C 1
ATOM 1670 O O . MET A 1 212 ? -15.797 2.971 -4.699 1 82.25 212 MET A O 1
ATOM 1674 N N . GLN A 1 213 ? -14.648 1.674 -3.301 1 73.31 213 GLN A N 1
ATOM 1675 C CA . GLN A 1 213 ? -15.688 0.649 -3.26 1 73.31 213 GLN A CA 1
ATOM 1676 C C . GLN A 1 213 ? -16.703 0.936 -2.154 1 73.31 213 GLN A C 1
ATOM 1678 O O . GLN A 1 213 ? -16.375 1.564 -1.147 1 73.31 213 GLN A O 1
ATOM 1683 N N . MET B 1 1 ? 1.039 7.258 24.703 1 77.44 1 MET B N 1
ATOM 1684 C CA . MET B 1 1 ? 2.385 7.676 24.312 1 77.44 1 MET B CA 1
ATOM 1685 C C . MET B 1 1 ? 3.232 7.957 25.562 1 77.44 1 MET B C 1
ATOM 1687 O O . MET B 1 1 ? 2.742 8.516 26.531 1 77.44 1 MET B O 1
ATOM 1691 N N . PHE B 1 2 ? 4.488 7.445 25.438 1 78.19 2 PHE B N 1
ATOM 1692 C CA . PHE B 1 2 ? 5.391 7.648 26.562 1 78.19 2 PHE B CA 1
ATOM 1693 C C . PHE B 1 2 ? 5.828 9.109 26.641 1 78.19 2 PHE B C 1
ATOM 1695 O O . PHE B 1 2 ? 5.801 9.828 25.641 1 78.19 2 PHE B O 1
ATOM 1702 N N . THR B 1 3 ? 6.234 9.492 27.766 1 83.5 3 THR B N 1
ATOM 1703 C CA . THR B 1 3 ? 6.656 10.867 28.031 1 83.5 3 THR B CA 1
ATOM 1704 C C . THR B 1 3 ? 7.816 11.258 27.109 1 83.5 3 THR B C 1
ATOM 1706 O O . THR B 1 3 ? 7.844 12.367 26.578 1 83.5 3 THR B O 1
ATOM 1709 N N . SER B 1 4 ? 8.742 10.359 26.938 1 86.06 4 SER B N 1
ATOM 1710 C CA . SER B 1 4 ? 9.891 10.648 26.094 1 86.06 4 SER B CA 1
ATOM 1711 C C . SER B 1 4 ? 9.461 10.898 24.656 1 86.06 4 SER B C 1
ATOM 1713 O O . SER B 1 4 ? 9.992 11.789 23.984 1 86.06 4 SER B O 1
ATOM 1715 N N . GLU B 1 5 ? 8.516 10.164 24.25 1 89.44 5 GLU B N 1
ATOM 1716 C CA . GLU B 1 5 ? 7.996 10.336 22.891 1 89.44 5 GLU B CA 1
ATOM 1717 C C . GLU B 1 5 ? 7.281 11.68 22.734 1 89.44 5 GLU B C 1
ATOM 1719 O O . GLU B 1 5 ? 7.434 12.352 21.719 1 89.44 5 GLU B O 1
ATOM 1724 N N . LYS B 1 6 ? 6.527 11.992 23.766 1 93.69 6 LYS B N 1
ATOM 1725 C CA . LYS B 1 6 ? 5.859 13.289 23.766 1 93.69 6 LYS B CA 1
ATOM 1726 C C . LYS B 1 6 ? 6.871 14.43 23.688 1 93.69 6 LYS B C 1
ATOM 1728 O O . LYS B 1 6 ? 6.664 15.398 22.953 1 93.69 6 LYS B O 1
ATOM 1733 N N . GLY B 1 7 ? 7.926 14.25 24.422 1 95.56 7 GLY B N 1
ATOM 1734 C CA . GLY B 1 7 ? 8.969 15.266 24.422 1 95.56 7 GLY B CA 1
ATOM 1735 C C . GLY B 1 7 ? 9.617 15.461 23.062 1 95.56 7 GLY B C 1
ATOM 1736 O O . GLY B 1 7 ? 9.891 16.594 22.672 1 95.56 7 GLY B O 1
ATOM 1737 N N . VAL B 1 8 ? 9.82 14.406 22.375 1 95.88 8 VAL B N 1
ATOM 1738 C CA . VAL B 1 8 ? 10.445 14.453 21.062 1 95.88 8 VAL B CA 1
ATOM 1739 C C . VAL B 1 8 ? 9.562 15.25 20.109 1 95.88 8 VAL B C 1
ATOM 1741 O O . VAL B 1 8 ? 10.055 16.078 19.344 1 95.88 8 VAL B O 1
ATOM 1744 N N . VAL B 1 9 ? 8.266 15.031 20.203 1 97.69 9 VAL B N 1
ATOM 1745 C CA . VAL B 1 9 ? 7.324 15.695 19.312 1 97.69 9 VAL B CA 1
ATOM 1746 C C . VAL B 1 9 ? 7.223 17.172 19.688 1 97.69 9 VAL B C 1
ATOM 1748 O O . VAL B 1 9 ? 7.227 18.047 18.812 1 97.69 9 VAL B O 1
ATOM 1751 N N . GLU B 1 10 ? 7.176 17.469 20.938 1 97.62 10 GLU B N 1
ATOM 1752 C CA . GLU B 1 10 ? 7.102 18.844 21.406 1 97.62 10 GLU B CA 1
ATOM 1753 C C . GLU B 1 10 ? 8.344 19.641 20.984 1 97.62 10 GLU B C 1
ATOM 1755 O O . GLU B 1 10 ? 8.234 20.797 20.594 1 97.62 10 GLU B O 1
ATOM 1760 N N . GLU B 1 11 ? 9.461 19.016 21.125 1 96.94 11 GLU B N 1
ATOM 1761 C CA . GLU B 1 11 ? 10.703 19.656 20.688 1 96.94 11 GLU B CA 1
ATOM 1762 C C . GLU B 1 11 ? 10.68 19.938 19.188 1 96.94 11 GLU B C 1
ATOM 1764 O O . GLU B 1 11 ? 11.102 21 18.734 1 96.94 11 GLU B O 1
ATOM 1769 N N . TRP B 1 12 ? 10.25 18.969 18.438 1 97.81 12 TRP B N 1
ATOM 1770 C CA . TRP B 1 12 ? 10.133 19.109 16.984 1 97.81 12 TRP B CA 1
ATOM 1771 C C . TRP B 1 12 ? 9.211 20.266 16.625 1 97.81 12 TRP B C 1
ATOM 1773 O O . TRP B 1 12 ? 9.531 21.078 15.75 1 97.81 12 TRP B O 1
ATOM 1783 N N . LEU B 1 13 ? 8.094 20.391 17.312 1 97.75 13 LEU B N 1
ATOM 1784 C CA . LEU B 1 13 ? 7.129 21.469 17.094 1 97.75 13 LEU B CA 1
ATOM 1785 C C . LEU B 1 13 ? 7.754 22.828 17.391 1 97.75 13 LEU B C 1
ATOM 1787 O O . LEU B 1 13 ? 7.578 23.781 16.625 1 97.75 13 LEU B O 1
ATOM 1791 N N . SER B 1 14 ? 8.523 22.875 18.422 1 96.56 14 SER B N 1
ATOM 1792 C CA . SER B 1 14 ? 9.141 24.125 18.844 1 96.56 14 SER B CA 1
ATOM 1793 C C . SER B 1 14 ? 10.297 24.516 17.938 1 96.56 14 SER B C 1
ATOM 1795 O O . SER B 1 14 ? 10.469 25.688 17.625 1 96.56 14 SER B O 1
ATOM 1797 N N . GLU B 1 15 ? 11.047 23.547 17.516 1 95.62 15 GLU B N 1
ATOM 1798 C CA . GLU B 1 15 ? 12.195 23.781 16.641 1 95.62 15 GLU B CA 1
ATOM 1799 C C . GLU B 1 15 ? 11.781 24.469 15.344 1 95.62 15 GLU B C 1
ATOM 1801 O O . GLU B 1 15 ? 12.422 25.422 14.906 1 95.62 15 GLU B O 1
ATOM 1806 N N . PHE B 1 16 ? 10.789 24.047 14.766 1 94.25 16 PHE B N 1
ATOM 1807 C CA . PHE B 1 16 ? 10.375 24.562 13.469 1 94.25 16 PHE B CA 1
ATOM 1808 C C . PHE B 1 16 ? 9.883 26 13.594 1 94.25 16 PHE B C 1
ATOM 1810 O O . PHE B 1 16 ? 10.102 26.812 12.688 1 94.25 16 PHE B O 1
ATOM 1817 N N . LYS B 1 17 ? 9.211 26.328 14.664 1 92.81 17 LYS B N 1
ATOM 1818 C CA . LYS B 1 17 ? 8.672 27.656 14.875 1 92.81 17 LYS B CA 1
ATOM 1819 C C . LYS B 1 17 ? 9.789 28.703 14.938 1 92.81 17 LYS B C 1
ATOM 1821 O O . LYS B 1 17 ? 9.578 29.859 14.594 1 92.81 17 LYS B O 1
ATOM 1826 N N . THR B 1 18 ? 10.977 28.266 15.273 1 93.56 18 THR B N 1
ATOM 1827 C CA . THR B 1 18 ? 12.086 29.203 15.461 1 93.56 18 THR B CA 1
ATOM 1828 C C . THR B 1 18 ? 13.102 29.062 14.336 1 93.56 18 THR B C 1
ATOM 1830 O O . THR B 1 18 ? 14.156 29.688 14.367 1 93.56 18 THR B O 1
ATOM 1833 N N . LEU B 1 19 ? 12.789 28.297 13.367 1 93.38 19 LEU B N 1
ATOM 1834 C CA . LEU B 1 19 ? 13.727 27.984 12.289 1 93.38 19 LEU B CA 1
ATOM 1835 C C . LEU B 1 19 ? 13.797 29.141 11.289 1 93.38 19 LEU B C 1
ATOM 1837 O O . LEU B 1 19 ? 12.773 29.531 10.719 1 93.38 19 LEU B O 1
ATOM 1841 N N . PRO B 1 20 ? 15.008 29.672 11.109 1 92.69 20 PRO B N 1
ATOM 1842 C CA . PRO B 1 20 ? 15.133 30.672 10.039 1 92.69 20 PRO B CA 1
ATOM 1843 C C . PRO B 1 20 ? 14.859 30.078 8.656 1 92.69 20 PRO B C 1
ATOM 1845 O O . PRO B 1 20 ? 15.227 28.938 8.383 1 92.69 20 PRO B O 1
ATOM 1848 N N . GLU B 1 21 ? 14.297 30.844 7.75 1 89.06 21 GLU B N 1
ATOM 1849 C CA . GLU B 1 21 ? 13.93 30.391 6.41 1 89.06 21 GLU B CA 1
ATOM 1850 C C . GLU B 1 21 ? 15.156 29.922 5.629 1 89.06 21 GLU B C 1
ATOM 1852 O O . GLU B 1 21 ? 15.062 29 4.812 1 89.06 21 GLU B O 1
ATOM 1857 N N . THR B 1 22 ? 16.266 30.484 5.926 1 92.81 22 THR B N 1
ATOM 1858 C CA . THR B 1 22 ? 17.5 30.172 5.219 1 92.81 22 THR B CA 1
ATOM 1859 C C . THR B 1 22 ? 17.984 28.766 5.574 1 92.81 22 THR B C 1
ATOM 1861 O O . THR B 1 22 ? 18.75 28.156 4.828 1 92.81 22 THR B O 1
ATOM 1864 N N . SER B 1 23 ? 17.516 28.266 6.656 1 93.69 23 SER B N 1
ATOM 1865 C CA . SER B 1 23 ? 18 26.984 7.141 1 93.69 23 SER B CA 1
ATOM 1866 C C . SER B 1 23 ? 17.047 25.859 6.734 1 93.69 23 SER B C 1
ATOM 1868 O O . SER B 1 23 ? 17.312 24.688 7.012 1 93.69 23 SER B O 1
ATOM 1870 N N . LEU B 1 24 ? 16.031 26.203 6.004 1 93.31 24 LEU B N 1
ATOM 1871 C CA . LEU B 1 24 ? 14.938 25.266 5.734 1 93.31 24 LEU B CA 1
ATOM 1872 C C . LEU B 1 24 ? 15.438 24.078 4.918 1 93.31 24 LEU B C 1
ATOM 1874 O O . LEU B 1 24 ? 15.148 22.938 5.254 1 93.31 24 LEU B O 1
ATOM 1878 N N . PRO B 1 25 ? 16.25 24.297 3.922 1 92.25 25 PRO B N 1
ATOM 1879 C CA . PRO B 1 25 ? 16.719 23.156 3.146 1 92.25 25 PRO B CA 1
ATOM 1880 C C . PRO B 1 25 ? 17.578 22.188 3.973 1 92.25 25 PRO B C 1
ATOM 1882 O O . PRO B 1 25 ? 17.422 20.969 3.865 1 92.25 25 PRO B O 1
ATOM 1885 N N . ASN B 1 26 ? 18.422 22.734 4.82 1 93 26 ASN B N 1
ATOM 1886 C CA . ASN B 1 26 ? 19.25 21.906 5.691 1 93 26 ASN B CA 1
ATOM 1887 C C . ASN B 1 26 ? 18.391 21.156 6.719 1 93 26 ASN B C 1
ATOM 1889 O O . ASN B 1 26 ? 18.641 19.984 6.996 1 93 26 ASN B O 1
ATOM 1893 N N . TYR B 1 27 ? 17.484 21.875 7.234 1 95.56 27 TYR B N 1
ATOM 1894 C CA . TYR B 1 27 ? 16.547 21.281 8.18 1 95.56 27 TYR B CA 1
ATOM 1895 C C . TYR B 1 27 ? 15.789 20.125 7.539 1 95.56 27 TYR B C 1
ATOM 1897 O O . TYR B 1 27 ? 15.695 19.047 8.117 1 95.56 27 TYR B O 1
ATOM 1905 N N . ALA B 1 28 ? 15.328 20.344 6.324 1 94.81 28 ALA B N 1
ATOM 1906 C CA . ALA B 1 28 ? 14.531 19.359 5.598 1 94.81 28 ALA B CA 1
ATOM 1907 C C . ALA B 1 28 ? 15.336 18.078 5.324 1 94.81 28 ALA B C 1
ATOM 1909 O O . ALA B 1 28 ? 14.828 16.969 5.504 1 94.81 28 ALA B O 1
ATOM 1910 N N . THR B 1 29 ? 16.547 18.188 5.008 1 92.75 29 THR B N 1
ATOM 1911 C CA . THR B 1 29 ? 17.422 17.062 4.688 1 92.75 29 THR B CA 1
ATOM 1912 C C . THR B 1 29 ? 17.688 16.219 5.926 1 92.75 29 THR B C 1
ATOM 1914 O O . THR B 1 29 ? 17.766 14.984 5.832 1 92.75 29 THR B O 1
ATOM 1917 N N . ASN B 1 30 ? 17.672 16.797 7.098 1 92.06 30 ASN B N 1
ATOM 1918 C CA . ASN B 1 30 ? 18.016 16.094 8.336 1 92.06 30 ASN B CA 1
ATOM 1919 C C . ASN B 1 30 ? 16.781 15.438 8.961 1 92.06 30 ASN B C 1
ATOM 1921 O O . ASN B 1 30 ? 16.922 14.547 9.805 1 92.06 30 ASN B O 1
ATOM 1925 N N . LEU B 1 31 ? 15.664 15.859 8.578 1 93.5 31 LEU B N 1
ATOM 1926 C CA . LEU B 1 31 ? 14.422 15.406 9.195 1 93.5 31 LEU B CA 1
ATOM 1927 C C . LEU B 1 31 ? 14.172 13.938 8.883 1 93.5 31 LEU B C 1
ATOM 1929 O O . LEU B 1 31 ? 13.688 13.188 9.734 1 93.5 31 LEU B O 1
ATOM 1933 N N . LYS B 1 32 ? 14.516 13.492 7.703 1 81.56 32 LYS B N 1
ATOM 1934 C CA . LYS B 1 32 ? 14.219 12.141 7.223 1 81.56 32 LYS B CA 1
ATOM 1935 C C . LYS B 1 32 ? 14.93 11.086 8.062 1 81.56 32 LYS B C 1
ATOM 1937 O O . LYS B 1 32 ? 14.484 9.945 8.141 1 81.56 32 LYS B O 1
ATOM 1942 N N . ASP B 1 33 ? 15.969 11.469 8.758 1 85.75 33 ASP B N 1
ATOM 1943 C CA . ASP B 1 33 ? 16.812 10.523 9.492 1 85.75 33 ASP B CA 1
ATOM 1944 C C . ASP B 1 33 ? 16.391 10.445 10.961 1 85.75 33 ASP B C 1
ATOM 1946 O O . ASP B 1 33 ? 16.969 9.68 11.734 1 85.75 33 ASP B O 1
ATOM 1950 N N . LYS B 1 34 ? 15.383 11.18 11.281 1 92.62 34 LYS B N 1
ATOM 1951 C CA . LYS B 1 34 ? 14.945 11.188 12.672 1 92.62 34 LYS B CA 1
ATOM 1952 C C . LYS B 1 34 ? 13.898 10.102 12.922 1 92.62 34 LYS B C 1
ATOM 1954 O O . LYS B 1 34 ? 12.711 10.398 13.078 1 92.62 34 LYS B O 1
ATOM 1959 N N . SER B 1 35 ? 14.383 8.945 13.094 1 90.06 35 SER B N 1
ATOM 1960 C CA . SER B 1 35 ? 13.516 7.77 13.195 1 90.06 35 SER B CA 1
ATOM 1961 C C . SER B 1 35 ? 12.641 7.832 14.445 1 90.06 35 SER B C 1
ATOM 1963 O O . SER B 1 35 ? 11.469 7.449 14.406 1 90.06 35 SER B O 1
ATOM 1965 N N . SER B 1 36 ? 13.258 8.336 15.523 1 90.31 36 SER B N 1
ATOM 1966 C CA . SER B 1 36 ? 12.5 8.445 16.766 1 90.31 36 SER B CA 1
ATOM 1967 C C . SER B 1 36 ? 11.344 9.438 16.625 1 90.31 36 SER B C 1
ATOM 1969 O O . SER B 1 36 ? 10.25 9.203 17.125 1 90.31 36 SER B O 1
ATOM 1971 N N . LEU B 1 37 ? 11.602 10.477 15.992 1 95.06 37 LEU B N 1
ATOM 1972 C CA . LEU B 1 37 ? 10.555 11.461 15.75 1 95.06 37 LEU B CA 1
ATOM 1973 C C . LEU B 1 37 ? 9.438 10.875 14.891 1 95.06 37 LEU B C 1
ATOM 1975 O O . LEU B 1 37 ? 8.258 10.992 15.234 1 95.06 37 LEU B O 1
ATOM 1979 N N . VAL B 1 38 ? 9.805 10.219 13.82 1 94.5 38 VAL B N 1
ATOM 1980 C CA . VAL B 1 38 ? 8.836 9.641 12.891 1 94.5 38 VAL B CA 1
ATOM 1981 C C . VAL B 1 38 ? 7.945 8.641 13.625 1 94.5 38 VAL B C 1
ATOM 1983 O O . VAL B 1 38 ? 6.719 8.695 13.516 1 94.5 38 VAL B O 1
ATOM 1986 N N . SER B 1 39 ? 8.586 7.844 14.406 1 91.75 39 SER B N 1
ATOM 1987 C CA . SER B 1 39 ? 7.832 6.867 15.18 1 91.75 39 SER B CA 1
ATOM 1988 C C . SER B 1 39 ? 6.871 7.551 16.141 1 91.75 39 SER B C 1
ATOM 1990 O O . SER B 1 39 ? 5.719 7.133 16.281 1 91.75 39 SER B O 1
ATOM 1992 N N . SER B 1 40 ? 7.277 8.555 16.781 1 93.44 40 SER B N 1
ATOM 1993 C CA . SER B 1 40 ? 6.441 9.281 17.734 1 93.44 40 SER B CA 1
ATOM 1994 C C . SER B 1 40 ? 5.281 9.977 17.031 1 93.44 40 SER B C 1
ATOM 1996 O O . SER B 1 40 ? 4.172 10.039 17.562 1 93.44 40 SER B O 1
ATOM 1998 N N . LEU B 1 41 ? 5.527 10.438 15.867 1 95.94 41 LEU B N 1
ATOM 1999 C CA . LEU B 1 41 ? 4.473 11.094 15.102 1 95.94 41 LEU B CA 1
ATOM 2000 C C . LEU B 1 41 ? 3.396 10.102 14.695 1 95.94 41 LEU B C 1
ATOM 2002 O O . LEU B 1 41 ? 2.205 10.414 14.727 1 95.94 41 LEU B O 1
ATOM 2006 N N . TYR B 1 42 ? 3.785 8.945 14.266 1 93.69 42 TYR B N 1
ATOM 2007 C CA . TYR B 1 42 ? 2.805 7.906 13.969 1 93.69 42 TYR B CA 1
ATOM 2008 C C . TYR B 1 42 ? 1.928 7.617 15.18 1 93.69 42 TYR B C 1
ATOM 2010 O O . TYR B 1 42 ? 0.71 7.469 15.055 1 93.69 42 TYR B O 1
ATOM 2018 N N . LYS B 1 43 ? 2.531 7.566 16.328 1 92.06 43 LYS B N 1
ATOM 2019 C CA . LYS B 1 43 ? 1.776 7.305 17.547 1 92.06 43 LYS B CA 1
ATOM 2020 C C . LYS B 1 43 ? 0.772 8.422 17.828 1 92.06 43 LYS B C 1
ATOM 2022 O O . LYS B 1 43 ? -0.372 8.156 18.203 1 92.06 43 LYS B O 1
ATOM 2027 N N . VAL B 1 44 ? 1.205 9.578 17.656 1 94.19 44 VAL B N 1
ATOM 2028 C CA . VAL B 1 44 ? 0.315 10.719 17.844 1 94.19 44 VAL B CA 1
ATOM 2029 C C . VAL B 1 44 ? -0.876 10.609 16.906 1 94.19 44 VAL B C 1
ATOM 2031 O O . VAL B 1 44 ? -2.025 10.781 17.312 1 94.19 44 VAL B O 1
ATOM 2034 N N . ILE B 1 45 ? -0.635 10.273 15.641 1 94.62 45 ILE B N 1
ATOM 2035 C CA . ILE B 1 45 ? -1.664 10.211 14.609 1 94.62 45 ILE B CA 1
ATOM 2036 C C . ILE B 1 45 ? -2.637 9.07 14.922 1 94.62 45 ILE B C 1
ATOM 2038 O O . ILE B 1 45 ? -3.842 9.195 14.688 1 94.62 45 ILE B O 1
ATOM 2042 N N . GLN B 1 46 ? -2.148 8.086 15.5 1 90.88 46 GLN B N 1
ATOM 2043 C CA . GLN B 1 46 ? -2.943 6.895 15.789 1 90.88 46 GLN B CA 1
ATOM 2044 C C . GLN B 1 46 ? -3.818 7.102 17.016 1 90.88 46 GLN B C 1
ATOM 2046 O O . GLN B 1 46 ? -4.711 6.297 17.297 1 90.88 46 GLN B O 1
ATOM 2051 N N . GLU B 1 47 ? -3.588 8.211 17.703 1 88.94 47 GLU B N 1
ATOM 2052 C CA . GLU B 1 47 ? -4.352 8.516 18.906 1 88.94 47 GLU B CA 1
ATOM 2053 C C . GLU B 1 47 ? -5.223 9.75 18.703 1 88.94 47 GLU B C 1
ATOM 2055 O O . GLU B 1 47 ? -4.805 10.867 19.031 1 88.94 47 GLU B O 1
ATOM 2060 N N . PRO B 1 48 ? -6.426 9.555 18.391 1 85.06 48 PRO B N 1
ATOM 2061 C CA . PRO B 1 48 ? -7.301 10.688 18.047 1 85.06 48 PRO B CA 1
ATOM 2062 C C . PRO B 1 48 ? -7.484 11.656 19.219 1 85.06 48 PRO B C 1
ATOM 2064 O O . PRO B 1 48 ? -7.773 12.836 19 1 85.06 48 PRO B O 1
ATOM 2067 N N . GLN B 1 49 ? -7.258 11.195 20.391 1 86.69 49 GLN B N 1
ATOM 2068 C CA . GLN B 1 49 ? -7.488 12.039 21.562 1 86.69 49 GLN B CA 1
ATOM 2069 C C . GLN B 1 49 ? -6.199 12.727 22 1 86.69 49 GLN B C 1
ATOM 2071 O O . GLN B 1 49 ? -6.195 13.477 22.969 1 86.69 49 GLN B O 1
ATOM 2076 N N . SER B 1 50 ? -5.172 12.516 21.281 1 90.69 50 SER B N 1
ATOM 2077 C CA . SER B 1 50 ? -3.904 13.133 21.672 1 90.69 50 SER B CA 1
ATOM 2078 C C . SER B 1 50 ? -3.977 14.648 21.562 1 90.69 50 SER B C 1
ATOM 2080 O O . SER B 1 50 ? -4.438 15.195 20.562 1 90.69 50 SER B O 1
ATOM 2082 N N . GLU B 1 51 ? -3.449 15.352 22.578 1 94.12 51 GLU B N 1
ATOM 2083 C CA . GLU B 1 51 ? -3.416 16.812 22.594 1 94.12 51 GLU B CA 1
ATOM 2084 C C . GLU B 1 51 ? -2.412 17.344 21.578 1 94.12 51 GLU B C 1
ATOM 2086 O O . GLU B 1 51 ? -2.461 18.516 21.203 1 94.12 51 GLU B O 1
ATOM 2091 N N . LEU B 1 52 ? -1.554 16.438 21.109 1 96.25 52 LEU B N 1
ATOM 2092 C CA . LEU B 1 52 ? -0.508 16.859 20.172 1 96.25 52 LEU B CA 1
ATOM 2093 C C . LEU B 1 52 ? -0.966 16.703 18.734 1 96.25 52 LEU B C 1
ATOM 2095 O O . LEU B 1 52 ? -0.291 17.156 17.812 1 96.25 52 LEU B O 1
ATOM 2099 N N . LEU B 1 53 ? -2.072 16.078 18.531 1 96 53 LEU B N 1
ATOM 2100 C CA . LEU B 1 53 ? -2.506 15.781 17.172 1 96 53 LEU B CA 1
ATOM 2101 C C . LEU B 1 53 ? -2.732 17.062 16.375 1 96 53 LEU B C 1
ATOM 2103 O O . LEU B 1 53 ? -2.252 17.203 15.25 1 96 53 LEU B O 1
ATOM 2107 N N . GLU B 1 54 ? -3.402 18 16.969 1 96.62 54 GLU B N 1
ATOM 2108 C CA . GLU B 1 54 ? -3.73 19.234 16.25 1 96.62 54 GLU B CA 1
ATOM 2109 C C . GLU B 1 54 ? -2.469 20 15.867 1 96.62 54 GLU B C 1
ATOM 2111 O O . GLU B 1 54 ? -2.277 20.344 14.695 1 96.62 54 GLU B O 1
ATOM 2116 N N . PRO B 1 55 ? -1.545 20.297 16.797 1 97.44 55 PRO B N 1
ATOM 2117 C CA . PRO B 1 55 ? -0.321 21 16.391 1 97.44 55 PRO B CA 1
ATOM 2118 C C . PRO B 1 55 ? 0.493 20.203 15.359 1 97.44 55 PRO B C 1
ATOM 2120 O O . PRO B 1 55 ? 1.147 20.797 14.5 1 97.44 55 PRO B O 1
ATOM 2123 N N . VAL B 1 56 ? 0.489 18.906 15.43 1 98 56 VAL B N 1
ATOM 2124 C CA . VAL B 1 56 ? 1.214 18.078 14.477 1 98 56 VAL B CA 1
ATOM 2125 C C . VAL B 1 56 ? 0.61 18.234 13.086 1 98 56 VAL B C 1
ATOM 2127 O O . VAL B 1 56 ? 1.332 18.453 12.109 1 98 56 VAL B O 1
ATOM 2130 N N . CYS B 1 57 ? -0.702 18.156 12.984 1 98 57 CYS B N 1
ATOM 2131 C CA . CYS B 1 57 ? -1.365 18.328 11.695 1 98 57 CYS B CA 1
ATOM 2132 C C . CYS B 1 57 ? -1.074 19.719 11.117 1 98 57 CYS B C 1
ATOM 2134 O O . CYS B 1 57 ? -0.806 19.844 9.922 1 98 57 CYS B O 1
ATOM 2136 N N . HIS B 1 58 ? -1.09 20.625 11.969 1 97.94 58 HIS B N 1
ATOM 2137 C CA . HIS B 1 58 ? -0.804 21.984 11.531 1 97.94 58 HIS B CA 1
ATOM 2138 C C . HIS B 1 58 ? 0.609 22.094 10.969 1 97.94 58 HIS B C 1
ATOM 2140 O O . HIS B 1 58 ? 0.811 22.672 9.898 1 97.94 58 HIS B O 1
ATOM 2146 N N . GLN B 1 59 ? 1.532 21.609 11.68 1 98.38 59 GLN B N 1
ATOM 2147 C CA . GLN B 1 59 ? 2.918 21.719 11.242 1 98.38 59 GLN B CA 1
ATOM 2148 C C . GLN B 1 59 ? 3.16 20.906 9.977 1 98.38 59 GLN B C 1
ATOM 2150 O O . GLN B 1 59 ? 3.906 21.328 9.086 1 98.38 59 GLN B O 1
ATOM 2155 N N . LEU B 1 60 ? 2.594 19.719 9.875 1 98.5 60 LEU B N 1
ATOM 2156 C CA . LEU B 1 60 ? 2.709 18.953 8.641 1 98.5 60 LEU B CA 1
ATOM 2157 C C . LEU B 1 60 ? 2.154 19.734 7.457 1 98.5 60 LEU B C 1
ATOM 2159 O O . LEU B 1 60 ? 2.725 19.688 6.363 1 98.5 60 LEU B O 1
ATOM 2163 N N . PHE B 1 61 ? 1.111 20.469 7.711 1 98.5 61 PHE B N 1
ATOM 2164 C CA . PHE B 1 61 ? 0.567 21.297 6.641 1 98.5 61 PHE B CA 1
ATOM 2165 C C . PHE B 1 61 ? 1.542 22.406 6.266 1 98.5 61 PHE B C 1
ATOM 2167 O O . PHE B 1 61 ? 1.727 22.703 5.082 1 98.5 61 PHE B O 1
ATOM 2174 N N . GLU B 1 62 ? 2.131 23.016 7.234 1 97.56 62 GLU B N 1
ATOM 2175 C CA . GLU B 1 62 ? 3.135 24.031 6.961 1 97.56 62 GLU B CA 1
ATOM 2176 C C . GLU B 1 62 ? 4.297 23.469 6.152 1 97.56 62 GLU B C 1
ATOM 2178 O O . GLU B 1 62 ? 4.82 24.125 5.254 1 97.56 62 GLU B O 1
ATOM 2183 N N . PHE B 1 63 ? 4.688 22.281 6.531 1 97.88 63 PHE B N 1
ATOM 2184 C CA . PHE B 1 63 ? 5.719 21.609 5.754 1 97.88 63 PHE B CA 1
ATOM 2185 C C . PHE B 1 63 ? 5.312 21.5 4.289 1 97.88 63 PHE B C 1
ATOM 2187 O O . PHE B 1 63 ? 6.086 21.844 3.396 1 97.88 63 PHE B O 1
ATOM 2194 N N . TYR B 1 64 ? 4.121 21.047 4.098 1 97.25 64 TYR B N 1
ATOM 2195 C CA . TYR B 1 64 ? 3.668 20.797 2.734 1 97.25 64 TYR B CA 1
ATOM 2196 C C . TYR B 1 64 ? 3.543 22.109 1.962 1 97.25 64 TYR B C 1
ATOM 2198 O O . TYR B 1 64 ? 3.873 22.172 0.775 1 97.25 64 TYR B O 1
ATOM 2206 N N . ARG B 1 65 ? 3.158 23.141 2.623 1 95.25 65 ARG B N 1
ATOM 2207 C CA . ARG B 1 65 ? 2.949 24.453 2.016 1 95.25 65 ARG B CA 1
ATOM 2208 C C . ARG B 1 65 ? 4.281 25.109 1.669 1 95.25 65 ARG B C 1
ATOM 2210 O O . ARG B 1 65 ? 4.328 26.031 0.851 1 95.25 65 ARG B O 1
ATOM 2217 N N . SER B 1 66 ? 5.316 24.719 2.293 1 93.81 66 SER B N 1
ATOM 2218 C CA . SER B 1 66 ? 6.621 25.344 2.115 1 93.81 66 SER B CA 1
ATOM 2219 C C . SER B 1 66 ? 7.125 25.172 0.687 1 93.81 66 SER B C 1
ATOM 2221 O O . SER B 1 66 ? 7.965 25.953 0.222 1 93.81 66 SER B O 1
ATOM 2223 N N . GLY B 1 67 ? 6.727 24.016 0.058 1 92.06 67 GLY B N 1
ATOM 2224 C CA . GLY B 1 67 ? 7.188 23.734 -1.291 1 92.06 67 GLY B CA 1
ATOM 2225 C C . GLY B 1 67 ? 8.539 23.047 -1.324 1 92.06 67 GLY B C 1
ATOM 2226 O O . GLY B 1 67 ? 9.016 22.656 -2.393 1 92.06 67 GLY B O 1
ATOM 2227 N N . GLU B 1 68 ? 9.156 22.906 -0.159 1 93.62 68 GLU B N 1
ATOM 2228 C CA . GLU B 1 68 ? 10.414 22.156 -0.086 1 93.62 68 GLU B CA 1
ATOM 2229 C C . GLU B 1 68 ? 10.172 20.672 -0.287 1 93.62 68 GLU B C 1
ATOM 2231 O O . GLU B 1 68 ? 9.453 20.031 0.488 1 93.62 68 GLU B O 1
ATOM 2236 N N . GLU B 1 69 ? 10.844 20.094 -1.233 1 94.06 69 GLU B N 1
ATOM 2237 C CA . GLU B 1 69 ? 10.578 18.719 -1.665 1 94.06 69 GLU B CA 1
ATOM 2238 C C . GLU B 1 69 ? 10.719 17.734 -0.506 1 94.06 69 GLU B C 1
ATOM 2240 O O . GLU B 1 69 ? 9.875 16.859 -0.323 1 94.06 69 GLU B O 1
ATOM 2245 N N . GLN B 1 70 ? 11.727 17.938 0.254 1 95.94 70 GLN B N 1
ATOM 2246 C CA . GLN B 1 70 ? 11.977 17 1.346 1 95.94 70 GLN B CA 1
ATOM 2247 C C . GLN B 1 70 ? 10.906 17.125 2.428 1 95.94 70 GLN B C 1
ATOM 2249 O O . GLN B 1 70 ? 10.57 16.141 3.09 1 95.94 70 GLN B O 1
ATOM 2254 N N . LEU B 1 71 ? 10.375 18.266 2.623 1 97.31 71 LEU B N 1
ATOM 2255 C CA . LEU B 1 71 ? 9.32 18.469 3.611 1 97.31 71 LEU B CA 1
ATOM 2256 C C . LEU B 1 71 ? 7.984 17.938 3.1 1 97.31 71 LEU B C 1
ATOM 2258 O O . LEU B 1 71 ? 7.18 17.422 3.875 1 97.31 71 LEU B O 1
ATOM 2262 N N . LEU B 1 72 ? 7.781 18.078 1.778 1 97 72 LEU B N 1
ATOM 2263 C CA . LEU B 1 72 ? 6.605 17.469 1.163 1 97 72 LEU B CA 1
ATOM 2264 C C . LEU B 1 72 ? 6.613 15.953 1.349 1 97 72 LEU B C 1
ATOM 2266 O O . LEU B 1 72 ? 5.621 15.375 1.795 1 97 72 LEU B O 1
ATOM 2270 N N . GLN B 1 73 ? 7.754 15.383 1.09 1 97.06 73 GLN B N 1
ATOM 2271 C CA . GLN B 1 73 ? 7.895 13.938 1.218 1 97.06 73 GLN B CA 1
ATOM 2272 C C . GLN B 1 73 ? 7.746 13.492 2.672 1 97.06 73 GLN B C 1
ATOM 2274 O O . GLN B 1 73 ? 7.137 12.461 2.951 1 97.06 73 GLN B O 1
ATOM 2279 N N . PHE B 1 74 ? 8.281 14.305 3.59 1 97.62 74 PHE B N 1
ATOM 2280 C CA . PHE B 1 74 ? 8.141 14.016 5.012 1 97.62 74 PHE B CA 1
ATOM 2281 C C . PHE B 1 74 ? 6.668 13.969 5.406 1 97.62 74 PHE B C 1
ATOM 2283 O O . PHE B 1 74 ? 6.246 13.086 6.156 1 97.62 74 PHE B O 1
ATOM 2290 N N . THR B 1 75 ? 5.91 14.867 4.895 1 98.38 75 THR B N 1
ATOM 2291 C CA . THR B 1 75 ? 4.488 14.922 5.199 1 98.38 75 THR B CA 1
ATOM 2292 C C . THR B 1 75 ? 3.752 13.734 4.578 1 98.38 75 THR B C 1
ATOM 2294 O O . THR B 1 75 ? 2.936 13.094 5.242 1 98.38 75 THR B O 1
ATOM 2297 N N . LEU B 1 76 ? 4.113 13.359 3.338 1 98.12 76 LEU B N 1
ATOM 2298 C CA . LEU B 1 76 ? 3.434 12.312 2.584 1 98.12 76 LEU B CA 1
ATOM 2299 C C . LEU B 1 76 ? 3.609 10.953 3.26 1 98.12 76 LEU B C 1
ATOM 2301 O O . LEU B 1 76 ? 2.734 10.086 3.164 1 98.12 76 LEU B O 1
ATOM 2305 N N . GLN B 1 77 ? 4.711 10.781 3.984 1 97.69 77 GLN B N 1
ATOM 2306 C CA . GLN B 1 77 ? 4.969 9.461 4.551 1 97.69 77 GLN B CA 1
ATOM 2307 C C . GLN B 1 77 ? 3.887 9.078 5.559 1 97.69 77 GLN B C 1
ATOM 2309 O O . GLN B 1 77 ? 3.719 7.898 5.875 1 97.69 77 GLN B O 1
ATOM 2314 N N . PHE B 1 78 ? 3.084 10.047 6.051 1 97.62 78 PHE B N 1
ATOM 2315 C CA . PHE B 1 78 ? 2.066 9.773 7.059 1 97.62 78 PHE B CA 1
ATOM 2316 C C . PHE B 1 78 ? 0.688 9.656 6.422 1 97.62 78 PHE B C 1
ATOM 2318 O O . PHE B 1 78 ? -0.296 9.367 7.105 1 97.62 78 PHE B O 1
ATOM 2325 N N . LEU B 1 79 ? 0.609 9.875 5.137 1 98.56 79 LEU B N 1
ATOM 2326 C CA . LEU B 1 79 ? -0.671 9.992 4.449 1 98.56 79 LEU B CA 1
ATOM 2327 C C . LEU B 1 79 ? -1.504 8.727 4.633 1 98.56 79 LEU B C 1
ATOM 2329 O O . LEU B 1 79 ? -2.691 8.805 4.953 1 98.56 79 LEU B O 1
ATOM 2333 N N . PRO B 1 80 ? -0.953 7.52 4.422 1 97.62 80 PRO B N 1
ATOM 2334 C CA . PRO B 1 80 ? -1.788 6.328 4.602 1 97.62 80 PRO B CA 1
ATOM 2335 C C . PRO B 1 80 ? -2.436 6.27 5.984 1 97.62 80 PRO B C 1
ATOM 2337 O O . PRO B 1 80 ? -3.639 6.012 6.094 1 97.62 80 PRO B O 1
ATOM 2340 N N . GLU B 1 81 ? -1.656 6.582 6.98 1 96.25 81 GLU B N 1
ATOM 2341 C CA . GLU B 1 81 ? -2.189 6.531 8.336 1 96.25 81 GLU B CA 1
ATOM 2342 C C . GLU B 1 81 ? -3.221 7.633 8.57 1 96.25 81 GLU B C 1
ATOM 2344 O O . GLU B 1 81 ? -4.246 7.402 9.211 1 96.25 81 GLU B O 1
ATOM 2349 N N . LEU B 1 82 ? -2.951 8.766 8.07 1 97.12 82 LEU B N 1
ATOM 2350 C CA . LEU B 1 82 ? -3.885 9.883 8.203 1 97.12 82 LEU B CA 1
ATOM 2351 C C . LEU B 1 82 ? -5.219 9.547 7.543 1 97.12 82 LEU B C 1
ATOM 2353 O O . LEU B 1 82 ? -6.281 9.82 8.109 1 97.12 82 LEU B O 1
ATOM 2357 N N . ILE B 1 83 ? -5.184 8.961 6.387 1 96.81 83 ILE B N 1
ATOM 2358 C CA . ILE B 1 83 ? -6.387 8.578 5.648 1 96.81 83 ILE B CA 1
ATOM 2359 C C . ILE B 1 83 ? -7.18 7.555 6.457 1 96.81 83 ILE B C 1
ATOM 2361 O O . ILE B 1 83 ? -8.398 7.684 6.605 1 96.81 83 ILE B O 1
ATOM 2365 N N . TRP B 1 84 ? -6.516 6.609 7.008 1 94.19 84 TRP B N 1
ATOM 2366 C CA . TRP B 1 84 ? -7.207 5.59 7.793 1 94.19 84 TRP B CA 1
ATOM 2367 C C . TRP B 1 84 ? -7.871 6.203 9.023 1 94.19 84 TRP B C 1
ATOM 2369 O O . TRP B 1 84 ? -9.031 5.918 9.312 1 94.19 84 TRP B O 1
ATOM 2379 N N . CYS B 1 85 ? -7.129 7.012 9.727 1 92.5 85 CYS B N 1
ATOM 2380 C CA . CYS B 1 85 ? -7.664 7.621 10.938 1 92.5 85 CYS B CA 1
ATOM 2381 C C . CYS B 1 85 ? -8.891 8.469 10.625 1 92.5 85 CYS B C 1
ATOM 2383 O O . CYS B 1 85 ? -9.883 8.438 11.359 1 92.5 85 CYS B O 1
ATOM 2385 N N . TYR B 1 86 ? -8.797 9.195 9.586 1 93.38 86 TYR B N 1
ATOM 2386 C CA . TYR B 1 86 ? -9.945 9.984 9.156 1 93.38 86 TYR B CA 1
ATOM 2387 C C . TYR B 1 86 ? -11.148 9.094 8.891 1 93.38 86 TYR B C 1
ATOM 2389 O O . TYR B 1 86 ? -12.25 9.367 9.383 1 93.38 86 TYR B O 1
ATOM 2397 N N . LEU B 1 87 ? -10.977 8.008 8.148 1 91.44 87 LEU B N 1
ATOM 2398 C CA . LEU B 1 87 ? -12.07 7.105 7.785 1 91.44 87 LEU B CA 1
ATOM 2399 C C . LEU B 1 87 ? -12.617 6.391 9.016 1 91.44 87 LEU B C 1
ATOM 2401 O O . LEU B 1 87 ? -13.828 6.207 9.148 1 91.44 87 LEU B O 1
ATOM 2405 N N . ALA B 1 88 ? -11.734 5.992 9.898 1 89.25 88 ALA B N 1
ATOM 2406 C CA . ALA B 1 88 ? -12.133 5.285 11.117 1 89.25 88 ALA B CA 1
ATOM 2407 C C . ALA B 1 88 ? -12.992 6.176 12.008 1 89.25 88 ALA B C 1
ATOM 2409 O O . ALA B 1 88 ? -14.016 5.734 12.539 1 89.25 88 ALA B O 1
ATOM 2410 N N . VAL B 1 89 ? -12.609 7.363 12.164 1 87.31 89 VAL B N 1
ATOM 2411 C CA . VAL B 1 89 ? -13.328 8.32 13 1 87.31 89 VAL B CA 1
ATOM 2412 C C . VAL B 1 89 ? -14.672 8.656 12.352 1 87.31 89 VAL B C 1
ATOM 2414 O O . VAL B 1 89 ? -15.688 8.758 13.039 1 87.31 89 VAL B O 1
ATOM 2417 N N . SER B 1 90 ? -14.68 8.844 11.055 1 84.56 90 SER B N 1
ATOM 2418 C CA . SER B 1 90 ? -15.898 9.156 10.32 1 84.56 90 SER B CA 1
ATOM 2419 C C . SER B 1 90 ? -16.922 8.023 10.43 1 84.56 90 SER B C 1
ATOM 2421 O O . SER B 1 90 ? -18.125 8.266 10.5 1 84.56 90 SER B O 1
ATOM 2423 N N . ALA B 1 91 ? -16.5 6.855 10.453 1 83.81 91 ALA B N 1
ATOM 2424 C CA . ALA B 1 91 ? -17.375 5.695 10.555 1 83.81 91 ALA B CA 1
ATOM 2425 C C . ALA B 1 91 ? -17.953 5.562 11.961 1 83.81 91 ALA B C 1
ATOM 2427 O O . ALA B 1 91 ? -19.047 5.031 12.148 1 83.81 91 ALA B O 1
ATOM 2428 N N . SER B 1 92 ? -17.156 5.953 12.953 1 79.81 92 SER B N 1
ATOM 2429 C CA . SER B 1 92 ? -17.578 5.844 14.344 1 79.81 92 SER B CA 1
ATOM 2430 C C . SER B 1 92 ? -18.516 6.988 14.719 1 79.81 92 SER B C 1
ATOM 2432 O O . SER B 1 92 ? -19.094 6.988 15.812 1 79.81 92 SER B O 1
ATOM 2434 N N . ARG B 1 93 ? -18.875 7.867 13.859 1 70.25 93 ARG B N 1
ATOM 2435 C CA . ARG B 1 93 ? -19.734 9.023 14.094 1 70.25 93 ARG B CA 1
ATOM 2436 C C . ARG B 1 93 ? -19.172 9.914 15.195 1 70.25 93 ARG B C 1
ATOM 2438 O O . ARG B 1 93 ? -19.906 10.664 15.836 1 70.25 93 ARG B O 1
ATOM 2445 N N 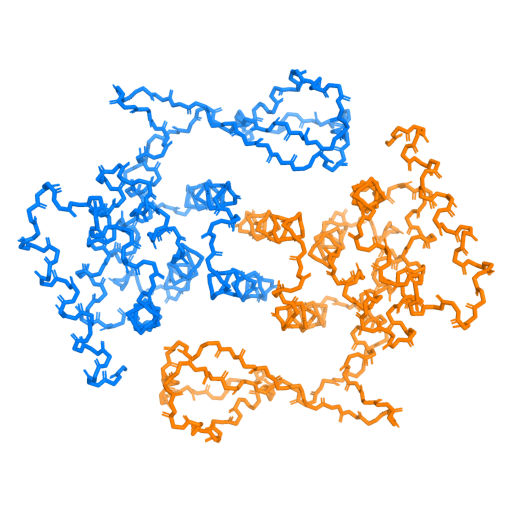. ASN B 1 94 ? -17.984 9.664 15.656 1 65.69 94 ASN B N 1
ATOM 2446 C CA . ASN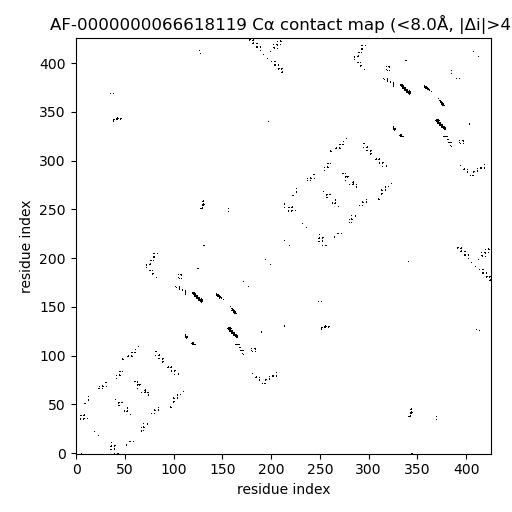 B 1 94 ? -17.281 10.57 16.562 1 65.69 94 ASN B CA 1
ATOM 2447 C C . ASN B 1 94 ? -16.5 11.641 15.789 1 65.69 94 ASN B C 1
ATOM 2449 O O . ASN B 1 94 ? -15.273 11.633 15.773 1 65.69 94 ASN B O 1
ATOM 2453 N N . VAL B 1 95 ? -17.156 12.578 15.1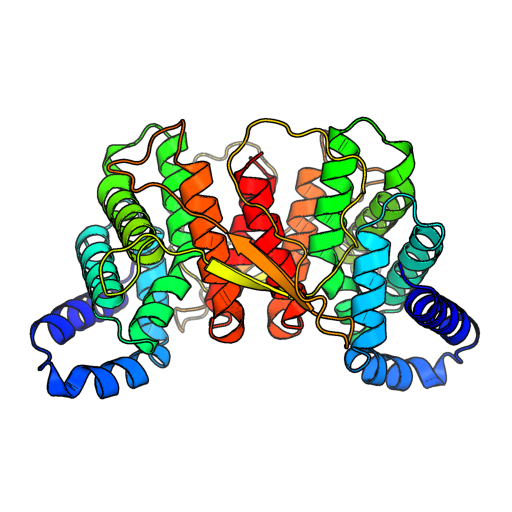48 1 60.16 95 VAL B N 1
ATOM 2454 C CA . VAL B 1 95 ? -16.656 13.5 14.141 1 60.16 95 VAL B CA 1
ATOM 2455 C C . VAL B 1 95 ? -15.711 14.508 14.797 1 60.16 95 VAL B C 1
ATOM 2457 O O . VAL B 1 95 ? -14.734 14.945 14.18 1 60.16 95 VAL B O 1
ATOM 2460 N N . HIS B 1 96 ? -15.828 14.781 16.047 1 57.56 96 HIS B N 1
ATOM 2461 C CA . HIS B 1 96 ? -15.102 15.906 16.641 1 57.56 96 HIS B CA 1
ATOM 2462 C C . HIS B 1 96 ? -13.594 15.672 16.594 1 57.56 96 HIS B C 1
ATOM 2464 O O . HIS B 1 96 ? -12.82 16.625 16.516 1 57.56 96 HIS B O 1
ATOM 2470 N N . SER B 1 97 ? -13.203 14.375 16.453 1 57.84 97 SER B N 1
ATOM 2471 C CA . SER B 1 97 ? -11.789 14.078 16.672 1 57.84 97 SER B CA 1
ATOM 2472 C C . SER B 1 97 ? -11.031 14.062 15.344 1 57.84 97 SER B C 1
ATOM 2474 O O . SER B 1 97 ? -9.797 13.977 15.336 1 57.84 97 SER B O 1
ATOM 2476 N N . SER B 1 98 ? -11.766 14.367 14.203 1 71.44 98 SER B N 1
ATOM 2477 C CA . SER B 1 98 ? -11.062 14.195 12.938 1 71.44 98 SER B CA 1
ATOM 2478 C C . SER B 1 98 ? -10.914 15.523 12.203 1 71.44 98 SER B C 1
ATOM 2480 O O . SER B 1 98 ? -10.445 15.562 11.062 1 71.44 98 SER B O 1
ATOM 2482 N N . GLY B 1 99 ? -11.133 16.641 13.023 1 90.38 99 GLY B N 1
ATOM 2483 C CA . GLY B 1 99 ? -11.164 17.906 12.305 1 90.38 99 GLY B CA 1
ATOM 2484 C C . GLY B 1 99 ? -9.805 18.312 11.773 1 90.38 99 GLY B C 1
ATOM 2485 O O . GLY B 1 99 ? -9.695 18.781 10.641 1 90.38 99 GLY B O 1
ATOM 2486 N N . CYS B 1 100 ? -8.836 18.156 12.531 1 93.81 100 CYS B N 1
ATOM 2487 C CA . CYS B 1 100 ? -7.508 18.594 12.109 1 93.81 100 CYS B CA 1
ATOM 2488 C C . CYS B 1 100 ? -6.98 17.703 10.984 1 93.81 100 CYS B C 1
ATOM 2490 O O . CYS B 1 100 ? -6.328 18.203 10.062 1 93.81 100 CYS B O 1
ATOM 2492 N N . ILE B 1 101 ? -7.234 16.422 11.023 1 96.5 101 ILE B N 1
ATOM 2493 C CA . ILE B 1 101 ? -6.801 15.508 9.969 1 96.5 101 ILE B CA 1
ATOM 2494 C C . ILE B 1 101 ? -7.512 15.852 8.664 1 96.5 101 ILE B C 1
ATOM 2496 O O . ILE B 1 101 ? -6.875 15.93 7.609 1 96.5 101 ILE B O 1
ATOM 2500 N N . GLU B 1 102 ? -8.758 16.109 8.828 1 95.62 102 GLU B N 1
ATOM 2501 C CA . GLU B 1 102 ? -9.539 16.484 7.652 1 95.62 102 GLU B CA 1
ATOM 2502 C C . GLU B 1 102 ? -8.984 17.766 7.02 1 95.62 102 GLU B C 1
ATOM 2504 O O . GLU B 1 102 ? -8.836 17.844 5.797 1 95.62 102 GLU B O 1
ATOM 2509 N N . ALA B 1 103 ? -8.758 18.688 7.859 1 96.94 103 ALA B N 1
ATOM 2510 C CA . ALA B 1 103 ? -8.219 19.969 7.379 1 96.94 103 ALA B CA 1
ATOM 2511 C C . ALA B 1 103 ? -6.879 19.766 6.68 1 96.94 103 ALA B C 1
ATOM 2513 O O . ALA B 1 103 ? -6.629 20.359 5.629 1 96.94 103 ALA B O 1
ATOM 2514 N N . LEU B 1 104 ? -6.043 18.953 7.234 1 98.31 104 LEU B N 1
ATOM 2515 C CA . LEU B 1 104 ? -4.746 18.672 6.633 1 98.31 104 LEU B CA 1
ATOM 2516 C C . LEU B 1 104 ? -4.918 17.984 5.273 1 98.31 104 LEU B C 1
ATOM 2518 O O . LEU B 1 104 ? -4.332 18.438 4.281 1 98.31 104 LEU B O 1
ATOM 2522 N N . LEU B 1 105 ? -5.719 16.938 5.191 1 98.31 105 LEU B N 1
ATOM 2523 C CA . LEU B 1 105 ? -5.949 16.203 3.949 1 98.31 105 LEU B CA 1
ATOM 2524 C C . LEU B 1 105 ? -6.52 17.125 2.877 1 98.31 105 LEU B C 1
ATOM 2526 O O . LEU B 1 105 ? -6.051 17.125 1.736 1 98.31 105 LEU B O 1
ATOM 2530 N N . LEU B 1 106 ? -7.469 17.922 3.289 1 98.19 106 LEU B N 1
ATOM 2531 C CA . LEU B 1 106 ? -8.086 18.859 2.367 1 98.19 106 LEU B CA 1
ATOM 2532 C C . LEU B 1 106 ? -7.078 19.906 1.895 1 98.19 106 LEU B C 1
ATOM 2534 O O . LEU B 1 106 ? -7.047 20.25 0.711 1 98.19 106 LEU B O 1
ATOM 2538 N N . GLY B 1 107 ? -6.387 20.422 2.799 1 98.25 107 GLY B N 1
ATOM 2539 C CA . GLY B 1 107 ? -5.359 21.391 2.449 1 98.25 107 GLY B CA 1
ATOM 2540 C C . GLY B 1 107 ? -4.352 20.859 1.452 1 98.25 107 GLY B C 1
ATOM 2541 O O . GLY B 1 107 ? -4.027 21.531 0.469 1 98.25 107 GLY B O 1
ATOM 2542 N N . VAL B 1 108 ? -3.809 19.672 1.71 1 98.31 108 VAL B N 1
ATOM 2543 C CA . VAL B 1 108 ? -2.85 19.047 0.811 1 98.31 108 VAL B CA 1
ATOM 2544 C C . VAL B 1 108 ? -3.488 18.828 -0.558 1 98.31 108 VAL B C 1
ATOM 2546 O O . VAL B 1 108 ? -2.871 19.094 -1.59 1 98.31 108 VAL B O 1
ATOM 2549 N N . TYR B 1 109 ? -4.648 18.344 -0.589 1 97.62 109 TYR B N 1
ATOM 2550 C CA . TYR B 1 109 ? -5.391 18.156 -1.83 1 97.62 109 TYR B CA 1
ATOM 2551 C C . TYR B 1 109 ? -5.461 19.453 -2.629 1 97.62 109 TYR B C 1
ATOM 2553 O O . TYR B 1 109 ? -5.102 19.484 -3.809 1 97.62 109 TYR B O 1
ATOM 2561 N N . ASN B 1 110 ? -5.914 20.469 -1.99 1 97.12 110 ASN B N 1
ATOM 2562 C CA . ASN B 1 110 ? -6.109 21.734 -2.668 1 97.12 110 ASN B CA 1
ATOM 2563 C C . ASN B 1 110 ? -4.781 22.328 -3.141 1 97.12 110 ASN B C 1
ATOM 2565 O O . ASN B 1 110 ? -4.746 23.078 -4.121 1 97.12 110 ASN B O 1
ATOM 2569 N N . LEU B 1 111 ? -3.768 22.031 -2.482 1 96.88 111 LEU B N 1
ATOM 2570 C CA . LEU B 1 111 ? -2.455 22.484 -2.924 1 96.88 111 LEU B CA 1
ATOM 2571 C C . LEU B 1 111 ? -1.991 21.719 -4.152 1 96.88 111 LEU B C 1
ATOM 2573 O O . LEU B 1 111 ? -1.342 22.281 -5.035 1 96.88 111 LEU B O 1
ATOM 2577 N N . GLU B 1 112 ? -2.314 20.453 -4.219 1 95.38 112 GLU B N 1
ATOM 2578 C CA . GLU B 1 112 ? -1.794 19.562 -5.25 1 95.38 112 GLU B CA 1
ATOM 2579 C C . GLU B 1 112 ? -2.531 19.75 -6.57 1 95.38 112 GLU B C 1
ATOM 2581 O O . GLU B 1 112 ? -2 19.438 -7.637 1 95.38 112 GLU B O 1
ATOM 2586 N N . ILE B 1 113 ? -3.678 20.312 -6.559 1 95.62 113 ILE B N 1
ATOM 2587 C CA . ILE B 1 113 ? -4.484 20.344 -7.773 1 95.62 113 ILE B CA 1
ATOM 2588 C C . ILE B 1 113 ? -4.227 21.641 -8.531 1 95.62 113 ILE B C 1
ATOM 2590 O O . ILE B 1 113 ? -4.797 21.875 -9.602 1 95.62 113 ILE B O 1
ATOM 2594 N N . VAL B 1 114 ? -3.396 22.5 -8 1 93.69 114 VAL B N 1
ATOM 2595 C CA . VAL B 1 114 ? -3.088 23.766 -8.664 1 93.69 114 VAL B CA 1
ATOM 2596 C C . VAL B 1 114 ? -1.575 23.922 -8.812 1 93.69 114 VAL B C 1
ATOM 2598 O O . VAL B 1 114 ? -0.81 23.297 -8.07 1 93.69 114 VAL B O 1
ATOM 2601 N N . ASP B 1 115 ? -1.163 24.703 -9.758 1 89.5 115 ASP B N 1
ATOM 2602 C CA . ASP B 1 115 ? 0.257 25 -9.914 1 89.5 115 ASP B CA 1
ATOM 2603 C C . ASP B 1 115 ? 0.654 26.219 -9.094 1 89.5 115 ASP B C 1
ATOM 2605 O O . ASP B 1 115 ? -0.136 26.719 -8.289 1 89.5 115 ASP B O 1
ATOM 2609 N N . LYS B 1 116 ? 1.909 26.656 -9.266 1 86.75 116 LYS B N 1
ATOM 2610 C CA . LYS B 1 116 ? 2.459 27.75 -8.469 1 86.75 116 LYS B CA 1
ATOM 2611 C C . LYS B 1 116 ? 1.729 29.062 -8.758 1 86.75 116 LYS B C 1
ATOM 2613 O O . LYS B 1 116 ? 1.729 29.984 -7.926 1 86.75 116 LYS B O 1
ATOM 2618 N N . GLN B 1 117 ? 1.105 29.094 -9.93 1 89.75 117 GLN B N 1
ATOM 2619 C CA . GLN B 1 117 ? 0.369 30.281 -10.312 1 89.75 117 GLN B CA 1
ATOM 2620 C C . GLN B 1 117 ? -1.094 30.188 -9.883 1 89.75 117 GLN B C 1
ATOM 2622 O O . GLN B 1 117 ? -1.868 31.125 -10.102 1 89.75 117 GLN B O 1
ATOM 2627 N N . GLY B 1 118 ? -1.471 29.078 -9.359 1 88.19 118 GLY B N 1
ATOM 2628 C CA . GLY B 1 118 ? -2.826 28.906 -8.859 1 88.19 118 GLY B CA 1
ATOM 2629 C C . GLY B 1 118 ? -3.77 28.328 -9.891 1 88.19 118 GLY B C 1
ATOM 2630 O O . GLY B 1 118 ? -4.977 28.234 -9.656 1 88.19 118 GLY B O 1
ATOM 2631 N N . HIS B 1 119 ? -3.252 27.984 -11.062 1 90.38 119 HIS B N 1
ATOM 2632 C CA . HIS B 1 119 ? -4.078 27.375 -12.094 1 90.38 119 HIS B CA 1
ATOM 2633 C C . HIS B 1 119 ? -4.223 25.875 -11.875 1 90.38 119 HIS B C 1
ATOM 2635 O O . HIS B 1 119 ? -3.285 25.219 -11.414 1 90.38 119 HIS B O 1
ATOM 2641 N N . THR B 1 120 ? -5.414 25.453 -12.219 1 89 120 THR B N 1
ATOM 2642 C CA . THR B 1 120 ? -5.656 24.016 -12.102 1 89 120 THR B CA 1
ATOM 2643 C C . THR B 1 120 ? -4.668 23.219 -12.953 1 89 120 THR B C 1
ATOM 2645 O O . THR B 1 120 ? -4.383 23.609 -14.094 1 89 120 THR B O 1
ATOM 2648 N N . LYS B 1 121 ? -4.121 22.219 -12.305 1 87.06 121 LYS B N 1
ATOM 2649 C CA . LYS B 1 121 ? -3.143 21.438 -13.055 1 87.06 121 LYS B CA 1
ATOM 2650 C C . LYS B 1 121 ? -3.643 20.016 -13.289 1 87.06 121 LYS B C 1
ATOM 2652 O O . LYS B 1 121 ? -4.516 19.531 -12.57 1 87.06 121 LYS B O 1
ATOM 2657 N N . VAL B 1 122 ? -3.244 19.469 -14.445 1 83.06 122 VAL B N 1
ATOM 2658 C CA . VAL B 1 122 ? -3.443 18.062 -14.742 1 83.06 122 VAL B CA 1
ATOM 2659 C C . VAL B 1 122 ? -2.197 17.266 -14.352 1 83.06 122 VAL B C 1
ATOM 2661 O O . VAL B 1 122 ? -1.087 17.594 -14.781 1 83.06 122 VAL B O 1
ATOM 2664 N N . LEU B 1 123 ? -2.482 16.344 -13.414 1 78 123 LEU B N 1
ATOM 2665 C CA . LEU B 1 123 ? -1.357 15.531 -12.945 1 78 123 LEU B CA 1
ATOM 2666 C C . LEU B 1 123 ? -1.09 14.367 -13.898 1 78 123 LEU B C 1
ATOM 2668 O O . LEU B 1 123 ? -2.025 13.781 -14.438 1 78 123 LEU B O 1
ATOM 2672 N N . SER B 1 124 ? 0.199 14.18 -14.211 1 74.06 124 SER B N 1
ATOM 2673 C CA . SER B 1 124 ? 0.62 13.039 -15.023 1 74.06 124 SER B CA 1
ATOM 2674 C C . SER B 1 124 ? 1.478 12.07 -14.219 1 74.06 124 SER B C 1
ATOM 2676 O O . SER B 1 124 ? 2.314 12.492 -13.422 1 74.06 124 SER B O 1
ATOM 2678 N N . PHE B 1 125 ? 0.98 10.898 -14.188 1 67.5 125 PHE B N 1
ATOM 2679 C CA . PHE B 1 125 ? 1.714 9.875 -13.461 1 67.5 125 PHE B CA 1
ATOM 2680 C C . PHE B 1 125 ? 2.119 8.734 -14.383 1 67.5 125 PHE B C 1
ATOM 2682 O O . PHE B 1 125 ? 1.392 8.398 -15.32 1 67.5 125 PHE B O 1
ATOM 2689 N N . THR B 1 126 ? 3.389 8.445 -14.273 1 61.16 126 THR B N 1
ATOM 2690 C CA . THR B 1 126 ? 3.83 7.254 -14.992 1 61.16 126 THR B CA 1
ATOM 2691 C C . THR B 1 126 ? 3.547 5.992 -14.18 1 61.16 126 THR B C 1
ATOM 2693 O O . THR B 1 126 ? 3.951 5.891 -13.016 1 61.16 126 THR B O 1
ATOM 2696 N N . ILE B 1 127 ? 2.541 5.309 -14.625 1 56.66 127 ILE B N 1
ATOM 2697 C CA . ILE B 1 127 ? 2.289 4.039 -13.953 1 56.66 127 ILE B CA 1
ATOM 2698 C C . ILE B 1 127 ? 2.91 2.898 -14.75 1 56.66 127 ILE B C 1
ATOM 2700 O O . ILE B 1 127 ? 3.008 2.979 -15.984 1 56.66 127 ILE B O 1
ATOM 2704 N N . PRO B 1 128 ? 3.52 2.117 -14.188 1 50.12 128 PRO B N 1
ATOM 2705 C CA . PRO B 1 128 ? 3.971 0.987 -15 1 50.12 128 PRO B CA 1
ATOM 2706 C C . PRO B 1 128 ? 2.852 0.384 -15.844 1 50.12 128 PRO B C 1
ATOM 2708 O O . PRO B 1 128 ? 1.698 0.343 -15.414 1 50.12 128 PRO B O 1
ATOM 2711 N N . SER B 1 129 ? 2.846 0.568 -17.203 1 46.34 129 SER B N 1
ATOM 2712 C CA . SER B 1 129 ? 1.842 0.137 -18.172 1 46.34 129 SER B CA 1
ATOM 2713 C C . SER B 1 129 ? 1.466 -1.326 -17.969 1 46.34 129 SER B C 1
ATOM 2715 O O . SER B 1 129 ? 2.299 -2.219 -18.141 1 46.34 129 SER B O 1
ATOM 2717 N N . LEU B 1 130 ? 0.613 -1.55 -17.078 1 39.16 130 LEU B N 1
ATOM 2718 C CA . LEU B 1 130 ? 0.311 -2.975 -17.125 1 39.16 130 LEU B CA 1
ATOM 2719 C C . LEU B 1 130 ? -0.49 -3.314 -18.391 1 39.16 130 LEU B C 1
ATOM 2721 O O . LEU B 1 130 ? -0.276 -4.359 -19 1 39.16 130 LEU B O 1
ATOM 2725 N N . SER B 1 131 ? -1.947 -3.258 -18.391 1 35.38 131 SER B N 1
ATOM 2726 C CA . SER B 1 131 ? -2.799 -3.773 -19.453 1 35.38 131 SER B CA 1
ATOM 2727 C C . SER B 1 131 ? -3.105 -2.695 -20.484 1 35.38 131 SER B C 1
ATOM 2729 O O . SER B 1 131 ? -3.064 -1.502 -20.188 1 35.38 131 SER B O 1
ATOM 2731 N N . LYS B 1 132 ? -2.943 -3.094 -21.734 1 36.66 132 LYS B N 1
ATOM 2732 C CA . LYS B 1 132 ? -3.543 -2.285 -22.797 1 36.66 132 LYS B CA 1
ATOM 2733 C C . LYS B 1 132 ? -5.004 -1.978 -22.5 1 36.66 132 LYS B C 1
ATOM 2735 O O . LYS B 1 132 ? -5.754 -2.855 -22.062 1 36.66 132 LYS B O 1
ATOM 2740 N N . PRO B 1 133 ? -5.566 -0.718 -22.484 1 34.94 133 PRO B N 1
ATOM 2741 C CA . PRO B 1 133 ? -6.965 -0.316 -22.312 1 34.94 133 PRO B CA 1
ATOM 2742 C C . PRO B 1 133 ? -7.93 -1.154 -23.141 1 34.94 133 PRO B C 1
ATOM 2744 O O . PRO B 1 133 ? -7.621 -1.515 -24.281 1 34.94 133 PRO B O 1
ATOM 2747 N N . SER B 1 134 ? -8.781 -2.08 -22.5 1 31.08 134 SER B N 1
ATOM 2748 C CA . SER B 1 134 ? -9.898 -2.666 -23.234 1 31.08 134 SER B CA 1
ATOM 2749 C C . SER B 1 134 ? -10.656 -1.603 -24.031 1 31.08 134 SER B C 1
ATOM 2751 O O . SER B 1 134 ? -10.766 -0.456 -23.578 1 31.08 134 SER B O 1
ATOM 2753 N N . VAL B 1 135 ? -10.953 -1.752 -25.391 1 31.7 135 VAL B N 1
ATOM 2754 C CA . VAL B 1 135 ? -11.656 -0.955 -26.391 1 31.7 135 VAL B CA 1
ATOM 2755 C C . VAL B 1 135 ? -13.023 -0.55 -25.859 1 31.7 135 VAL B C 1
ATOM 2757 O O . VAL B 1 135 ? -13.586 0.469 -26.266 1 31.7 135 VAL B O 1
ATOM 2760 N N . TYR B 1 136 ? -13.898 -1.466 -25.25 1 27.11 136 TYR B N 1
ATOM 2761 C CA . TYR B 1 136 ? -15.344 -1.238 -25.281 1 27.11 136 TYR B CA 1
ATOM 2762 C C . TYR B 1 136 ? -15.773 -0.313 -24.156 1 27.11 136 TYR B C 1
ATOM 2764 O O . TYR B 1 136 ? -16.828 -0.509 -23.547 1 27.11 136 TYR B O 1
ATOM 2772 N N . HIS B 1 137 ? -14.992 0.28 -23.391 1 31.25 137 HIS B N 1
ATOM 2773 C CA . HIS B 1 137 ? -15.578 0.852 -22.172 1 31.25 137 HIS B CA 1
ATOM 2774 C C . HIS B 1 137 ? -16.625 1.906 -22.516 1 31.25 137 HIS B C 1
ATOM 2776 O O . HIS B 1 137 ? -16.391 2.775 -23.359 1 31.25 137 HIS B O 1
ATOM 2782 N N . GLU B 1 138 ? -17.922 1.559 -22.344 1 29.5 138 GLU B N 1
ATOM 2783 C CA . GLU B 1 138 ? -19.016 2.525 -22.25 1 29.5 138 GLU B CA 1
ATOM 2784 C C . GLU B 1 138 ? -18.672 3.633 -21.25 1 29.5 138 GLU B C 1
ATOM 2786 O O . GLU B 1 138 ? -18.094 3.371 -20.203 1 29.5 138 GLU B O 1
ATOM 2791 N N . PRO B 1 139 ? -18.875 5.016 -21.531 1 30.97 139 PRO B N 1
ATOM 2792 C CA . PRO B 1 139 ? -18.609 6.273 -20.828 1 30.97 139 PRO B CA 1
ATOM 2793 C C . PRO B 1 139 ? -19.281 6.324 -19.453 1 30.97 139 PRO B C 1
ATOM 2795 O O . PRO B 1 139 ? -20.516 6.391 -19.375 1 30.97 139 PRO B O 1
ATOM 2798 N N . SER B 1 140 ? -19.375 5.336 -18.688 1 29.66 140 SER B N 1
ATOM 2799 C CA . SER B 1 140 ? -20.219 5.738 -17.562 1 29.66 140 SER B CA 1
ATOM 2800 C C . SER B 1 140 ? -19.719 7.031 -16.938 1 29.66 140 SER B C 1
ATOM 2802 O O . SER B 1 140 ? -18.531 7.352 -17.016 1 29.66 140 SER B O 1
ATOM 2804 N N . SER B 1 141 ? -20.562 8.016 -16.484 1 27.52 141 SER B N 1
ATOM 2805 C CA . SER B 1 141 ? -20.438 9.414 -16.078 1 27.52 141 SER B CA 1
ATOM 2806 C C . SER B 1 141 ? -19.312 9.609 -15.078 1 27.52 141 SER B C 1
ATOM 2808 O O . SER B 1 141 ? -19.172 10.68 -14.477 1 27.52 141 SER B O 1
ATOM 2810 N N . ILE B 1 142 ? -18.781 8.703 -14.453 1 30.22 142 ILE B N 1
ATOM 2811 C CA . ILE B 1 142 ? -17.969 9.297 -13.398 1 30.22 142 ILE B CA 1
ATOM 2812 C C . ILE B 1 142 ? -16.844 10.117 -14.016 1 30.22 142 ILE B C 1
ATOM 2814 O O . ILE B 1 142 ? -16.328 9.773 -15.086 1 30.22 142 ILE B O 1
ATOM 2818 N N . GLY B 1 143 ? -16.359 11.406 -13.594 1 27.86 143 GLY B N 1
ATOM 2819 C CA . GLY B 1 143 ? -15.492 12.438 -14.141 1 27.86 143 GLY B CA 1
ATOM 2820 C C . GLY B 1 143 ? -14.289 11.883 -14.875 1 27.86 143 GLY B C 1
ATOM 2821 O O . GLY B 1 143 ? -13.992 10.688 -14.773 1 27.86 143 GLY B O 1
ATOM 2822 N N . SER B 1 144 ? -13.57 12.875 -15.797 1 28.89 144 SER B N 1
ATOM 2823 C CA . SER B 1 144 ? -12.578 12.945 -16.859 1 28.89 144 SER B CA 1
ATOM 2824 C C . SER B 1 144 ? -11.273 12.273 -16.438 1 28.89 144 SER B C 1
ATOM 2826 O O . SER B 1 144 ? -10.43 12.891 -15.797 1 28.89 144 SER B O 1
ATOM 2828 N N . MET B 1 145 ? -11.227 11.508 -15.539 1 30.8 145 MET B N 1
ATOM 2829 C CA . MET B 1 145 ? -9.828 11.109 -15.688 1 30.8 145 MET B CA 1
ATOM 2830 C C . MET B 1 145 ? -9.531 10.711 -17.125 1 30.8 145 MET B C 1
ATOM 2832 O O . MET B 1 145 ? -9.992 9.672 -17.594 1 30.8 145 MET B O 1
ATOM 2836 N N . ALA B 1 146 ? -9.672 11.641 -18.016 1 30.56 146 ALA B N 1
ATOM 2837 C CA . ALA B 1 146 ? -9.234 11.484 -19.406 1 30.56 146 ALA B CA 1
ATOM 2838 C C . ALA B 1 146 ? -7.859 10.82 -19.469 1 30.56 146 ALA B C 1
ATOM 2840 O O . ALA B 1 146 ? -6.844 11.453 -19.188 1 30.56 146 ALA B O 1
ATOM 2841 N N . LEU B 1 147 ? -7.727 9.695 -19.078 1 32.66 147 LEU B N 1
ATOM 2842 C CA . LEU B 1 147 ? -6.496 9.008 -19.438 1 32.66 147 LEU B CA 1
ATOM 2843 C C . LEU B 1 147 ? -6.211 9.148 -20.922 1 32.66 147 LEU B C 1
ATOM 2845 O O . LEU B 1 147 ? -6.988 8.68 -21.766 1 32.66 147 LEU B O 1
ATOM 2849 N N . THR B 1 148 ? -6.078 10.477 -21.422 1 30 148 THR B N 1
ATOM 2850 C CA . THR B 1 148 ? -5.605 10.57 -22.797 1 30 148 THR B CA 1
ATOM 2851 C C . THR B 1 148 ? -4.484 9.562 -23.062 1 30 148 THR B C 1
ATOM 2853 O O . THR B 1 148 ? -3.533 9.477 -22.281 1 30 148 THR B O 1
ATOM 2856 N N . GLU B 1 149 ? -4.723 8.57 -23.75 1 31.98 149 GLU B N 1
ATOM 2857 C CA . GLU B 1 149 ? -3.9 7.48 -24.281 1 31.98 149 GLU B CA 1
ATOM 2858 C C . GLU B 1 149 ? -2.695 8.023 -25.047 1 31.98 149 GLU B C 1
ATOM 2860 O O . GLU B 1 149 ? -2.029 7.281 -25.766 1 31.98 149 GLU B O 1
ATOM 2865 N N . SER B 1 150 ? -2.369 9.383 -25.188 1 29.14 150 SER B N 1
ATOM 2866 C CA . SER B 1 150 ? -1.435 9.703 -26.266 1 29.14 150 SER B CA 1
ATOM 2867 C C . SER B 1 150 ? -0.191 8.82 -26.188 1 29.14 150 SER B C 1
ATOM 2869 O O . SER B 1 150 ? 0.183 8.18 -27.172 1 29.14 150 SER B O 1
ATOM 2871 N N . ALA B 1 151 ? 0.999 9.688 -25.828 1 29.52 151 ALA B N 1
ATOM 2872 C CA . ALA B 1 151 ? 2.365 9.352 -26.219 1 29.52 151 ALA B CA 1
ATOM 2873 C C . ALA B 1 151 ? 2.773 7.984 -25.672 1 29.52 151 ALA B C 1
ATOM 2875 O O . ALA B 1 151 ? 2.865 7.793 -24.453 1 29.52 151 ALA B O 1
ATOM 2876 N N . LEU B 1 152 ? 2.311 6.906 -26.234 1 31.89 152 LEU B N 1
ATOM 2877 C CA . LEU B 1 152 ? 2.904 5.57 -26.234 1 31.89 152 LEU B CA 1
ATOM 2878 C C . LEU B 1 152 ? 4.426 5.656 -26.234 1 31.89 152 LEU B C 1
ATOM 2880 O O . LEU B 1 152 ? 5.027 6.207 -27.156 1 31.89 152 LEU B O 1
ATOM 2884 N N . SER B 1 153 ? 5.055 6.43 -25.344 1 33.25 153 SER B N 1
ATOM 2885 C CA . SER B 1 153 ? 6.48 6.223 -25.594 1 33.25 153 SER B CA 1
ATOM 2886 C C . SER B 1 153 ? 6.766 4.777 -25.984 1 33.25 153 SER B C 1
ATOM 2888 O O . SER B 1 153 ? 6.012 3.867 -25.625 1 33.25 153 SER B O 1
ATOM 2890 N N . GLN B 1 154 ? 7.426 4.645 -27.062 1 33.44 154 GLN B N 1
ATOM 2891 C CA . GLN B 1 154 ? 7.875 3.402 -27.672 1 33.44 154 GLN B CA 1
ATOM 2892 C C . GLN B 1 154 ? 8.117 2.322 -26.625 1 33.44 154 GLN B C 1
ATOM 2894 O O . GLN B 1 154 ? 7.961 1.131 -26.906 1 33.44 154 GLN B O 1
ATOM 2899 N N . HIS B 1 155 ? 9.273 2.512 -25.781 1 34.88 155 HIS B N 1
ATOM 2900 C CA . HIS B 1 155 ? 9.727 1.357 -25 1 34.88 155 HIS B CA 1
ATOM 2901 C C . HIS B 1 155 ? 8.766 1.043 -23.859 1 34.88 155 HIS B C 1
ATOM 2903 O O . HIS B 1 155 ? 8.477 1.906 -23.031 1 34.88 155 HIS B O 1
ATOM 2909 N N . GLY B 1 156 ? 7.688 -0.083 -23.781 1 40.47 156 GLY B N 1
ATOM 2910 C CA . GLY B 1 156 ? 6.543 -0.896 -23.422 1 40.47 156 GLY B CA 1
ATOM 2911 C C . GLY B 1 156 ? 6.117 -0.705 -21.969 1 40.47 156 GLY B C 1
ATOM 2912 O O . GLY B 1 156 ? 5.078 -1.22 -21.547 1 40.47 156 GLY B O 1
ATOM 2913 N N . LEU B 1 157 ? 6.957 -0.303 -21 1 46.72 157 LEU B N 1
ATOM 2914 C CA . LEU B 1 157 ? 6.707 -0.692 -19.609 1 46.72 157 LEU B CA 1
ATOM 2915 C C . LEU B 1 157 ? 5.906 0.379 -18.891 1 46.72 157 LEU B C 1
ATOM 2917 O O . LEU B 1 157 ? 5.223 0.086 -17.906 1 46.72 157 LEU B O 1
ATOM 2921 N N . SER B 1 158 ? 6 1.654 -19.219 1 55.47 158 SER B N 1
ATOM 2922 C CA . SER B 1 158 ? 5.371 2.639 -18.344 1 55.47 158 SER B CA 1
ATOM 2923 C C . SER B 1 158 ? 4.242 3.375 -19.047 1 55.47 158 SER B C 1
ATOM 2925 O O . SER B 1 158 ? 4.301 3.582 -20.266 1 55.47 158 SER B O 1
ATOM 2927 N N . LYS B 1 159 ? 3 3.318 -18.609 1 63.25 159 LYS B N 1
ATOM 2928 C CA . LYS B 1 159 ? 1.856 4.109 -19.047 1 63.25 159 LYS B CA 1
ATOM 2929 C C . LYS B 1 159 ? 1.736 5.402 -18.25 1 63.25 159 LYS B C 1
ATOM 2931 O O . LYS B 1 159 ? 1.942 5.406 -17.031 1 63.25 159 LYS B O 1
ATOM 2936 N N . VAL B 1 160 ? 1.593 6.543 -19.078 1 65.5 160 VAL B N 1
ATOM 2937 C CA . VAL B 1 160 ? 1.35 7.809 -18.391 1 65.5 160 VAL B CA 1
ATOM 2938 C C .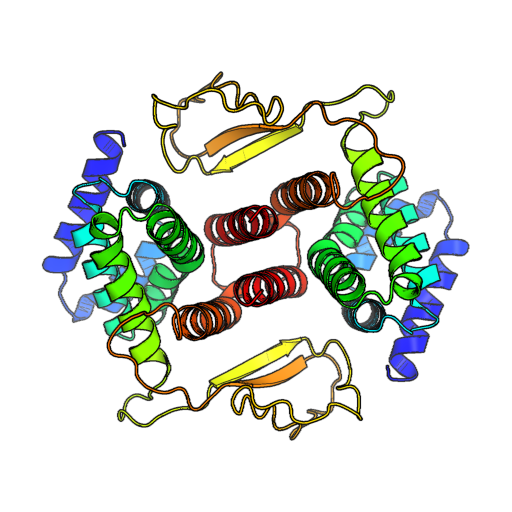 VAL B 1 160 ? -0.152 8.016 -18.203 1 65.5 160 VAL B C 1
ATOM 2940 O O . VAL B 1 160 ? -0.922 7.898 -19.172 1 65.5 160 VAL B O 1
ATOM 2943 N N . VAL B 1 161 ? -0.563 8.109 -17.031 1 69 161 VAL B N 1
ATOM 2944 C CA . VAL B 1 161 ? -1.965 8.367 -16.719 1 69 161 VAL B CA 1
ATOM 2945 C C . VAL B 1 161 ? -2.135 9.812 -16.25 1 69 161 VAL B C 1
ATOM 2947 O O . VAL B 1 161 ? -1.281 10.344 -15.531 1 69 161 VAL B O 1
ATOM 2950 N N . TYR B 1 162 ? -3.189 10.469 -16.828 1 73.25 162 TYR B N 1
ATOM 2951 C CA . TYR B 1 162 ? -3.48 11.859 -16.469 1 73.25 162 TYR B CA 1
ATOM 2952 C C . TYR B 1 162 ? -4.645 11.938 -15.5 1 73.25 162 TYR B C 1
ATOM 2954 O O . TYR B 1 162 ? -5.605 11.164 -15.602 1 73.25 162 TYR B O 1
ATOM 2962 N N . SER B 1 163 ? -4.426 12.711 -14.531 1 79.62 163 SER B N 1
ATOM 2963 C CA . SER B 1 163 ? -5.477 12.938 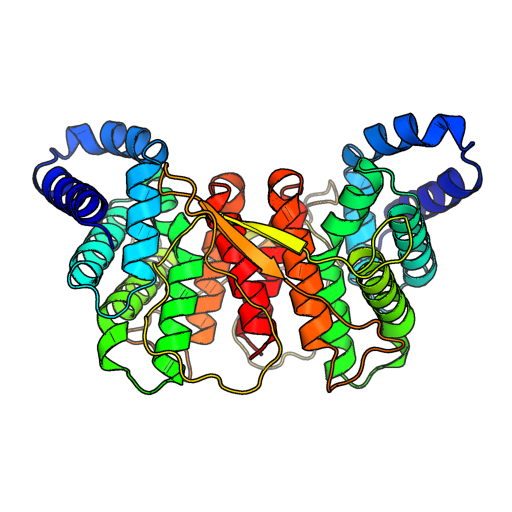-13.547 1 79.62 163 SER B CA 1
ATOM 2964 C C . SER B 1 163 ? -5.82 14.422 -13.438 1 79.62 163 SER B C 1
ATOM 2966 O O . SER B 1 163 ? -4.953 15.242 -13.141 1 79.62 163 SER B O 1
ATOM 2968 N N . GLY B 1 164 ? -7.227 14.719 -13.641 1 82.06 164 GLY B N 1
ATOM 2969 C CA . GLY B 1 164 ? -7.66 16.094 -13.484 1 82.06 164 GLY B CA 1
ATOM 2970 C C . GLY B 1 164 ? -8.359 16.641 -14.719 1 82.06 164 GLY B C 1
ATOM 2971 O O . GLY B 1 164 ? -8.602 15.906 -15.68 1 82.06 164 GLY B O 1
ATOM 2972 N N . PRO B 1 165 ? -8.633 17.953 -14.695 1 89.06 165 PRO B N 1
ATOM 2973 C CA . PRO B 1 165 ? -8.523 18.828 -13.531 1 89.06 165 PRO B CA 1
ATOM 2974 C C . PRO B 1 165 ? -9.453 18.406 -12.391 1 89.06 165 PRO B C 1
ATOM 2976 O O . PRO B 1 165 ? -10.492 17.797 -12.633 1 89.06 165 PRO B O 1
ATOM 2979 N N . HIS B 1 166 ? -9.016 18.609 -11.227 1 93.25 166 HIS B N 1
ATOM 2980 C CA . HIS B 1 166 ? -9.805 18.359 -10.023 1 93.25 166 HIS B CA 1
ATOM 2981 C C . HIS B 1 166 ? -10.297 19.656 -9.406 1 93.25 166 HIS B C 1
ATOM 2983 O O . HIS B 1 166 ? -9.578 20.656 -9.383 1 93.25 166 HIS B O 1
ATOM 2989 N N . PRO B 1 167 ? -11.523 19.656 -8.984 1 94.06 167 PRO B N 1
ATOM 2990 C CA . PRO B 1 167 ? -12.062 20.875 -8.375 1 94.06 167 PRO B CA 1
ATOM 2991 C C . PRO B 1 167 ? -11.562 21.094 -6.945 1 94.06 167 PRO B C 1
ATOM 2993 O O . PRO B 1 167 ? -11.344 20.125 -6.211 1 94.06 167 PRO B O 1
ATOM 2996 N N . GLN B 1 168 ? -11.406 22.391 -6.66 1 95.44 168 GLN B N 1
ATOM 2997 C CA . GLN B 1 168 ? -11.117 22.719 -5.27 1 95.44 168 GLN B CA 1
ATOM 2998 C C . GLN B 1 168 ? -12.305 22.375 -4.371 1 95.44 168 GLN B C 1
ATOM 3000 O O . GLN B 1 168 ? -13.461 22.469 -4.793 1 95.44 168 GLN B O 1
ATOM 3005 N N . ARG B 1 169 ? -12.008 21.906 -3.195 1 96.5 169 ARG B N 1
ATOM 3006 C CA . ARG B 1 169 ? -13.039 21.562 -2.221 1 96.5 169 ARG B CA 1
ATOM 3007 C C . ARG B 1 169 ? -12.852 22.344 -0.928 1 96.5 169 ARG B C 1
ATOM 3009 O O . ARG B 1 169 ? -11.727 22.578 -0.489 1 96.5 169 ARG B O 1
ATOM 3016 N N . GLU B 1 170 ? -13.93 22.703 -0.312 1 96.25 170 GLU B N 1
ATOM 3017 C CA . GLU B 1 170 ? -13.883 23.484 0.924 1 96.25 170 GLU B CA 1
ATOM 3018 C C . GLU B 1 170 ? -14 22.578 2.146 1 96.25 170 GLU B C 1
ATOM 3020 O O . GLU B 1 170 ? -13.539 22.922 3.234 1 96.25 170 GLU B O 1
ATOM 3025 N N . MET B 1 171 ? -14.648 21.5 1.91 1 95.31 171 MET B N 1
ATOM 3026 C CA . MET B 1 171 ? -14.859 20.531 2.98 1 95.31 171 MET B CA 1
ATOM 3027 C C . MET B 1 171 ? -14.938 19.109 2.422 1 95.31 171 MET B C 1
ATOM 3029 O O . MET B 1 171 ? -15.258 18.922 1.247 1 95.31 171 MET B O 1
ATOM 3033 N N . LEU B 1 172 ? -14.633 18.188 3.268 1 94.12 172 LEU B N 1
ATOM 3034 C CA . LEU B 1 172 ? -14.844 16.781 2.906 1 94.12 172 LEU B CA 1
ATOM 3035 C C . LEU B 1 172 ? -16.25 16.328 3.283 1 94.12 172 LEU B C 1
ATOM 3037 O O . LEU B 1 172 ? -16.688 16.531 4.418 1 94.12 172 LEU B O 1
ATOM 3041 N N . THR B 1 173 ? -16.953 15.898 2.324 1 93.06 173 THR B N 1
ATOM 3042 C CA . THR B 1 173 ? -18.297 15.367 2.529 1 93.06 173 THR B CA 1
ATOM 3043 C C . THR B 1 173 ? -18.375 13.906 2.09 1 93.06 173 THR B C 1
ATOM 3045 O O . THR B 1 173 ? -17.438 13.383 1.473 1 93.06 173 THR B O 1
ATOM 3048 N N . ALA B 1 174 ? -19.484 13.266 2.455 1 89.38 174 ALA B N 1
ATOM 3049 C CA . ALA B 1 174 ? -19.688 11.883 2.041 1 89.38 174 ALA B CA 1
ATOM 3050 C C . ALA B 1 174 ? -19.656 11.75 0.52 1 89.38 174 ALA B C 1
ATOM 3052 O O . ALA B 1 174 ? -19.281 10.711 -0.013 1 89.38 174 ALA B O 1
ATOM 3053 N N . GLN B 1 175 ? -19.922 12.828 -0.215 1 92.44 175 GLN B N 1
ATOM 3054 C CA . GLN B 1 175 ? -20.062 12.797 -1.668 1 92.44 175 GLN B CA 1
ATOM 3055 C C . GLN B 1 175 ? -18.703 12.953 -2.352 1 92.44 175 GLN B C 1
ATOM 3057 O O . GLN B 1 175 ? -18.5 12.461 -3.463 1 92.44 175 GLN B O 1
ATOM 3062 N N . ASN B 1 176 ? -17.75 13.602 -1.615 1 94.69 176 ASN B N 1
ATOM 3063 C CA . ASN B 1 176 ? -16.531 13.93 -2.348 1 94.69 176 ASN B CA 1
ATOM 3064 C C . ASN B 1 176 ? -15.289 13.344 -1.671 1 94.69 176 ASN B C 1
ATOM 3066 O O . ASN B 1 176 ? -14.211 13.312 -2.264 1 94.69 176 ASN B O 1
ATOM 3070 N N . ARG B 1 177 ? -15.406 12.891 -0.464 1 95.12 177 ARG B N 1
ATOM 3071 C CA . ARG B 1 177 ? -14.25 12.5 0.336 1 95.12 177 ARG B CA 1
ATOM 3072 C C . ARG B 1 177 ? -13.453 11.398 -0.352 1 95.12 177 ARG B C 1
ATOM 3074 O O . ARG B 1 177 ? -12.219 11.422 -0.344 1 95.12 177 ARG B O 1
ATOM 3081 N N . PHE B 1 178 ? -14.086 10.484 -1.016 1 93.44 178 PHE B N 1
ATOM 3082 C CA . PHE B 1 178 ? -13.367 9.359 -1.606 1 93.44 178 PHE B CA 1
ATOM 3083 C C . PHE B 1 178 ? -12.586 9.805 -2.84 1 93.44 178 PHE B C 1
ATOM 3085 O O . PHE B 1 178 ? -11.5 9.297 -3.113 1 93.44 178 PHE B O 1
ATOM 3092 N N . GLU B 1 179 ? -13.156 10.711 -3.582 1 93.12 179 GLU B N 1
ATOM 3093 C CA . GLU B 1 179 ? -12.414 11.273 -4.707 1 93.12 179 GLU B CA 1
ATOM 3094 C C . GLU B 1 179 ? -11.156 11.992 -4.234 1 93.12 179 GLU B C 1
ATOM 3096 O O . GLU B 1 179 ? -10.086 11.828 -4.82 1 93.12 179 GLU B O 1
ATOM 3101 N N . VAL B 1 180 ? -11.281 12.719 -3.219 1 96.06 180 VAL B N 1
ATOM 3102 C CA . VAL B 1 180 ? -10.164 13.469 -2.668 1 96.06 180 VAL B CA 1
ATOM 3103 C C . VAL B 1 180 ? -9.102 12.508 -2.133 1 96.06 180 VAL B C 1
ATOM 3105 O O . VAL B 1 180 ? -7.918 12.641 -2.449 1 96.06 180 VAL B O 1
ATOM 3108 N N . LEU B 1 181 ? -9.539 11.539 -1.374 1 97.12 181 LEU B N 1
ATOM 3109 C CA . LEU B 1 181 ? -8.609 10.594 -0.769 1 97.12 181 LEU B CA 1
ATOM 3110 C C . LEU B 1 181 ? -7.91 9.758 -1.838 1 97.12 181 LEU B C 1
ATOM 3112 O O . LEU B 1 181 ? -6.719 9.477 -1.725 1 97.12 181 LEU B O 1
ATOM 3116 N N . THR B 1 182 ? -8.602 9.367 -2.863 1 94.56 182 THR B N 1
ATOM 3117 C CA . THR B 1 182 ? -8.008 8.633 -3.977 1 94.56 182 THR B CA 1
ATOM 3118 C C . THR B 1 182 ? -6.93 9.461 -4.664 1 94.56 182 THR B C 1
ATOM 3120 O O . THR B 1 182 ? -5.852 8.953 -4.98 1 94.56 182 THR B O 1
ATOM 3123 N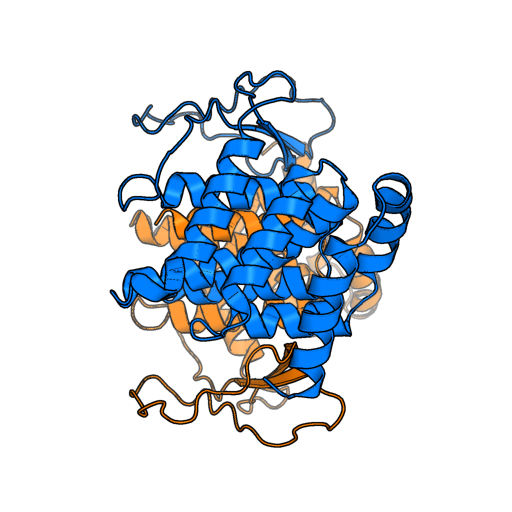 N . PHE B 1 183 ? -7.227 10.68 -4.863 1 93.5 183 PHE B N 1
ATOM 3124 C CA . PHE B 1 183 ? -6.25 11.57 -5.473 1 93.5 183 PHE B CA 1
ATOM 3125 C C . PHE B 1 183 ? -5 11.688 -4.605 1 93.5 183 PHE B C 1
ATOM 3127 O O . PHE B 1 183 ? -3.881 11.68 -5.117 1 93.5 183 PHE B O 1
ATOM 3134 N N . LEU B 1 184 ? -5.215 11.836 -3.35 1 96.88 184 LEU B N 1
ATOM 3135 C CA . LEU B 1 184 ? -4.082 11.938 -2.439 1 96.88 184 LEU B CA 1
ATOM 3136 C C . LEU B 1 184 ? -3.221 10.68 -2.5 1 96.88 184 LEU B C 1
ATOM 3138 O O . LEU B 1 184 ? -1.99 10.766 -2.447 1 96.88 184 LEU B O 1
ATOM 3142 N N . LEU B 1 185 ? -3.855 9.523 -2.631 1 95.56 185 LEU B N 1
ATOM 3143 C CA . LEU B 1 185 ? -3.102 8.281 -2.764 1 95.56 185 LEU B CA 1
ATOM 3144 C C . LEU B 1 185 ? -2.354 8.234 -4.09 1 95.56 185 LEU B C 1
ATOM 3146 O O . LEU B 1 185 ? -1.277 7.641 -4.184 1 95.56 185 LEU B O 1
ATOM 3150 N N . LEU B 1 186 ? -2.912 8.852 -5.086 1 92.44 186 LEU B N 1
ATOM 3151 C CA . LEU B 1 186 ? -2.186 8.977 -6.344 1 92.44 186 LEU B CA 1
ATOM 3152 C C . LEU B 1 186 ? -0.912 9.789 -6.156 1 92.44 186 LEU B C 1
ATOM 3154 O O . LEU B 1 186 ? 0.146 9.43 -6.68 1 92.44 186 LEU B O 1
ATOM 3158 N N . CYS B 1 187 ? -1.045 10.891 -5.441 1 92.88 187 CYS B N 1
ATOM 3159 C CA . CYS B 1 187 ? 0.127 11.703 -5.141 1 92.88 187 CYS B CA 1
ATOM 3160 C C . CYS B 1 187 ? 1.157 10.906 -4.348 1 92.88 187 CYS B C 1
ATOM 3162 O O . CYS B 1 187 ? 2.352 10.961 -4.645 1 92.88 187 CYS B O 1
ATOM 3164 N N . TYR B 1 188 ? 0.719 10.18 -3.369 1 95.94 188 TYR B N 1
ATOM 3165 C CA . TYR B 1 188 ? 1.591 9.312 -2.584 1 95.94 188 TYR B CA 1
ATOM 3166 C C . TYR B 1 188 ? 2.301 8.305 -3.475 1 95.94 188 TYR B C 1
ATOM 3168 O O . TYR B 1 188 ? 3.508 8.094 -3.346 1 95.94 188 TYR B O 1
ATOM 3176 N N . ASN B 1 189 ? 1.533 7.715 -4.375 1 93.88 189 ASN B N 1
ATOM 3177 C CA . ASN B 1 189 ? 2.074 6.703 -5.277 1 93.88 189 ASN B CA 1
ATOM 3178 C C . ASN B 1 189 ? 3.184 7.273 -6.156 1 93.88 189 ASN B C 1
ATOM 3180 O O . ASN B 1 189 ? 4.168 6.594 -6.441 1 93.88 189 ASN B O 1
ATOM 3184 N N . ALA B 1 190 ? 3.023 8.477 -6.523 1 90.75 190 ALA B N 1
ATOM 3185 C CA . ALA B 1 190 ? 4.027 9.141 -7.355 1 90.75 190 ALA B CA 1
ATOM 3186 C C . ALA B 1 190 ? 5.336 9.32 -6.594 1 90.75 190 ALA B C 1
ATOM 3188 O O . ALA B 1 190 ? 6.406 9.406 -7.199 1 90.75 190 ALA B O 1
ATOM 3189 N N . ALA B 1 191 ? 5.277 9.367 -5.277 1 93.19 191 ALA B N 1
ATOM 3190 C CA . ALA B 1 191 ? 6.461 9.594 -4.453 1 93.19 191 ALA B CA 1
ATOM 3191 C C . ALA B 1 191 ? 6.875 8.32 -3.721 1 93.19 191 ALA B C 1
ATOM 3193 O O . ALA B 1 191 ? 7.664 8.367 -2.775 1 93.19 191 ALA B O 1
ATOM 3194 N N . LEU B 1 192 ? 6.395 7.207 -4.145 1 94.5 192 LEU B N 1
ATOM 3195 C CA . LEU B 1 192 ? 6.477 5.957 -3.396 1 94.5 192 LEU B CA 1
ATOM 3196 C C . LEU B 1 192 ? 7.926 5.531 -3.205 1 94.5 192 LEU B C 1
ATOM 3198 O O . LEU B 1 192 ? 8.289 4.992 -2.156 1 94.5 192 LEU B O 1
ATOM 3202 N N . THR B 1 193 ? 8.781 5.793 -4.168 1 92.81 193 THR B N 1
ATOM 3203 C CA . THR B 1 193 ? 10.172 5.348 -4.129 1 92.81 193 THR B CA 1
ATOM 3204 C C . THR B 1 193 ? 10.961 6.121 -3.074 1 92.81 193 THR B C 1
ATOM 3206 O O . THR B 1 193 ? 12.055 5.711 -2.686 1 92.81 193 THR B O 1
ATOM 3209 N N . TYR B 1 194 ? 10.398 7.246 -2.59 1 93.94 194 TYR B N 1
ATOM 3210 C CA . TYR B 1 194 ? 11.055 8.062 -1.578 1 93.94 194 TYR B CA 1
ATOM 3211 C C . TYR B 1 194 ? 10.484 7.785 -0.193 1 93.94 194 TYR B C 1
ATOM 3213 O O . TYR B 1 194 ? 10.961 8.336 0.803 1 93.94 194 TYR B O 1
ATOM 3221 N N . MET B 1 195 ? 9.469 6.945 -0.133 1 95.94 195 MET B N 1
ATOM 3222 C CA . MET B 1 195 ? 8.82 6.652 1.143 1 95.94 195 MET B CA 1
ATOM 3223 C C . MET B 1 195 ? 9.633 5.641 1.946 1 95.94 195 MET B C 1
ATOM 3225 O O . MET B 1 195 ? 10.141 4.664 1.391 1 95.94 195 MET B O 1
ATOM 3229 N N . PRO B 1 196 ? 9.828 5.918 3.221 1 93.88 196 PRO B N 1
ATOM 3230 C CA . PRO B 1 196 ? 10.516 4.93 4.059 1 93.88 196 PRO B CA 1
ATOM 3231 C C . PRO B 1 196 ? 9.695 3.654 4.254 1 93.88 196 PRO B C 1
ATOM 3233 O O . PRO B 1 196 ? 8.484 3.648 4.012 1 93.88 196 PRO B O 1
ATOM 3236 N N . SER B 1 197 ? 10.328 2.613 4.699 1 92.38 197 SER B N 1
ATOM 3237 C CA . SER B 1 197 ? 9.695 1.306 4.848 1 92.38 197 SER B CA 1
ATOM 3238 C C . SER B 1 197 ? 8.492 1.375 5.785 1 92.38 197 SER B C 1
ATOM 3240 O O . SER B 1 197 ? 7.477 0.725 5.543 1 92.38 197 SER B O 1
ATOM 3242 N N . VAL B 1 198 ? 8.586 2.164 6.781 1 91.81 198 VAL B N 1
ATOM 3243 C CA . VAL B 1 198 ? 7.508 2.254 7.762 1 91.81 198 VAL B CA 1
ATOM 3244 C C . VAL B 1 198 ? 6.25 2.818 7.105 1 91.81 198 VAL B C 1
ATOM 3246 O O . VAL B 1 198 ? 5.133 2.404 7.426 1 91.81 198 VAL B O 1
ATOM 3249 N N . SER B 1 199 ? 6.426 3.73 6.227 1 95.62 199 SER B N 1
ATOM 3250 C CA . SER B 1 199 ? 5.285 4.305 5.52 1 95.62 199 SER B CA 1
ATOM 3251 C C . SER B 1 199 ? 4.637 3.285 4.59 1 95.62 199 SER B C 1
ATOM 3253 O O . SER B 1 199 ? 3.412 3.188 4.523 1 95.62 199 SER B O 1
ATOM 3255 N N . LEU B 1 200 ? 5.457 2.543 3.912 1 96.44 200 LEU B N 1
ATOM 3256 C CA . LEU B 1 200 ? 4.965 1.507 3.01 1 96.44 200 LEU B CA 1
ATOM 3257 C C . LEU B 1 200 ? 4.258 0.402 3.787 1 96.44 200 LEU B C 1
ATOM 3259 O O . LEU B 1 200 ? 3.23 -0.118 3.342 1 96.44 200 LEU B O 1
ATOM 3263 N N . GLN B 1 201 ? 4.812 0.078 4.902 1 93.75 201 GLN B N 1
ATOM 3264 C CA . GLN B 1 201 ? 4.16 -0.895 5.773 1 93.75 201 GLN B CA 1
ATOM 3265 C C . GLN B 1 201 ? 2.799 -0.388 6.242 1 93.75 201 GLN B C 1
ATOM 3267 O O . GLN B 1 201 ? 1.832 -1.15 6.293 1 93.75 201 GLN B O 1
ATOM 3272 N N . SER B 1 202 ? 2.725 0.875 6.594 1 94.06 202 SER B N 1
ATOM 3273 C CA . SER B 1 202 ? 1.455 1.491 6.965 1 94.06 202 SER B CA 1
ATOM 3274 C C . SER B 1 202 ? 0.447 1.413 5.824 1 94.06 202 SER B C 1
ATOM 3276 O O . SER B 1 202 ? -0.721 1.085 6.039 1 94.06 202 SER B O 1
ATOM 3278 N N . LEU B 1 203 ? 0.943 1.693 4.641 1 97.12 203 LEU B N 1
ATOM 3279 C CA . LEU B 1 203 ? 0.082 1.589 3.467 1 97.12 203 LEU B CA 1
ATOM 3280 C C . LEU B 1 203 ? -0.49 0.181 3.336 1 97.12 203 LEU B C 1
ATOM 3282 O O . LEU B 1 203 ? -1.693 0.013 3.121 1 97.12 203 LEU B O 1
ATOM 3286 N N . CYS B 1 204 ? 0.379 -0.771 3.453 1 95.56 204 CYS B N 1
ATOM 3287 C CA . CYS B 1 204 ? -0.059 -2.158 3.338 1 95.56 204 CYS B CA 1
ATOM 3288 C C . CYS B 1 204 ? -1.057 -2.508 4.438 1 95.56 204 CYS B C 1
ATOM 3290 O O . CYS B 1 204 ? -2.053 -3.186 4.18 1 95.56 204 CYS B O 1
ATOM 3292 N N . GLN B 1 205 ? -0.824 -2.064 5.629 1 93.19 205 GLN B N 1
ATOM 3293 C CA . GLN B 1 205 ? -1.73 -2.303 6.746 1 93.19 205 GLN B CA 1
ATOM 3294 C C . GLN B 1 205 ? -3.1 -1.68 6.488 1 93.19 205 GLN B C 1
ATOM 3296 O O . GLN B 1 205 ? -4.129 -2.305 6.742 1 93.19 205 GLN B O 1
ATOM 3301 N N . ILE B 1 206 ? -3.107 -0.533 6.008 1 94 206 ILE B N 1
ATOM 3302 C CA . ILE B 1 206 ? -4.359 0.164 5.742 1 94 206 ILE B CA 1
ATOM 3303 C C . ILE B 1 206 ? -5.125 -0.552 4.633 1 94 206 ILE B C 1
ATOM 3305 O O . ILE B 1 206 ? -6.348 -0.7 4.707 1 94 206 ILE B O 1
ATOM 3309 N N . CYS B 1 207 ? -4.379 -0.977 3.639 1 95.06 207 CYS B N 1
ATOM 3310 C CA . CYS B 1 207 ? -5.012 -1.752 2.576 1 95.06 207 CYS B CA 1
ATOM 3311 C C . CYS B 1 207 ? -5.703 -2.988 3.141 1 95.06 207 CYS B C 1
ATOM 3313 O O . CYS B 1 207 ? -6.836 -3.297 2.77 1 95.06 207 CYS B O 1
ATOM 3315 N N . SER B 1 208 ? -5.023 -3.646 4.047 1 92.5 208 SER B N 1
ATOM 3316 C CA . SER B 1 208 ? -5.594 -4.824 4.695 1 92.5 208 SER B CA 1
ATOM 3317 C C . SER B 1 208 ? -6.852 -4.469 5.477 1 92.5 208 SER B C 1
ATOM 3319 O O . SER B 1 208 ? -7.848 -5.195 5.426 1 92.5 208 SER B O 1
ATOM 3321 N N . ARG B 1 209 ? -6.84 -3.334 6.125 1 89 209 ARG B N 1
ATOM 3322 C CA . ARG B 1 209 ? -7.984 -2.887 6.914 1 89 209 ARG B CA 1
ATOM 3323 C C . ARG B 1 209 ? -9.156 -2.516 6.012 1 89 209 ARG B C 1
ATOM 3325 O O . ARG B 1 209 ? -10.312 -2.781 6.352 1 89 209 ARG B O 1
ATOM 3332 N N . LEU B 1 210 ? -8.875 -1.929 4.926 1 91.69 210 LEU B N 1
ATOM 3333 C CA . LEU B 1 210 ? -9.914 -1.529 3.982 1 91.69 210 LEU B CA 1
ATOM 3334 C C . LEU B 1 210 ? -10.602 -2.752 3.383 1 91.69 210 LEU B C 1
ATOM 3336 O O . LEU B 1 210 ? -11.781 -2.695 3.037 1 91.69 210 LEU B O 1
ATOM 3340 N N . LEU B 1 211 ? -9.867 -3.877 3.287 1 90.12 211 LEU B N 1
ATOM 3341 C CA . LEU B 1 211 ? -10.43 -5.125 2.781 1 90.12 211 LEU B CA 1
ATOM 3342 C C . LEU B 1 211 ? -11.5 -5.668 3.725 1 90.12 211 LEU B C 1
ATOM 3344 O O . LEU B 1 211 ? -12.438 -6.332 3.287 1 90.12 211 LEU B O 1
ATOM 3348 N N . MET B 1 212 ? -11.336 -5.344 4.996 1 82.38 212 MET B N 1
ATOM 3349 C CA . MET B 1 212 ? -12.219 -5.902 6.016 1 82.38 212 MET B CA 1
ATOM 3350 C C . MET B 1 212 ? -13.43 -5.008 6.227 1 82.38 212 MET B C 1
ATOM 3352 O O . MET B 1 212 ? -14.281 -5.297 7.074 1 82.38 212 MET B O 1
ATOM 3356 N N . GLN B 1 213 ? -13.555 -3.883 5.527 1 73.75 213 GLN B N 1
ATOM 3357 C CA . GLN B 1 213 ? -14.703 -2.996 5.668 1 73.75 213 GLN B CA 1
ATOM 3358 C C . GLN B 1 213 ? -15.836 -3.412 4.734 1 73.75 213 GLN B C 1
ATOM 3360 O O . GLN B 1 213 ? -15.594 -4 3.68 1 73.75 213 GLN B O 1
#

Solvent-accessible surface area (backbone atoms only — not comparable to full-atom values): 24152 Å² total; per-residue (Å²): 124,54,68,70,43,50,49,47,50,51,49,53,57,53,51,58,76,68,52,56,78,88,46,43,68,64,51,33,68,55,53,80,72,38,59,68,50,54,45,35,49,48,22,35,62,68,31,66,82,41,86,59,34,52,62,49,34,51,49,40,42,50,32,44,71,66,68,43,66,55,31,35,52,60,41,48,43,46,43,50,56,51,53,47,47,41,52,54,32,57,72,66,69,49,55,84,59,34,52,47,56,49,50,35,54,47,51,52,48,52,54,69,30,27,46,98,86,65,44,73,32,69,46,75,39,78,37,72,34,44,60,78,81,77,86,78,69,75,82,66,83,71,80,53,54,53,54,59,79,69,85,66,63,81,85,76,53,60,32,65,39,37,43,39,73,55,81,81,67,92,69,80,42,94,88,46,38,49,63,52,52,34,50,50,42,50,54,43,47,74,46,46,92,75,45,53,69,69,32,54,42,41,37,44,50,46,38,33,53,56,60,71,104,130,55,69,70,44,52,48,47,51,52,48,54,59,52,50,60,77,70,52,57,78,87,46,44,67,63,51,34,68,54,53,80,72,38,59,70,49,53,44,35,48,48,21,36,62,68,30,65,82,40,84,58,35,52,62,49,34,50,49,42,43,50,32,45,69,66,68,43,66,55,30,35,51,60,40,49,42,46,43,51,55,52,53,47,47,41,53,54,31,58,72,66,70,49,56,82,58,34,53,48,55,49,50,36,54,47,51,53,47,52,54,68,30,28,48,98,85,64,44,74,31,68,44,74,38,77,37,69,31,45,61,75,80,76,86,78,74,73,82,64,83,71,80,58,57,52,54,60,78,68,84,65,63,81,82,77,51,62,32,65,41,37,44,41,74,54,80,81,68,94,69,82,42,95,88,45,37,50,61,53,52,34,49,50,43,51,55,43,47,76,46,46,92,75,44,53,68,68,32,53,43,41,38,46,50,46,38,35,52,57,60,71,102

Foldseek 3Di:
DDPVLVVLQVVVLVDVVPDDPVCVLVVLVCVVPPPSNLVSLLVQLLDLPRPCVQSSLVVLLVLCVNPRPSSVLSSLLCLLSLLLSLVVCVVVVVNVSNVSSQVSLLSNLCVVQADPVRHGDKDKAWAFPDDDPDPPDDPDPDDPQVQVQPDPPDPRTIRIGIDDNDDRDDGDDPVCNVVSSVVSVVVSVRCVVVHDPVSVVSNVVSVVVVVVD/DDPVLVVLQVVVLVCVVPDDPVCVLVVLVCVVVPPSNLVSLLVQLLDLPRPCVQSSLVVLLVLCVNPRPSSVLSSLLCLLSLLLSLVVCVVVVVNVSNVSSQVSLLSNLCVVQADPVRHGDKDKAWAFPDDDPDPPDDPDPDDPQVQVQPDPPPPRTIRIGIDDNDDRDDGDDPVCNVVSSVVSVVVSVRCVVVHDPVSVVSNVVSVVVVVVD

pLDDT: mean 82.68, std 21.81, range [26.94, 98.56]

Secondary structure (DSSP, 8-state):
--HHHHHHHHHHHHHHHT--GGGHHHHHHHHTT-HHHHHHHHHHHH-TT-TTHHHHHHHHHHHHHT--HHHHHHHHTTHHHHHHHHHHHHHHT-GGGGHHHHHHHHHHHHHHTB-TTS-B--EEEEEE--S---S-----SS-----------SSTTEEEEEE------SS--TTTHHHHHHHHHHHHHHTGGGS-HHHHHHHHHHHHHHHT-/--HHHHHHHHHHHHHHHT--GGGHHHHHHHHTT-HHHHHHHHHHHH-TT-TTHHHHHHHHHHHHHT--HHHHHHHHTTHHHHHHHHHHHHHHT-GGGGHHHHHHHHHHHHHHTB-TTS-B--EEEEEE--S---S-----SS--B--------SSTTEEEEEEB-----SS--TTTHHHHHHHHHHHHHHTGGGS-HHHHHHHHHHHHHHHT-

InterPro domains:
  IPR018619 Hyccin [PF09790] (23-211)
  IPR018619 Hyccin [PTHR31220] (1-211)

Sequence (426 aa):
MFTSEKGVVEEWLSEFKTLPETSLPNYATNLKDKSSLVSSLYKVIQEPQSELLEPVCHQLFEFYRSGEEQLLQFTLQFLPELIWCYLAVSASRNVHSSGCIEALLLGVYNLEIVDKQGHTKVLSFTIPSLSKPSVYHEPSSIGSMALTESALSQHGLSKVVYSGPHPQREMLTAQNRFEVLTFLLLCYNAALTYMPSVSLQSLCQICSRLLMQMFTSEKGVVEEWLSEFKTLPETSLPNYATNLKDKSSLVSSLYKVIQEPQSELLEPVCHQLFEFYRSGEEQLLQFTLQFLPELIWCYLAVSASRNVHSSGCIEALLLGVYNLEIVDKQGHTKVLSFTIPSLSKPSVYHEPSSIGSMALTESALSQHGLSKVVYSGPHPQREMLTAQNRFEVLTFLLLCYNAALTYMPSVSLQSLCQICSRLLMQ

Radius of gyration: 22.46 Å; Cα contacts (8 Å, |Δi|>4): 509; chains: 2; bounding box: 41×61×57 Å